Protein 5JXM (pdb70)

Solvent-accessible surface area: 14662 Å² total; per-residue (Å²): 146,53,59,0,0,83,50,0,21,20,1,0,63,113,0,0,134,11,13,56,24,84,163,77,17,16,68,43,2,23,32,9,0,62,100,3,0,40,117,4,13,45,67,48,29,85,91,88,36,18,5,179,7,76,9,12,55,11,59,0,0,0,17,1,6,0,13,4,18,69,88,125,39,2,62,5,27,1,10,0,6,9,0,0,57,36,14,77,69,46,22,79,7,0,128,17,0,11,150,24,0,52,79,11,0,115,121,44,51,38,56,21,125,47,1,74,119,0,66,93,19,3,39,34,110,98,27,90,30,74,4,6,0,9,0,0,2,42,8,115,95,61,10,75,0,3,2,27,0,6,0,2,0,16,2,28,3,80,136,106,10,43,94,1,0,115,68,0,1,46,66,13,34,6,141,106,2,37,112,20,22,10,228,38,86,21,38,23,23,0,0,0,9,4,9,92,93,154,24,13,87,2,46,0,13,0,63,12,114,26,5,11,10,50,59,0,5,52,25,15,90,9,29,91,88,16,52,109,130,58,0,32,66,3,0,70,42,0,5,85,40,105,120,173,117,24,112,2,84,47,78,11,0,12,0,3,0,7,2,43,42,55,95,71,11,99,0,2,0,2,11,0,10,0,0,0,25,42,24,0,95,44,0,17,35,0,63,84,23,0,39,45,3,0,201,92,20,114,10,100,28,44,6,0,54,126,0,6,69,6,6,16,139,36,81,38,57,83,0,11,13,0,0,6,32,0,0,0,33,12,55,70,76,169,68,37,79,0,10,0,25,0,12,2,27,15,42,96,70,114,97,64,113,164,95,74

Foldseek 3Di:
DDALLRLVLLLLLLLCVLQVADPVLSVLVSVLSCQLQPPSRRHDLVDQFLACAPCANRNSQKWKKWWFDAPHGTWIKMKGQSLSNVYDQQLSSLVRNVVSVVVLCVVQVFDCVLVVLLCCLQRPPRFDDDHRKMWMWGSDHPNNTWIKIKTALCRVHQVCSLVSVQVSCVSLVQNLQSVLFDDADGWGIKIWTRHPAPRTKIKTKGWHAWDALQVQQVRASAPPRDDSVLSSVLVCLLQVCPDDDDTDHDRTKMKMFICRDRVVSTGQKIKIKAQSLVRAQWQVSNLVSVCVNCVVNNTDCVSVVSSLVSQDVDDGQQATRQFGIWMWMGGHPDDIIIMTMGGNCSRHGHGGHPHD

Sequence (356 aa):
EEALLGDLATGQLTRLCEVAGLTEEADTAAYTGVLIIESSLGTSSAGRPLSLPPPSRTFLSDDHTPVEFSLLAFLPGRAPHLRVLVVEPGCSSSGDDDLAENGRAGLRAVHTMMADRWGFSTEQQLDRLEDLFFPSSPEGPLALWCCALEELRSGGVPGVKVVYLNPAANGADRAAETVREALARLGHLQAFDALPRADGFPFLALDLGDWDAPRVKIYLKHLGMMSAADAGSSLPRMSSPAPSREQLEEEFFRRTAGDLPADDTGRLAGRPALTCCCHSFTETATGRPSGYTLHVPVVRDDYVRRHDGEARDRAVAVVLREHDMDSAALDRRALAAVVSPRPLSDGVGLIAYLALVHQRGRPTRVTVYVSSEAYEVRPPRRETV

Structure (mmCIF, N/CA/C/O backbone):
data_5JXM
#
_entry.id   5JXM
#
_cell.length_a   103.526
_cell.length_b   83.723
_cell.length_c   41.527
_cell.angle_alpha   90.000
_cell.angle_beta   106.270
_cell.angle_gamma   90.000
#
_symmetry.space_group_name_H-M   'C 1 2 1'
#
loop_
_entity.id
_entity.type
_entity.pdbx_description
1 polymer PriB
2 non-polymer 2-AMINO-2-HYDROXYMETHYL-PROPANE-1,3-DIOL
3 non-polymer 'MAGNESIUM ION'
4 water water
#
loop_
_atom_site.group_PDB
_atom_site.id
_atom_site.type_symbol
_atom_site.label_atom_id
_atom_site.label_alt_id
_atom_site.label_comp_id
_atom_site.label_asym_id
_atom_site.label_entity_id
_atom_site.label_seq_id
_atom_site.pdbx_PDB_ins_code
_atom_site.Cartn_x
_atom_site.Cartn_y
_atom_site.Cartn_z
_atom_site.occupancy
_atom_site.B_iso_or_equiv
_atom_site.auth_seq_id
_atom_site.auth_comp_id
_atom_site.auth_asym_id
_atom_site.auth_atom_id
_atom_site.pdbx_PDB_model_num
ATOM 1 N N A GLU A 1 32 ? 30.145 89.640 9.987 0.52 45.52 32 GLU A N 1
ATOM 2 N N B GLU A 1 32 ? 29.965 89.624 10.302 0.48 45.25 32 GLU A N 1
ATOM 3 C CA A GLU A 1 32 ? 30.283 88.360 10.682 0.52 44.44 32 GLU A CA 1
ATOM 4 C CA B GLU A 1 32 ? 30.207 88.287 10.841 0.48 43.94 32 GLU A CA 1
ATOM 5 C C A GLU A 1 32 ? 29.800 87.202 9.796 0.52 33.91 32 GLU A C 1
ATOM 6 C C B GLU A 1 32 ? 29.789 87.200 9.839 0.48 34.06 32 GLU A C 1
ATOM 7 O O A GLU A 1 32 ? 28.961 87.404 8.918 0.52 28.98 32 GLU A O 1
ATOM 8 O O B GLU A 1 32 ? 28.998 87.447 8.929 0.48 29.05 32 GLU A O 1
ATOM 29 N N . ALA A 1 33 ? 30.323 85.998 10.024 1.00 30.43 33 ALA A N 1
ATOM 30 C CA . ALA A 1 33 ? 30.168 84.949 9.024 1.00 20.16 33 ALA A CA 1
ATOM 31 C C . ALA A 1 33 ? 28.713 84.479 8.958 1.00 19.91 33 ALA A C 1
ATOM 32 O O . ALA A 1 33 ? 27.966 84.488 9.952 1.00 19.27 33 ALA A O 1
ATOM 39 N N . LEU A 1 34 ? 28.317 84.066 7.774 1.00 14.79 34 LEU A N 1
ATOM 40 C CA . LEU A 1 34 ? 27.024 83.494 7.511 1.00 13.51 34 LEU A CA 1
ATOM 41 C C . LEU A 1 34 ? 27.063 81.969 7.613 1.00 12.70 34 LEU A C 1
ATOM 42 O O . LEU A 1 34 ? 28.098 81.322 7.332 1.00 13.98 34 LEU A O 1
ATOM 58 N N . LEU A 1 35 ? 25.940 81.397 7.984 1.00 12.42 35 LEU A N 1
ATOM 59 C CA . LEU A 1 35 ? 25.861 79.954 8.155 1.00 11.61 35 LEU A CA 1
ATOM 60 C C . LEU A 1 35 ? 26.321 79.230 6.905 1.00 12.14 35 LEU A C 1
ATOM 61 O O . LEU A 1 35 ? 27.082 78.248 6.984 1.00 11.95 35 LEU A O 1
ATOM 77 N N . GLY A 1 36 ? 25.825 79.657 5.704 1.00 13.18 36 GLY A N 1
ATOM 78 C CA . GLY A 1 36 ? 26.199 78.982 4.459 1.00 14.28 36 GLY A CA 1
ATOM 79 C C . GLY A 1 36 ? 27.660 79.096 4.185 1.00 15.95 36 GLY A C 1
ATOM 80 O O . GLY A 1 36 ? 28.245 78.199 3.510 1.00 15.99 36 GLY A O 1
ATOM 84 N N . ASP A 1 37 ? 28.263 80.179 4.634 1.00 13.54 37 ASP A N 1
ATOM 85 C CA . ASP A 1 37 ? 29.674 80.407 4.393 1.00 14.38 37 ASP A CA 1
ATOM 86 C C . ASP A 1 37 ? 30.527 79.501 5.258 1.00 12.15 37 ASP A C 1
ATOM 87 O O . ASP A 1 37 ? 31.452 78.846 4.731 1.00 14.53 37 ASP A O 1
ATOM 96 N N . LEU A 1 38 ? 30.200 79.354 6.536 1.00 12.35 38 LEU A N 1
ATOM 97 C CA . LEU A 1 38 ? 30.940 78.400 7.340 1.00 12.39 38 LEU A CA 1
ATOM 98 C C . LEU A 1 38 ? 30.757 76.986 6.793 1.00 10.82 38 LEU A C 1
ATOM 99 O O . LEU A 1 38 ? 31.746 76.227 6.657 1.00 13.10 38 LEU A O 1
ATOM 115 N N . ALA A 1 39 ? 29.525 76.585 6.532 1.00 11.07 39 ALA A N 1
ATOM 116 C CA . ALA A 1 39 ? 29.273 75.226 6.121 1.00 12.49 39 ALA A CA 1
ATOM 117 C C . ALA A 1 39 ? 29.943 74.881 4.804 1.00 12.98 39 ALA A C 1
ATOM 118 O O . ALA A 1 39 ? 30.502 73.774 4.660 1.00 12.36 39 ALA A O 1
ATOM 125 N N . THR A 1 40 ? 29.964 75.811 3.857 1.00 12.38 40 THR A N 1
ATOM 126 C CA . THR A 1 40 ? 30.635 75.535 2.601 1.00 13.53 40 THR A CA 1
ATOM 127 C C . THR A 1 40 ? 32.135 75.641 2.708 1.00 12.07 40 THR A C 1
ATOM 128 O O . THR A 1 40 ? 32.842 74.966 1.947 1.00 12.53 40 THR A O 1
ATOM 139 N N . GLY A 1 41 ? 32.698 76.436 3.573 1.00 11.86 41 GLY A N 1
ATOM 140 C CA . GLY A 1 41 ? 34.091 76.390 3.802 1.00 10.98 41 GLY A CA 1
ATOM 141 C C . GLY A 1 41 ? 34.507 75.049 4.390 1.00 11.54 41 GLY A C 1
ATOM 142 O O . GLY A 1 41 ? 35.515 74.458 3.981 1.00 11.84 41 GLY A O 1
ATOM 146 N N . GLN A 1 42 ? 33.750 74.577 5.407 1.00 10.54 42 GLN A N 1
ATOM 147 C CA . GLN A 1 42 ? 34.007 73.250 5.927 1.00 10.78 42 GLN A CA 1
ATOM 148 C C . GLN A 1 42 ? 33.931 72.211 4.825 1.00 10.88 42 GLN A C 1
ATOM 149 O O . GLN A 1 42 ? 34.805 71.329 4.722 1.00 10.63 42 GLN A O 1
ATOM 163 N N . LEU A 1 43 ? 32.884 72.258 4.019 1.00 10.18 43 LEU A N 1
ATOM 164 C CA . LEU A 1 43 ? 32.718 71.282 2.960 1.00 10.99 43 LEU A CA 1
ATOM 165 C C . LEU A 1 43 ? 33.856 71.360 1.959 1.00 11.72 43 LEU A C 1
ATOM 166 O O . LEU A 1 43 ? 34.361 70.308 1.518 1.00 12.89 43 LEU A O 1
ATOM 182 N N . THR A 1 44 ? 34.310 72.579 1.622 1.00 11.65 44 THR A N 1
ATOM 183 C CA . THR A 1 44 ? 35.407 72.691 0.626 1.00 10.94 44 THR A CA 1
ATOM 184 C C . THR A 1 44 ? 36.650 72.006 1.167 1.00 13.47 44 THR A C 1
ATOM 185 O O . THR A 1 44 ? 37.297 71.237 0.461 1.00 12.91 44 THR A O 1
ATOM 196 N N . ARG A 1 45 ? 37.001 72.277 2.422 1.00 11.79 45 ARG A N 1
ATOM 197 C CA . ARG A 1 45 ? 38.182 71.672 3.013 1.00 14.10 45 ARG A CA 1
ATOM 198 C C . ARG A 1 45 ? 38.037 70.164 3.182 1.00 12.56 45 ARG A C 1
ATOM 199 O O . ARG A 1 45 ? 38.997 69.411 2.942 1.00 14.25 45 ARG A O 1
ATOM 220 N N . LEU A 1 46 ? 36.838 69.665 3.459 1.00 11.13 46 LEU A N 1
ATOM 221 C CA . LEU A 1 46 ? 36.613 68.226 3.527 1.00 11.92 46 LEU A CA 1
ATOM 222 C C . LEU A 1 46 ? 36.668 67.552 2.157 1.00 11.57 46 LEU A C 1
ATOM 223 O O . LEU A 1 46 ? 37.129 66.395 2.068 1.00 12.27 46 LEU A O 1
ATOM 239 N N . CYS A 1 47 ? 36.173 68.216 1.115 1.00 12.40 47 CYS A N 1
ATOM 240 C CA . CYS A 1 47 ? 36.269 67.647 -0.242 1.00 11.83 47 CYS A CA 1
ATOM 241 C C . CYS A 1 47 ? 37.722 67.462 -0.634 1.00 14.01 47 CYS A C 1
ATOM 242 O O . CYS A 1 47 ? 38.044 66.474 -1.330 1.00 13.45 47 CYS A O 1
ATOM 250 N N . GLU A 1 48 ? 38.617 68.307 -0.162 1.00 13.97 48 GLU A N 1
ATOM 251 C CA . GLU A 1 48 ? 40.036 68.078 -0.388 1.00 15.32 48 GLU A CA 1
ATOM 252 C C . GLU A 1 48 ? 40.532 66.799 0.301 1.00 15.22 48 GLU A C 1
ATOM 253 O O . GLU A 1 48 ? 41.291 66.004 -0.283 1.00 17.33 48 GLU A O 1
ATOM 265 N N . VAL A 1 49 ? 40.097 66.547 1.551 1.00 13.40 49 VAL A N 1
ATOM 266 C CA . VAL A 1 49 ? 40.444 65.324 2.249 1.00 14.49 49 VAL A CA 1
ATOM 267 C C . VAL A 1 49 ? 39.936 64.098 1.469 1.00 13.15 49 VAL A C 1
ATOM 268 O O . VAL A 1 49 ? 40.599 63.042 1.408 1.00 15.64 49 VAL A O 1
ATOM 281 N N . ALA A 1 50 ? 38.755 64.180 0.919 1.00 11.66 50 ALA A N 1
ATOM 282 C CA . ALA A 1 50 ? 38.173 63.102 0.129 1.00 12.87 50 ALA A CA 1
ATOM 283 C C . ALA A 1 50 ? 38.798 62.979 -1.262 1.00 14.05 50 ALA A C 1
ATOM 284 O O . ALA A 1 50 ? 38.519 62.005 -1.962 1.00 16.68 50 ALA A O 1
ATOM 291 N N . GLY A 1 51 ? 39.640 63.909 -1.663 1.00 12.83 51 GLY A N 1
ATOM 292 C CA . GLY A 1 51 ? 40.338 63.806 -2.942 1.00 15.86 51 GLY A CA 1
ATOM 293 C C . GLY A 1 51 ? 39.497 64.180 -4.102 1.00 17.87 51 GLY A C 1
ATOM 294 O O . GLY A 1 51 ? 39.849 63.827 -5.234 1.00 20.21 51 GLY A O 1
ATOM 298 N N . LEU A 1 52 ? 38.402 64.875 -3.915 1.00 14.15 52 LEU A N 1
ATOM 299 C CA . LEU A 1 52 ? 37.538 65.296 -4.994 1.00 13.62 52 LEU A CA 1
ATOM 300 C C . LEU A 1 52 ? 38.164 66.446 -5.764 1.00 13.90 52 LEU A C 1
ATOM 301 O O . LEU A 1 52 ? 38.945 67.243 -5.252 1.00 15.96 52 LEU A O 1
ATOM 317 N N . THR A 1 53 ? 37.848 66.486 -7.055 1.00 14.41 53 THR A N 1
ATOM 318 C CA . THR A 1 53 ? 38.365 67.565 -7.901 1.00 14.85 53 THR A CA 1
ATOM 319 C C . THR A 1 53 ? 37.746 68.912 -7.512 1.00 15.44 53 THR A C 1
ATOM 320 O O . THR A 1 53 ? 36.674 69.027 -6.867 1.00 15.14 53 THR A O 1
ATOM 331 N N A GLU A 1 54 ? 38.401 69.977 -7.984 0.48 14.59 54 GLU A N 1
ATOM 332 N N B GLU A 1 54 ? 38.415 69.973 -7.972 0.52 14.67 54 GLU A N 1
ATOM 333 C CA A GLU A 1 54 ? 37.825 71.302 -7.779 0.48 13.73 54 GLU A CA 1
ATOM 334 C CA B GLU A 1 54 ? 37.865 71.322 -7.864 0.52 14.06 54 GLU A CA 1
ATOM 335 C C A GLU A 1 54 ? 36.453 71.425 -8.456 0.48 13.89 54 GLU A C 1
ATOM 336 C C B GLU A 1 54 ? 36.461 71.411 -8.457 0.52 13.80 54 GLU A C 1
ATOM 337 O O A GLU A 1 54 ? 35.533 72.030 -7.884 0.48 15.69 54 GLU A O 1
ATOM 338 O O B GLU A 1 54 ? 35.555 72.024 -7.868 0.52 16.34 54 GLU A O 1
ATOM 361 N N . ALA A 1 55 ? 36.251 70.790 -9.612 1.00 17.25 55 ALA A N 1
ATOM 362 C CA . ALA A 1 55 ? 34.941 70.819 -10.246 1.00 16.22 55 ALA A CA 1
ATOM 363 C C . ALA A 1 55 ? 33.883 70.164 -9.382 1.00 15.74 55 ALA A C 1
ATOM 364 O O . ALA A 1 55 ? 32.789 70.716 -9.221 1.00 18.44 55 ALA A O 1
ATOM 371 N N . ASP A 1 56 ? 34.165 68.984 -8.885 1.00 16.15 56 ASP A N 1
ATOM 372 C CA . ASP A 1 56 ? 33.154 68.298 -8.079 1.00 15.81 56 ASP A CA 1
ATOM 373 C C . ASP A 1 56 ? 32.903 69.088 -6.772 1.00 14.61 56 ASP A C 1
ATOM 374 O O . ASP A 1 56 ? 31.745 69.158 -6.290 1.00 15.14 56 ASP A O 1
ATOM 383 N N . THR A 1 57 ? 33.947 69.657 -6.184 1.00 12.92 57 THR A N 1
ATOM 384 C CA . THR A 1 57 ? 33.793 70.477 -4.968 1.00 14.44 57 THR A CA 1
ATOM 385 C C . THR A 1 57 ? 32.867 71.656 -5.212 1.00 16.06 57 THR A C 1
ATOM 386 O O . THR A 1 57 ? 31.975 71.976 -4.389 1.00 15.61 57 THR A O 1
ATOM 397 N N . ALA A 1 58 ? 33.033 72.292 -6.368 1.00 17.77 58 ALA A N 1
ATOM 398 C CA . ALA A 1 58 ? 32.113 73.359 -6.753 1.00 18.40 58 ALA A CA 1
ATOM 399 C C . ALA A 1 58 ? 30.685 72.865 -6.931 1.00 15.40 58 ALA A C 1
ATOM 400 O O . ALA A 1 58 ? 29.737 73.511 -6.454 1.00 19.86 58 ALA A O 1
ATOM 407 N N . ALA A 1 59 ? 30.475 71.737 -7.553 1.00 16.98 59 ALA A N 1
ATOM 408 C CA . ALA A 1 59 ? 29.128 71.221 -7.658 1.00 16.30 59 ALA A CA 1
ATOM 409 C C . ALA A 1 59 ? 28.520 71.012 -6.257 1.00 17.77 59 ALA A C 1
ATOM 410 O O . ALA A 1 59 ? 27.345 71.319 -6.024 1.00 20.34 59 ALA A O 1
ATOM 417 N N . TYR A 1 60 ? 29.275 70.415 -5.349 1.00 14.57 60 TYR A N 1
ATOM 418 C CA . TYR A 1 60 ? 28.674 70.034 -4.086 1.00 14.06 60 TYR A CA 1
ATOM 419 C C . TYR A 1 60 ? 28.535 71.209 -3.144 1.00 14.65 60 TYR A C 1
ATOM 420 O O . TYR A 1 60 ? 27.569 71.205 -2.329 1.00 14.49 60 TYR A O 1
ATOM 438 N N . THR A 1 61 ? 29.419 72.186 -3.163 1.00 15.69 61 THR A N 1
ATOM 439 C CA . THR A 1 61 ? 29.176 73.380 -2.380 1.00 13.68 61 THR A CA 1
ATOM 440 C C . THR A 1 61 ? 27.906 74.105 -2.821 1.00 15.65 61 THR A C 1
ATOM 441 O O . THR A 1 61 ? 27.135 74.587 -1.992 1.00 15.06 61 THR A O 1
ATOM 452 N N . GLY A 1 62 ? 27.631 74.096 -4.127 1.00 15.24 62 GLY A N 1
ATOM 453 C CA . GLY A 1 62 ? 26.396 74.708 -4.603 1.00 15.90 62 GLY A CA 1
ATOM 454 C C . GLY A 1 62 ? 25.169 73.975 -4.081 1.00 14.51 62 GLY A C 1
ATOM 455 O O . GLY A 1 62 ? 24.173 74.599 -3.712 1.00 15.28 62 GLY A O 1
ATOM 459 N N . VAL A 1 63 ? 25.199 72.651 -4.164 1.00 13.86 63 VAL A N 1
ATOM 460 C CA . VAL A 1 63 ? 24.110 71.819 -3.654 1.00 15.34 63 VAL A CA 1
ATOM 461 C C . VAL A 1 63 ? 23.874 72.078 -2.157 1.00 13.42 63 VAL A C 1
ATOM 462 O O . VAL A 1 63 ? 22.717 72.209 -1.725 1.00 14.90 63 VAL A O 1
ATOM 475 N N . LEU A 1 64 ? 24.964 72.197 -1.366 1.00 13.19 64 LEU A N 1
ATOM 476 C CA . LEU A 1 64 ? 24.764 72.442 0.069 1.00 13.15 64 LEU A CA 1
ATOM 477 C C . LEU A 1 64 ? 24.117 73.800 0.317 1.00 12.87 64 LEU A C 1
ATOM 478 O O . LEU A 1 64 ? 23.212 73.909 1.125 1.00 14.15 64 LEU A O 1
ATOM 494 N N A ILE A 1 65 ? 24.549 74.852 -0.381 0.46 12.48 65 ILE A N 1
ATOM 495 N N B ILE A 1 65 ? 24.558 74.842 -0.390 0.54 12.46 65 ILE A N 1
ATOM 496 C CA A ILE A 1 65 ? 23.905 76.166 -0.226 0.46 13.55 65 ILE A CA 1
ATOM 497 C CA B ILE A 1 65 ? 23.952 76.170 -0.231 0.54 14.46 65 ILE A CA 1
ATOM 498 C C A ILE A 1 65 ? 22.447 76.078 -0.586 0.46 14.73 65 ILE A C 1
ATOM 499 C C B ILE A 1 65 ? 22.488 76.115 -0.595 0.54 14.43 65 ILE A C 1
ATOM 500 O O A ILE A 1 65 ? 21.581 76.597 0.113 0.46 15.78 65 ILE A O 1
ATOM 501 O O B ILE A 1 65 ? 21.650 76.654 0.112 0.54 14.55 65 ILE A O 1
ATOM 532 N N . GLU A 1 66 ? 22.160 75.506 -1.746 1.00 13.59 66 GLU A N 1
ATOM 533 C CA . GLU A 1 66 ? 20.780 75.398 -2.163 1.00 15.14 66 GLU A CA 1
ATOM 534 C C . GLU A 1 66 ? 19.936 74.683 -1.134 1.00 16.23 66 GLU A C 1
ATOM 535 O O . GLU A 1 66 ? 18.807 75.084 -0.873 1.00 17.22 66 GLU A O 1
ATOM 547 N N A SER A 1 67 ? 20.467 73.629 -0.532 0.64 14.60 67 SER A N 1
ATOM 548 N N B SER A 1 67 ? 20.475 73.601 -0.560 0.36 14.82 67 SER A N 1
ATOM 549 C CA A SER A 1 67 ? 19.689 72.831 0.394 0.64 17.58 67 SER A CA 1
ATOM 550 C CA B SER A 1 67 ? 19.761 72.807 0.430 0.36 17.77 67 SER A CA 1
ATOM 551 C C A SER A 1 67 ? 19.409 73.583 1.689 0.64 17.65 67 SER A C 1
ATOM 552 C C B SER A 1 67 ? 19.356 73.660 1.619 0.36 16.98 67 SER A C 1
ATOM 553 O O A SER A 1 67 ? 18.429 73.256 2.375 0.64 18.34 67 SER A O 1
ATOM 554 O O B SER A 1 67 ? 18.240 73.509 2.145 0.36 16.50 67 SER A O 1
ATOM 569 N N . LEU A 1 68 ? 20.255 74.545 2.073 1.00 14.59 68 LEU A N 1
ATOM 570 C CA . LEU A 1 68 ? 19.948 75.349 3.249 1.00 14.08 68 LEU A CA 1
ATOM 571 C C . LEU A 1 68 ? 18.917 76.419 2.973 1.00 16.83 68 LEU A C 1
ATOM 572 O O . LEU A 1 68 ? 18.446 77.038 3.938 1.00 17.33 68 LEU A O 1
ATOM 588 N N . GLY A 1 69 ? 18.604 76.713 1.718 1.00 17.03 69 GLY A N 1
ATOM 589 C CA . GLY A 1 69 ? 17.594 77.750 1.402 1.00 17.12 69 GLY A CA 1
ATOM 590 C C . GLY A 1 69 ? 18.005 79.113 1.962 1.00 15.34 69 GLY A C 1
ATOM 591 O O . GLY A 1 69 ? 19.168 79.482 1.958 1.00 15.23 69 GLY A O 1
ATOM 595 N N . THR A 1 70 ? 17.032 79.868 2.514 1.00 16.99 70 THR A N 1
ATOM 596 C CA . THR A 1 70 ? 17.346 81.212 2.991 1.00 20.77 70 THR A CA 1
ATOM 597 C C . THR A 1 70 ? 18.283 81.164 4.183 1.00 16.50 70 THR A C 1
ATOM 598 O O . THR A 1 70 ? 19.017 82.136 4.437 1.00 18.92 70 THR A O 1
ATOM 609 N N A SER A 1 71 ? 18.348 80.005 4.863 0.75 15.08 71 SER A N 1
ATOM 610 N N B SER A 1 71 ? 18.359 80.038 4.893 0.25 16.24 71 SER A N 1
ATOM 611 C CA A SER A 1 71 ? 19.260 79.921 6.008 0.75 15.05 71 SER A CA 1
ATOM 612 C CA B SER A 1 71 ? 19.278 80.028 6.030 0.25 14.11 71 SER A CA 1
ATOM 613 C C A SER A 1 71 ? 20.737 80.023 5.613 0.75 15.82 71 SER A C 1
ATOM 614 C C B SER A 1 71 ? 20.749 80.057 5.612 0.25 15.53 71 SER A C 1
ATOM 615 O O A SER A 1 71 ? 21.577 80.384 6.454 0.75 15.08 71 SER A O 1
ATOM 616 O O B SER A 1 71 ? 21.610 80.339 6.454 0.25 15.59 71 SER A O 1
ATOM 631 N N . ALA A 1 72 ? 21.074 79.815 4.340 1.00 14.48 72 ALA A N 1
ATOM 632 C CA . ALA A 1 72 ? 22.447 79.981 3.937 1.00 13.82 72 ALA A CA 1
ATOM 633 C C . ALA A 1 72 ? 22.944 81.392 4.228 1.00 13.44 72 ALA A C 1
ATOM 634 O O . ALA A 1 72 ? 24.127 81.625 4.451 1.00 15.41 72 ALA A O 1
ATOM 641 N N . GLY A 1 73 ? 22.056 82.412 4.113 1.00 13.96 73 GLY A N 1
ATOM 642 C CA . GLY A 1 73 ? 22.433 83.804 4.300 1.00 16.87 73 GLY A CA 1
ATOM 643 C C . GLY A 1 73 ? 22.327 84.308 5.692 1.00 16.31 73 GLY A C 1
ATOM 644 O O . GLY A 1 73 ? 22.481 85.511 5.931 1.00 18.69 73 GLY A O 1
ATOM 648 N N . ARG A 1 74 ? 22.045 83.437 6.637 1.00 15.47 74 ARG A N 1
ATOM 649 C CA . ARG A 1 74 ? 21.741 83.818 8.007 1.00 16.23 74 ARG A CA 1
ATOM 650 C C . ARG A 1 74 ? 23.037 84.084 8.786 1.00 14.05 74 ARG A C 1
ATOM 651 O O . ARG A 1 74 ? 23.938 83.236 8.777 1.00 14.63 74 ARG A O 1
ATOM 672 N N . PRO A 1 75 ? 23.195 85.227 9.455 1.00 15.76 75 PRO A N 1
ATOM 673 C CA . PRO A 1 75 ? 24.355 85.441 10.323 1.00 15.05 75 PRO A CA 1
ATOM 674 C C . PRO A 1 75 ? 24.449 84.382 11.410 1.00 12.48 75 PRO A C 1
ATOM 675 O O . PRO A 1 75 ? 23.455 84.048 12.044 1.00 13.58 75 PRO A O 1
ATOM 686 N N . LEU A 1 76 ? 25.686 83.995 11.707 1.00 12.63 76 LEU A N 1
ATOM 687 C CA . LEU A 1 76 ? 25.913 83.068 12.811 1.00 13.89 76 LEU A CA 1
ATOM 688 C C . LEU A 1 76 ? 25.758 83.710 14.175 1.00 12.84 76 LEU A C 1
ATOM 689 O O . LEU A 1 76 ? 25.678 82.993 15.165 1.00 13.97 76 LEU A O 1
ATOM 705 N N . SER A 1 77 ? 25.610 85.041 14.211 1.00 12.87 77 SER A N 1
ATOM 706 C CA . SER A 1 77 ? 25.322 85.708 15.468 1.00 13.38 77 SER A CA 1
ATOM 707 C C . SER A 1 77 ? 23.870 85.620 15.845 1.00 11.66 77 SER A C 1
ATOM 708 O O . SER A 1 77 ? 23.568 85.996 16.992 1.00 14.70 77 SER A O 1
ATOM 716 N N . LEU A 1 78 ? 23.000 85.152 15.012 1.00 13.02 78 LEU A N 1
ATOM 717 C CA . LEU A 1 78 ? 21.625 84.891 15.380 1.00 14.15 78 LEU A CA 1
ATOM 718 C C . LEU A 1 78 ? 21.438 83.425 15.790 1.00 12.65 78 LEU A C 1
ATOM 719 O O . LEU A 1 78 ? 22.262 82.539 15.428 1.00 11.81 78 LEU A O 1
ATOM 735 N N . PRO A 1 79 ? 20.368 83.114 16.507 1.00 12.15 79 PRO A N 1
ATOM 736 C CA . PRO A 1 79 ? 20.097 81.718 16.878 1.00 12.53 79 PRO A CA 1
ATOM 737 C C . PRO A 1 79 ? 20.023 80.801 15.658 1.00 12.19 79 PRO A C 1
ATOM 738 O O . PRO A 1 79 ? 19.835 81.232 14.520 1.00 12.89 79 PRO A O 1
ATOM 749 N N . PRO A 1 80 ? 20.166 79.498 15.873 1.00 12.52 80 PRO A N 1
ATOM 750 C CA . PRO A 1 80 ? 19.940 78.549 14.783 1.00 12.41 80 PRO A CA 1
ATOM 751 C C . PRO A 1 80 ? 18.564 78.726 14.179 1.00 11.82 80 PRO A C 1
ATOM 752 O O . PRO A 1 80 ? 17.598 79.085 14.876 1.00 13.33 80 PRO A O 1
ATOM 763 N N . PRO A 1 81 ? 18.404 78.404 12.896 1.00 12.67 81 PRO A N 1
ATOM 764 C CA . PRO A 1 81 ? 17.079 78.586 12.271 1.00 13.96 81 PRO A CA 1
ATOM 765 C C . PRO A 1 81 ? 16.045 77.627 12.794 1.00 14.78 81 PRO A C 1
ATOM 766 O O . PRO A 1 81 ? 14.839 77.921 12.748 1.00 15.13 81 PRO A O 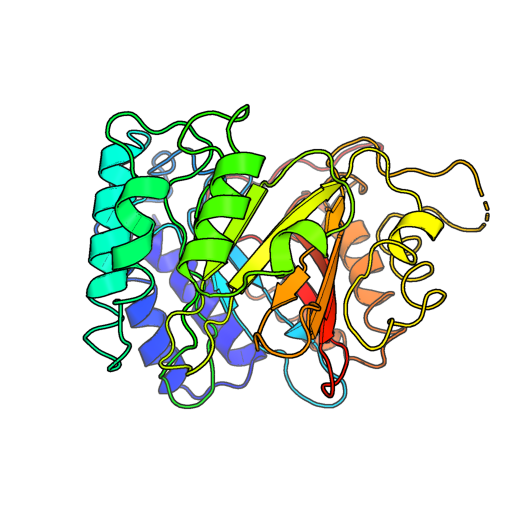1
ATOM 777 N N . SER A 1 82 ? 16.467 76.435 13.218 1.00 13.37 82 SER A N 1
ATOM 778 C CA . SER A 1 82 ? 15.576 75.476 13.854 1.00 13.51 82 SER A CA 1
ATOM 779 C C . SER A 1 82 ? 16.295 74.806 14.998 1.00 14.12 82 SER A C 1
ATOM 780 O O . SER A 1 82 ? 17.534 74.718 14.950 1.00 13.87 82 SER A O 1
ATOM 788 N N . ARG A 1 83 ? 15.537 74.306 15.976 1.00 12.96 83 ARG A N 1
ATOM 789 C CA . ARG A 1 83 ? 16.148 73.541 17.034 1.00 14.88 83 ARG A CA 1
ATOM 790 C C . ARG A 1 83 ? 16.286 72.069 16.648 1.00 14.20 83 ARG A C 1
ATOM 791 O O . ARG A 1 83 ? 15.844 71.152 17.336 1.00 15.66 83 ARG A O 1
ATOM 812 N N . THR A 1 84 ? 16.938 71.852 15.517 1.00 13.39 84 THR A N 1
ATOM 813 C CA . THR A 1 84 ? 16.965 70.550 14.871 1.00 13.76 84 THR A CA 1
ATOM 814 C C . THR A 1 84 ? 17.680 69.530 15.725 1.00 11.77 84 THR A C 1
ATOM 815 O O . THR A 1 84 ? 18.669 69.823 16.394 1.00 11.98 84 THR A O 1
ATOM 826 N N . PHE A 1 85 ? 17.211 68.292 15.631 1.00 12.60 85 PHE A N 1
ATOM 827 C CA . PHE A 1 85 ? 17.846 67.162 16.252 1.00 13.74 85 PHE A CA 1
ATOM 828 C C . PHE A 1 85 ? 19.026 66.668 15.401 1.00 11.98 85 PHE A C 1
ATOM 829 O O . PHE A 1 85 ? 19.734 65.758 15.842 1.00 13.92 85 PHE A O 1
ATOM 846 N N . LEU A 1 86 ? 19.298 67.263 14.248 1.00 11.11 86 LEU A N 1
ATOM 847 C CA . LEU A 1 86 ? 20.386 66.796 13.387 1.00 11.55 86 LEU A CA 1
ATOM 848 C C . LEU A 1 86 ? 21.733 66.881 14.095 1.00 11.15 86 LEU A C 1
ATOM 849 O O . LEU A 1 86 ? 22.608 66.028 13.894 1.00 11.80 86 LEU A O 1
ATOM 865 N N . SER A 1 87 ? 21.904 67.869 14.984 1.00 10.76 87 SER A N 1
ATOM 866 C CA . SER A 1 87 ? 23.134 68.000 15.735 1.00 10.40 87 SER A CA 1
ATOM 867 C C . SER A 1 87 ? 22.831 68.579 17.103 1.00 11.55 87 SER A C 1
ATOM 868 O O . SER A 1 87 ? 21.795 69.235 17.284 1.00 11.89 87 SER A O 1
ATOM 876 N N . ASP A 1 88 ? 23.750 68.436 18.048 1.00 10.05 88 ASP A N 1
ATOM 877 C CA . ASP A 1 88 ? 23.486 68.878 19.415 1.00 11.96 88 ASP A CA 1
ATOM 878 C C . ASP A 1 88 ? 23.366 70.384 19.532 1.00 10.84 88 ASP A C 1
ATOM 879 O O . ASP A 1 88 ? 22.650 70.852 20.428 1.00 13.94 88 ASP A O 1
ATOM 888 N N . ASP A 1 89 ? 24.056 71.174 18.725 1.00 9.96 89 ASP A N 1
ATOM 889 C CA . ASP A 1 89 ? 23.969 72.611 18.774 1.00 10.21 89 ASP A CA 1
ATOM 890 C C . ASP A 1 89 ? 22.981 73.176 17.744 1.00 10.54 89 ASP A C 1
ATOM 891 O O . ASP A 1 89 ? 22.892 74.393 17.538 1.00 10.68 89 ASP A O 1
ATOM 900 N N . HIS A 1 90 ? 22.251 72.306 17.070 1.00 10.07 90 HIS A N 1
ATOM 901 C CA . HIS A 1 90 ? 21.210 72.691 16.115 1.00 10.97 90 HIS A CA 1
ATOM 902 C C . HIS A 1 90 ? 21.761 73.236 14.840 1.00 11.10 90 HIS A C 1
ATOM 903 O O . HIS A 1 90 ? 21.040 73.869 14.070 1.00 11.01 90 HIS A O 1
ATOM 917 N N . THR A 1 91 ? 23.048 73.005 14.534 1.00 9.60 91 THR A N 1
ATOM 918 C CA . THR A 1 91 ? 23.479 73.277 13.198 1.00 9.16 91 THR A CA 1
ATOM 919 C C . THR A 1 91 ? 22.761 72.323 12.255 1.00 9.31 91 THR A C 1
ATOM 920 O O . THR A 1 91 ? 22.818 71.102 12.476 1.00 9.96 91 THR A O 1
ATOM 931 N N . PRO A 1 92 ? 22.177 72.781 11.168 1.00 9.13 92 PRO A N 1
ATOM 932 C CA . PRO A 1 92 ? 21.440 71.859 10.288 1.00 10.53 92 PRO A CA 1
ATOM 933 C C . PRO A 1 92 ? 22.336 71.175 9.242 1.00 10.67 92 PRO A C 1
ATOM 934 O O . PRO A 1 92 ? 21.860 70.860 8.131 1.00 11.01 92 PRO A O 1
ATOM 945 N N . VAL A 1 93 ? 23.591 70.909 9.612 1.00 10.39 93 VAL A N 1
ATOM 946 C CA . VAL A 1 93 ? 24.592 70.239 8.769 1.00 9.80 93 VAL A CA 1
ATOM 947 C C . VAL A 1 93 ? 25.401 69.345 9.685 1.00 9.57 93 VAL A C 1
ATOM 948 O O . VAL A 1 93 ? 25.734 69.735 10.805 1.00 10.21 93 VAL A O 1
ATOM 961 N N . GLU A 1 94 ? 25.790 68.160 9.197 1.00 10.45 94 GLU A N 1
ATOM 962 C CA . GLU A 1 94 ? 26.746 67.266 9.852 1.00 9.99 94 GLU A CA 1
ATOM 963 C C . GLU A 1 94 ? 27.530 66.547 8.742 1.00 9.02 94 GLU A C 1
ATOM 964 O O . GLU A 1 94 ? 26.978 66.318 7.674 1.00 12.20 94 GLU A O 1
ATOM 976 N N . PHE A 1 95 ? 28.779 66.213 8.965 1.00 9.10 95 PHE A N 1
ATOM 977 C CA . PHE A 1 95 ? 29.579 65.489 7.991 1.00 9.33 95 PHE A CA 1
ATOM 978 C C . PHE A 1 95 ? 29.876 64.100 8.483 1.00 9.75 95 PHE A C 1
ATOM 979 O O . PHE A 1 95 ? 29.869 63.829 9.695 1.00 10.62 95 PHE A O 1
ATOM 996 N N . SER A 1 96 ? 30.194 63.199 7.555 1.00 9.80 96 SER A N 1
ATOM 997 C CA . SER A 1 96 ? 30.743 61.910 7.935 1.00 10.58 96 SER A CA 1
ATOM 998 C C . SER A 1 96 ? 31.782 61.501 6.929 1.00 10.71 96 SER A C 1
ATOM 999 O O . SER A 1 96 ? 31.716 61.838 5.720 1.00 10.55 96 SER A O 1
ATOM 1007 N N A LEU A 1 97 ? 32.762 60.760 7.434 0.56 9.45 97 LEU A N 1
ATOM 1008 N N B LEU A 1 97 ? 32.780 60.790 7.443 0.44 9.15 97 LEU A N 1
ATOM 1009 C CA A LEU A 1 97 ? 33.866 60.245 6.616 0.56 10.80 97 LEU A CA 1
ATOM 1010 C CA B LEU A 1 97 ? 33.870 60.232 6.643 0.44 10.77 97 LEU A CA 1
ATOM 1011 C C A LEU A 1 97 ? 34.047 58.763 6.866 0.56 10.80 97 LEU A C 1
ATOM 1012 C C B LEU A 1 97 ? 33.904 58.723 6.843 0.44 11.12 97 LEU A C 1
ATOM 1013 O O A LEU A 1 97 ? 34.314 58.350 8.019 0.56 10.29 97 LEU A O 1
ATOM 1014 O O B LEU A 1 97 ? 33.920 58.243 7.965 0.44 9.88 97 LEU A O 1
ATOM 1045 N N . ALA A 1 98 ? 33.865 57.976 5.781 1.00 11.57 98 ALA A N 1
ATOM 1046 C CA . ALA A 1 98 ? 33.922 56.526 5.804 1.00 12.15 98 ALA A CA 1
ATOM 1047 C C . ALA A 1 98 ? 35.279 56.083 5.287 1.00 12.32 98 ALA A C 1
ATOM 1048 O O . ALA A 1 98 ? 35.619 56.286 4.103 1.00 13.31 98 ALA A O 1
ATOM 1055 N N . PHE A 1 99 ? 36.069 55.539 6.163 1.00 12.31 99 PHE A N 1
ATOM 1056 C CA . PHE A 1 99 ? 37.473 55.193 5.929 1.00 13.19 99 PHE A CA 1
ATOM 1057 C C . PHE A 1 99 ? 37.611 53.754 5.462 1.00 14.80 99 PHE A C 1
ATOM 1058 O O . PHE A 1 99 ? 36.844 52.854 5.865 1.00 17.73 99 PHE A O 1
ATOM 1075 N N . LEU A 1 100 ? 38.521 53.570 4.492 1.00 15.16 100 LEU A N 1
ATOM 1076 C CA . LEU A 1 100 ? 38.884 52.265 3.913 1.00 16.75 100 LEU A CA 1
ATOM 1077 C C . LEU A 1 100 ? 40.390 52.227 3.775 1.00 14.45 100 LEU A C 1
ATOM 1078 O O . LEU A 1 100 ? 41.017 53.224 3.440 1.00 15.85 100 LEU A O 1
ATOM 1094 N N . PRO A 1 101 ? 40.994 51.044 3.909 1.00 17.48 101 PRO A N 1
ATOM 1095 C CA . PRO A 1 101 ? 42.442 50.941 3.679 1.00 16.88 101 PRO A CA 1
ATOM 1096 C C . PRO A 1 101 ? 42.844 51.329 2.256 1.00 15.99 101 PRO A C 1
ATOM 1097 O O . PRO A 1 101 ? 42.174 50.972 1.286 1.00 20.25 101 PRO A O 1
ATOM 1108 N N . GLY A 1 102 ? 43.868 52.141 2.196 1.00 19.54 102 GLY A N 1
ATOM 1109 C CA . GLY A 1 102 ? 44.553 52.396 0.937 1.00 22.89 102 GLY A CA 1
ATOM 1110 C C . GLY A 1 102 ? 43.880 53.381 0.022 1.00 30.12 102 GLY A C 1
ATOM 1111 O O . GLY A 1 102 ? 44.166 53.406 -1.179 1.00 28.82 102 GLY A O 1
ATOM 1115 N N . ARG A 1 103 ? 42.984 54.201 0.536 1.00 19.55 103 ARG A N 1
ATOM 1116 C CA . ARG A 1 103 ? 42.367 55.204 -0.304 1.00 21.63 103 ARG A CA 1
ATOM 1117 C C . ARG A 1 103 ? 41.801 56.298 0.581 1.00 23.76 103 ARG A C 1
ATOM 1118 O O . ARG A 1 103 ? 41.749 56.177 1.815 1.00 20.04 103 ARG A O 1
ATOM 1139 N N . ALA A 1 104 ? 41.439 57.397 -0.066 1.00 17.64 104 ALA A N 1
ATOM 1140 C CA . ALA A 1 104 ? 40.867 58.509 0.676 1.00 17.40 104 ALA A CA 1
ATOM 1141 C C . ALA A 1 104 ? 39.458 58.161 1.167 1.00 14.19 104 ALA A C 1
ATOM 1142 O O . ALA A 1 104 ? 38.749 57.378 0.571 1.00 15.53 104 ALA A O 1
ATOM 1149 N N . PRO A 1 105 ? 39.032 58.786 2.269 1.00 13.86 105 PRO A N 1
ATOM 1150 C CA . PRO A 1 105 ? 37.714 58.460 2.824 1.00 13.49 105 PRO A CA 1
ATOM 1151 C C . PRO A 1 105 ? 36.584 58.970 1.962 1.00 13.52 105 PRO A C 1
ATOM 1152 O O . PRO A 1 105 ? 36.770 59.964 1.236 1.00 14.67 105 PRO A O 1
ATOM 1163 N N . HIS A 1 106 ? 35.466 58.317 2.056 1.00 11.89 106 HIS A N 1
ATOM 1164 C CA . HIS A 1 106 ? 34.245 58.725 1.393 1.00 13.29 106 HIS A CA 1
ATOM 1165 C C . HIS A 1 106 ? 33.504 59.779 2.247 1.00 12.81 106 HIS A C 1
ATOM 1166 O O . HIS A 1 106 ? 33.250 59.547 3.458 1.00 13.83 106 HIS A O 1
ATOM 1180 N N . LEU A 1 107 ? 33.125 60.890 1.661 1.00 12.20 107 LEU A N 1
ATOM 1181 C CA . LEU A 1 107 ? 32.523 62.014 2.364 1.00 11.23 107 LEU A CA 1
ATOM 1182 C C . LEU A 1 107 ? 31.033 62.062 2.101 1.00 11.25 107 LEU A C 1
ATOM 1183 O O . LEU A 1 107 ? 30.573 61.991 0.942 1.00 12.66 107 LEU A O 1
ATOM 1199 N N . ARG A 1 108 ? 30.270 62.308 3.169 1.00 11.33 108 ARG A N 1
ATOM 1200 C CA . ARG A 1 108 ? 28.849 62.506 3.126 1.00 11.84 108 ARG A CA 1
ATOM 1201 C C . ARG A 1 108 ? 28.508 63.766 3.903 1.00 10.85 108 ARG A C 1
ATOM 1202 O O . ARG A 1 108 ? 29.145 64.096 4.921 1.00 11.91 108 ARG A O 1
ATOM 1223 N N . VAL A 1 109 ? 27.475 64.470 3.464 1.00 11.19 109 VAL A N 1
ATOM 1224 C CA . VAL A 1 109 ? 26.977 65.619 4.235 1.00 10.61 109 VAL A CA 1
ATOM 1225 C C . VAL A 1 109 ? 25.494 65.394 4.482 1.00 10.51 109 VAL A C 1
ATOM 1226 O O . VAL A 1 109 ? 24.758 64.967 3.572 1.00 12.08 109 VAL A O 1
ATOM 1239 N N . LEU A 1 110 ? 25.055 65.599 5.700 1.00 10.32 110 LEU A N 1
ATOM 1240 C CA . LEU A 1 110 ? 23.666 65.481 6.128 1.00 10.48 110 LEU A CA 1
ATOM 1241 C C . LEU A 1 110 ? 23.142 66.868 6.412 1.00 10.50 110 LEU A C 1
ATOM 1242 O O . LEU A 1 110 ? 23.769 67.623 7.144 1.00 11.95 110 LEU A O 1
ATOM 1258 N N A VAL A 1 111 ? 21.983 67.177 5.888 0.75 11.02 111 VAL A N 1
ATOM 1259 N N B VAL A 1 111 ? 21.971 67.172 5.873 0.25 10.99 111 VAL A N 1
ATOM 1260 C CA A VAL A 1 111 ? 21.404 68.525 5.970 0.75 11.68 111 VAL A CA 1
ATOM 1261 C CA B VAL A 1 111 ? 21.374 68.498 5.987 0.25 11.06 111 VAL A CA 1
ATOM 1262 C C A VAL A 1 111 ? 19.927 68.409 6.279 0.75 10.34 111 VAL A C 1
ATOM 1263 C C B VAL A 1 111 ? 19.915 68.360 6.394 0.25 9.32 111 VAL A C 1
ATOM 1264 O O A VAL A 1 111 ? 19.235 67.506 5.799 0.75 11.73 111 VAL A O 1
ATOM 1265 O O B VAL A 1 111 ? 19.271 67.319 6.234 0.25 10.39 111 VAL A O 1
ATOM 1290 N N . GLU A 1 112 ? 19.392 69.443 6.945 1.00 11.24 112 GLU A N 1
ATOM 1291 C CA . GLU A 1 112 ? 17.955 69.597 7.159 1.00 12.16 112 GLU A CA 1
ATOM 1292 C C . GLU A 1 112 ? 17.470 70.667 6.169 1.00 12.75 112 GLU A C 1
ATOM 1293 O O . GLU A 1 112 ? 17.557 71.880 6.460 1.00 12.78 112 GLU A O 1
ATOM 1305 N N . PRO A 1 113 ? 16.937 70.286 5.017 1.00 11.69 113 PRO A N 1
ATOM 1306 C CA . PRO A 1 113 ? 16.725 71.303 3.985 1.00 13.72 113 PRO A CA 1
ATOM 1307 C C . PRO A 1 113 ? 15.555 72.205 4.305 1.00 15.53 113 PRO A C 1
ATOM 1308 O O . PRO A 1 113 ? 15.462 73.294 3.683 1.00 17.19 113 PRO A O 1
ATOM 1319 N N . GLY A 1 114 ? 14.656 71.811 5.193 1.00 13.77 114 GLY A N 1
ATOM 1320 C CA . GLY A 1 114 ? 13.557 72.675 5.635 1.00 14.81 114 GLY A CA 1
ATOM 1321 C C . GLY A 1 114 ? 13.849 73.529 6.842 1.00 13.66 114 GLY A C 1
ATOM 1322 O O . GLY A 1 114 ? 12.923 74.081 7.473 1.00 14.62 114 GLY A O 1
ATOM 1326 N N . CYS A 1 115 ? 15.131 73.630 7.205 1.00 12.80 115 CYS A N 1
ATOM 1327 C CA . CYS A 1 115 ? 15.489 74.318 8.440 1.00 13.47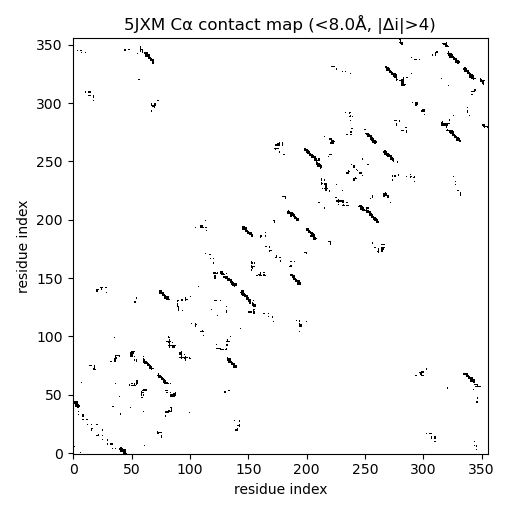 115 CYS A CA 1
ATOM 1328 C C . CYS A 1 115 ? 15.022 75.776 8.491 1.00 14.68 115 CYS A C 1
ATOM 1329 O O . CYS A 1 115 ? 14.769 76.262 9.584 1.00 14.59 115 CYS A O 1
ATOM 1337 N N A SER A 1 116 ? 14.920 76.483 7.363 0.48 14.00 116 SER A N 1
ATOM 1338 N N B SER A 1 116 ? 14.935 76.444 7.326 0.52 13.57 116 SER A N 1
ATOM 1339 C CA A SER A 1 116 ? 14.443 77.878 7.435 0.48 15.86 116 SER A CA 1
ATOM 1340 C CA B SER A 1 116 ? 14.493 77.840 7.270 0.52 15.66 116 SER A CA 1
ATOM 1341 C C A SER A 1 116 ? 13.005 77.977 7.938 0.48 19.85 116 SER A C 1
ATOM 1342 C C B SER A 1 116 ? 13.041 78.021 7.695 0.52 19.62 116 SER A C 1
ATOM 1343 O O A SER A 1 116 ? 12.591 78.997 8.541 0.48 15.88 116 SER A O 1
ATOM 1344 O O B SER A 1 116 ? 12.644 79.173 7.943 0.52 16.41 116 SER A O 1
ATOM 1359 N N . SER A 1 117 ? 12.244 76.937 7.747 1.00 17.40 117 SER A N 1
ATOM 1360 C CA . SER A 1 117 ? 10.893 76.927 8.278 1.00 17.20 117 SER A CA 1
ATOM 1361 C C . SER A 1 117 ? 10.820 76.779 9.776 1.00 16.40 117 SER A C 1
ATOM 1362 O O . SER A 1 117 ? 9.720 76.809 10.335 1.00 21.47 117 SER A O 1
ATOM 1370 N N . GLY A 1 118 ? 11.940 76.584 10.471 1.00 17.22 118 GLY A N 1
ATOM 1371 C CA . GLY A 1 118 ? 11.899 76.556 11.888 1.00 16.24 118 GLY A CA 1
ATOM 1372 C C . GLY A 1 118 ? 11.328 75.281 12.489 1.00 17.34 118 GLY A C 1
ATOM 1373 O O . GLY A 1 118 ? 11.414 74.164 11.913 1.00 17.14 118 GLY A O 1
ATOM 1377 N N . ASP A 1 119 ? 10.751 75.445 13.660 1.00 16.89 119 ASP A N 1
ATOM 1378 C CA . ASP A 1 119 ? 10.338 74.329 14.494 1.00 17.18 119 ASP A CA 1
ATOM 1379 C C . ASP A 1 119 ? 8.933 73.828 14.217 1.00 19.00 119 ASP A C 1
ATOM 1380 O O . ASP A 1 119 ? 8.530 72.820 14.821 1.00 25.04 119 ASP A O 1
ATOM 1389 N N A ASP A 1 120 ? 8.198 74.458 13.301 0.37 18.07 120 ASP A N 1
ATOM 1390 N N B ASP A 1 120 ? 8.184 74.475 13.345 0.63 17.32 120 ASP A N 1
ATOM 1391 C CA A ASP A 1 120 ? 6.940 73.918 12.792 0.37 21.41 120 ASP A CA 1
ATOM 1392 C CA B ASP A 1 120 ? 6.955 73.860 12.906 0.63 21.01 120 ASP A CA 1
ATOM 1393 C C A ASP A 1 120 ? 7.243 72.709 11.909 0.37 14.60 120 ASP A C 1
ATOM 1394 C C B ASP A 1 120 ? 7.253 72.707 11.949 0.63 15.22 120 ASP A C 1
ATOM 1395 O O A ASP A 1 120 ? 7.680 72.866 10.772 0.37 16.69 120 ASP A O 1
ATOM 1396 O O B ASP A 1 120 ? 7.660 72.923 10.811 0.63 15.68 120 ASP A O 1
ATOM 1413 N N . LEU A 1 121 ? 6.984 71.507 12.434 1.00 17.47 121 LEU A N 1
ATOM 1414 C CA . LEU A 1 121 ? 7.420 70.295 11.735 1.00 15.99 121 LEU A CA 1
ATOM 1415 C C . LEU A 1 121 ? 6.677 70.083 10.429 1.00 17.74 121 LEU A C 1
ATOM 1416 O O . LEU A 1 121 ? 7.243 69.578 9.484 1.00 16.91 121 LEU A O 1
ATOM 1433 N N . ALA A 1 122 ? 5.394 70.464 10.338 1.00 19.53 122 ALA A N 1
ATOM 1434 C CA . ALA A 1 122 ? 4.716 70.305 9.058 1.00 17.70 122 ALA A CA 1
ATOM 1435 C C . ALA A 1 122 ? 5.329 71.178 7.988 1.00 16.72 122 ALA A C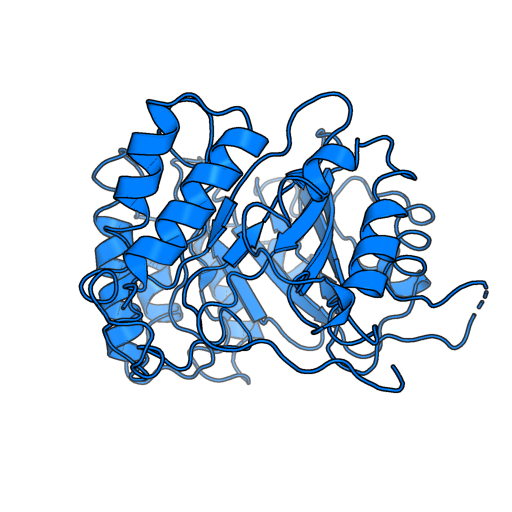 1
ATOM 1436 O O . ALA A 1 122 ? 5.565 70.728 6.884 1.00 17.99 122 ALA A O 1
ATOM 1443 N N . GLU A 1 123 ? 5.647 72.442 8.318 1.00 18.33 123 GLU A N 1
ATOM 1444 C CA . GLU A 1 123 ? 6.245 73.326 7.321 1.00 17.02 123 GLU A CA 1
ATOM 1445 C C . GLU A 1 123 ? 7.696 72.943 7.033 1.00 15.40 123 GLU A C 1
ATOM 1446 O O . GLU A 1 123 ? 8.127 72.993 5.903 1.00 18.01 123 GLU A O 1
ATOM 1458 N N . ASN A 1 124 ? 8.427 72.491 8.057 1.00 15.34 124 ASN A N 1
ATOM 1459 C CA . ASN A 1 124 ? 9.823 72.046 7.883 1.00 15.92 124 ASN A CA 1
ATOM 1460 C C . ASN A 1 124 ? 9.849 70.831 6.968 1.00 13.72 124 ASN A C 1
ATOM 1461 O O . ASN A 1 124 ? 10.587 70.784 6.010 1.00 15.46 124 ASN A O 1
ATOM 1472 N N . GLY A 1 125 ? 8.927 69.893 7.217 1.00 15.04 125 GLY A N 1
ATOM 1473 C CA . GLY A 1 125 ? 8.827 68.731 6.347 1.00 16.41 125 GLY A CA 1
ATOM 1474 C C . GLY A 1 125 ? 8.441 69.063 4.924 1.00 17.28 125 GLY A C 1
ATOM 1475 O O . GLY A 1 125 ? 8.989 68.521 3.961 1.00 15.91 125 GLY A O 1
ATOM 1479 N N . ARG A 1 126 ? 7.476 69.962 4.775 1.00 18.37 126 ARG A N 1
ATOM 1480 C CA . ARG A 1 126 ? 7.053 70.325 3.426 1.00 19.53 126 ARG A CA 1
ATOM 1481 C C . ARG A 1 126 ? 8.149 71.020 2.659 1.00 17.58 126 ARG A C 1
ATOM 1482 O O . ARG A 1 126 ? 8.385 70.708 1.498 1.00 17.64 126 ARG A O 1
ATOM 1503 N N . ALA A 1 127 ? 8.889 71.928 3.317 1.00 16.82 127 ALA A N 1
ATOM 1504 C CA . ALA A 1 127 ? 10.024 72.552 2.673 1.00 17.64 127 ALA A CA 1
ATOM 1505 C C . ALA A 1 127 ? 11.145 71.570 2.346 1.00 17.42 127 ALA A C 1
ATOM 1506 O O . ALA A 1 127 ? 11.807 71.686 1.313 1.00 20.06 127 ALA A O 1
ATOM 1513 N N . GLY A 1 128 ? 11.416 70.613 3.255 1.00 17.71 128 GLY A N 1
ATOM 1514 C CA . GLY A 1 128 ? 12.426 69.600 2.980 1.00 20.83 128 GLY A CA 1
ATOM 1515 C C . GLY A 1 128 ? 12.076 68.755 1.782 1.00 16.92 128 GLY A C 1
ATOM 1516 O O . GLY A 1 128 ? 12.928 68.468 0.934 1.00 18.45 128 GLY A O 1
ATOM 1520 N N . LEU A 1 129 ? 10.805 68.345 1.703 1.00 18.54 129 LEU A N 1
ATOM 1521 C CA . LEU A 1 129 ? 10.340 67.595 0.546 1.00 18.50 129 LEU A CA 1
ATOM 1522 C C . LEU A 1 129 ? 10.535 68.368 -0.764 1.00 17.00 129 LEU A C 1
ATOM 1523 O O . LEU A 1 129 ? 11.008 67.807 -1.753 1.00 17.98 129 LEU A O 1
ATOM 1539 N N . ARG A 1 130 ? 10.205 69.663 -0.763 1.00 17.30 130 ARG A N 1
ATOM 1540 C CA . ARG A 1 130 ? 10.399 70.444 -1.989 1.00 21.99 130 ARG A CA 1
ATOM 1541 C C . ARG A 1 130 ? 11.860 70.444 -2.425 1.00 18.79 130 ARG A C 1
ATOM 1542 O O . ARG A 1 130 ? 12.190 70.281 -3.614 1.00 21.21 130 ARG A O 1
ATOM 1563 N N . ALA A 1 131 ? 12.792 70.650 -1.480 1.00 17.19 131 ALA A N 1
ATOM 1564 C CA . ALA A 1 131 ? 14.183 70.642 -1.836 1.00 21.62 131 ALA A CA 1
ATOM 1565 C C . ALA A 1 131 ? 14.631 69.305 -2.388 1.00 19.63 131 ALA A C 1
ATOM 1566 O O . ALA A 1 131 ? 15.436 69.229 -3.323 1.00 19.85 131 ALA A O 1
ATOM 1573 N N . VAL A 1 132 ? 14.167 68.205 -1.798 1.00 18.39 132 VAL A N 1
ATOM 1574 C CA . VAL A 1 132 ? 14.529 66.890 -2.292 1.00 17.72 132 VAL A CA 1
ATOM 1575 C C . VAL A 1 132 ? 13.957 66.636 -3.695 1.00 20.59 132 VAL A C 1
ATOM 1576 O O . VAL A 1 132 ? 14.625 66.060 -4.561 1.00 21.02 132 VAL A O 1
ATOM 1589 N N . HIS A 1 133 ? 12.734 67.047 -3.933 1.00 18.18 133 HIS A N 1
ATOM 1590 C CA . HIS A 1 133 ? 12.187 66.857 -5.285 1.00 22.19 133 HIS A CA 1
ATOM 1591 C C . HIS A 1 133 ? 12.957 67.657 -6.334 1.00 27.34 133 HIS A C 1
ATOM 1592 O O . HIS A 1 133 ? 13.143 67.199 -7.466 1.00 26.13 133 HIS A O 1
ATOM 1606 N N . THR A 1 134 ? 13.414 68.853 -5.979 1.00 19.86 134 THR A N 1
ATOM 1607 C CA . THR A 1 134 ? 14.262 69.627 -6.891 1.00 23.25 134 THR A CA 1
ATOM 1608 C C . THR A 1 134 ? 15.548 68.879 -7.225 1.00 29.11 134 THR A C 1
ATOM 1609 O O . THR A 1 134 ? 15.969 68.804 -8.394 1.00 23.14 134 THR A O 1
ATOM 1620 N N A MET A 1 135 ? 16.210 68.327 -6.210 0.64 19.50 135 MET A N 1
ATOM 1621 N N B MET A 1 135 ? 16.180 68.276 -6.216 0.36 20.65 135 MET A N 1
ATOM 1622 C CA A MET A 1 135 ? 17.384 67.497 -6.453 0.64 22.99 135 MET A CA 1
ATOM 1623 C CA B MET A 1 135 ? 17.406 67.517 -6.445 0.36 23.87 135 MET A CA 1
ATOM 1624 C C A MET A 1 135 ? 17.059 66.344 -7.377 0.64 26.83 135 MET A C 1
ATOM 1625 C C B MET A 1 135 ? 17.154 66.242 -7.252 0.36 25.36 135 MET A C 1
ATOM 1626 O O A MET A 1 135 ? 17.791 66.076 -8.333 0.64 23.10 135 MET A O 1
ATOM 1627 O O B MET A 1 135 ? 17.998 65.845 -8.068 0.36 25.34 135 MET A O 1
ATOM 1653 N N . ALA A 1 136 ? 16.006 65.596 -7.063 1.00 24.00 136 ALA A N 1
ATOM 1654 C CA . ALA A 1 136 ? 15.712 64.395 -7.837 1.00 32.98 136 ALA A CA 1
ATOM 1655 C C . ALA A 1 136 ? 15.490 64.737 -9.300 1.00 27.36 136 ALA A C 1
ATOM 1656 O O . ALA A 1 136 ? 15.990 64.036 -10.188 1.00 35.75 136 ALA A O 1
ATOM 1664 N N . ASP A 1 137 ? 14.736 65.799 -9.566 1.00 23.93 137 ASP A N 1
ATOM 1665 C CA . ASP A 1 137 ? 14.473 66.230 -10.932 1.00 33.84 137 ASP A CA 1
ATOM 1666 C C . ASP A 1 137 ? 15.765 66.573 -11.649 1.00 39.86 137 ASP A C 1
ATOM 1667 O O . ASP A 1 137 ? 15.932 66.271 -12.836 1.00 38.48 137 ASP A O 1
ATOM 1676 N N . ARG A 1 138 ? 16.693 67.208 -10.949 1.00 27.21 138 ARG A N 1
ATOM 1677 C CA . ARG A 1 138 ? 17.947 67.605 -11.561 1.00 25.41 138 ARG A CA 1
ATOM 1678 C C . ARG A 1 138 ? 18.803 66.415 -11.937 1.00 25.31 138 ARG A C 1
ATOM 1679 O O . ARG A 1 138 ? 19.505 66.456 -12.951 1.00 26.95 138 ARG A O 1
ATOM 1700 N N . TRP A 1 139 ? 18.797 65.354 -11.142 1.00 22.05 139 TRP A N 1
ATOM 1701 C CA . TRP A 1 139 ? 19.672 64.234 -11.383 1.00 22.94 139 TRP A CA 1
ATOM 1702 C C . TRP A 1 139 ? 18.962 63.058 -12.012 1.00 18.98 139 TRP A C 1
ATOM 1703 O O . TRP A 1 139 ? 19.595 62.036 -12.242 1.00 26.13 139 TRP A O 1
ATOM 1724 N N . GLY A 1 140 ? 17.661 63.167 -12.246 1.00 28.19 140 GLY A N 1
ATOM 1725 C CA . GLY A 1 140 ? 16.956 62.080 -12.890 1.00 28.77 140 GLY A CA 1
ATOM 1726 C C . GLY A 1 140 ? 16.590 60.955 -11.963 1.00 29.78 140 GLY A C 1
ATOM 1727 O O . GLY A 1 140 ? 16.490 59.808 -12.407 1.00 41.29 140 GLY A O 1
ATOM 1731 N N . PHE A 1 141 ? 16.414 61.245 -10.677 1.00 26.69 141 PHE A N 1
ATOM 1732 C CA . PHE A 1 141 ? 16.021 60.241 -9.709 1.00 31.16 141 PHE A CA 1
ATOM 1733 C C . PHE A 1 141 ? 14.498 60.202 -9.628 1.00 35.86 141 PHE A C 1
ATOM 1734 O O . PHE A 1 141 ? 13.821 61.234 -9.743 1.00 34.34 141 PHE A O 1
ATOM 1751 N N . SER A 1 142 ? 13.958 58.996 -9.490 1.00 39.47 142 SER A N 1
ATOM 1752 C CA . SER A 1 142 ? 12.522 58.819 -9.325 1.00 32.55 142 SER A CA 1
ATOM 1753 C C . SER A 1 142 ? 12.155 59.032 -7.871 1.00 24.12 142 SER A C 1
ATOM 1754 O O . SER A 1 142 ? 12.855 58.558 -6.982 1.00 31.54 142 SER A O 1
ATOM 1762 N N . THR A 1 143 ? 11.071 59.766 -7.632 1.00 29.62 143 THR A N 1
ATOM 1763 C CA . THR A 1 143 ? 10.536 59.982 -6.296 1.00 23.17 143 THR A CA 1
ATOM 1764 C C . THR A 1 143 ? 9.286 59.144 -6.030 1.00 20.91 143 THR A C 1
ATOM 1765 O O . THR A 1 143 ? 8.589 59.399 -5.058 1.00 23.43 143 THR A O 1
ATOM 1776 N N . GLU A 1 144 ? 9.032 58.134 -6.862 1.00 24.69 144 GLU A N 1
ATOM 1777 C CA . GLU A 1 144 ? 7.798 57.351 -6.776 1.00 34.33 144 GLU A CA 1
ATOM 1778 C C . GLU A 1 144 ? 7.711 56.637 -5.428 1.00 21.10 144 GLU A C 1
ATOM 1779 O O . GLU A 1 144 ? 6.664 56.625 -4.777 1.00 21.83 144 GLU A O 1
ATOM 1791 N N A GLN A 1 145 ? 8.825 56.053 -4.988 0.50 22.15 145 GLN A N 1
ATOM 1792 N N B GLN A 1 145 ? 8.819 56.047 -4.983 0.50 22.17 145 GLN A N 1
ATOM 1793 C CA A GLN A 1 145 ? 8.850 55.386 -3.688 0.50 20.95 145 GLN A CA 1
ATOM 1794 C CA B GLN A 1 145 ? 8.806 55.389 -3.677 0.50 20.95 145 GLN A CA 1
ATOM 1795 C C A GLN A 1 145 ? 8.640 56.372 -2.542 0.50 19.11 145 GLN A C 1
ATOM 1796 C C B GLN A 1 145 ? 8.613 56.388 -2.541 0.50 19.10 145 GLN A C 1
ATOM 1797 O O A GLN A 1 145 ? 7.912 56.073 -1.599 0.50 20.34 145 GLN A O 1
ATOM 1798 O O B GLN A 1 145 ? 7.868 56.113 -1.602 0.50 20.57 145 GLN A O 1
ATOM 1825 N N . LEU A 1 146 ? 9.284 57.542 -2.589 1.00 19.67 146 LEU A N 1
ATOM 1826 C CA . LEU A 1 146 ? 9.041 58.560 -1.574 1.00 18.95 146 LEU A CA 1
ATOM 1827 C C . LEU A 1 146 ? 7.602 59.069 -1.590 1.00 19.91 146 LEU A C 1
ATOM 1828 O O . LEU A 1 146 ? 6.968 59.234 -0.551 1.00 18.57 146 LEU A O 1
ATOM 1844 N N . ASP A 1 147 ? 7.037 59.287 -2.784 1.00 20.26 147 ASP A N 1
ATOM 1845 C CA . ASP A 1 147 ? 5.664 59.776 -2.830 1.00 19.75 147 ASP A CA 1
ATOM 1846 C C . ASP A 1 147 ? 4.710 58.794 -2.161 1.00 17.64 147 ASP A C 1
ATOM 1847 O O . ASP A 1 147 ? 3.744 59.210 -1.535 1.00 22.37 147 ASP A O 1
ATOM 1856 N N . ARG A 1 148 ? 4.960 57.507 -2.345 1.00 18.95 148 ARG A N 1
ATOM 1857 C CA . ARG A 1 148 ? 4.135 56.444 -1.792 1.00 23.54 148 ARG A CA 1
ATOM 1858 C C . ARG A 1 148 ? 4.196 56.414 -0.281 1.00 19.33 148 ARG A C 1
ATOM 1859 O O . ARG A 1 148 ? 3.262 55.943 0.346 1.00 20.56 148 ARG A O 1
ATOM 1880 N N . LEU A 1 149 ? 5.299 56.895 0.323 1.00 19.03 149 LEU A N 1
ATOM 1881 C CA . LEU A 1 149 ? 5.462 56.911 1.780 1.00 20.32 149 LEU A CA 1
ATOM 1882 C C . LEU A 1 149 ? 5.047 58.220 2.434 1.00 18.82 149 LEU A C 1
ATOM 1883 O O . LEU A 1 149 ? 4.961 58.283 3.668 1.00 18.95 149 LEU A O 1
ATOM 1899 N N . GLU A 1 150 ? 4.696 59.241 1.654 1.00 19.00 150 GLU A N 1
ATOM 1900 C CA . GLU A 1 150 ? 4.469 60.585 2.180 1.00 18.89 150 GLU A CA 1
ATOM 1901 C C . GLU A 1 150 ? 3.352 60.643 3.212 1.00 27.14 150 GLU A C 1
ATOM 1902 O O . GLU A 1 150 ? 3.488 61.298 4.257 1.00 23.03 150 GLU A O 1
ATOM 1914 N N . ASP A 1 151 ? 2.196 59.995 2.958 1.00 22.92 151 ASP A N 1
ATOM 1915 C CA . ASP A 1 151 ? 1.132 60.095 3.920 1.00 22.48 151 ASP A CA 1
ATOM 1916 C C . ASP A 1 151 ? 1.513 59.464 5.260 1.00 19.66 151 ASP A C 1
ATOM 1917 O O . ASP A 1 151 ? 0.969 59.849 6.297 1.00 22.77 151 ASP A O 1
ATOM 1926 N N . LEU A 1 152 ? 2.446 58.506 5.253 1.00 18.76 152 LEU A N 1
ATOM 1927 C CA . LEU A 1 152 ? 2.845 57.819 6.462 1.00 20.15 152 LEU A CA 1
ATOM 1928 C C . LEU A 1 152 ? 3.823 58.657 7.299 1.00 18.64 152 LEU A C 1
ATOM 1929 O O . LEU A 1 152 ? 3.710 58.708 8.530 1.00 17.72 152 LEU A O 1
ATOM 1945 N N . PHE A 1 153 ? 4.722 59.408 6.640 1.00 17.49 153 PHE A N 1
ATOM 1946 C CA . PHE A 1 153 ? 5.774 60.178 7.312 1.00 15.41 153 PHE A CA 1
ATOM 1947 C C . PHE A 1 153 ? 5.527 61.664 7.440 1.00 16.67 153 PHE A C 1
ATOM 1948 O O . PHE A 1 153 ? 6.281 62.350 8.160 1.00 16.95 153 PHE A O 1
ATOM 1965 N N . PHE A 1 154 ? 4.476 62.176 6.788 1.00 16.75 154 PHE A N 1
ATOM 1966 C CA . PHE A 1 154 ? 4.152 63.600 6.784 1.00 16.66 154 PHE A CA 1
ATOM 1967 C C . PHE A 1 154 ? 2.652 63.760 7.034 1.00 16.96 154 PHE A C 1
ATOM 1968 O O . PHE A 1 154 ? 1.909 64.297 6.172 1.00 20.22 154 PHE A O 1
ATOM 1985 N N . PRO A 1 155 ? 2.172 63.310 8.198 1.00 18.02 155 PRO A N 1
ATOM 1986 C CA . PRO A 1 155 ? 0.766 63.554 8.572 1.00 20.30 155 PRO A CA 1
ATOM 1987 C C . PRO A 1 155 ? 0.545 65.024 8.885 1.00 22.21 155 PRO A C 1
ATOM 1988 O O . PRO A 1 155 ? 1.470 65.814 9.012 1.00 22.21 155 PRO A O 1
ATOM 1999 N N . SER A 1 156 ? -0.732 65.380 9.060 1.00 21.29 156 SER A N 1
ATOM 2000 C CA . SER A 1 156 ? -1.100 66.792 9.160 1.00 27.55 156 SER A CA 1
ATOM 2001 C C . SER A 1 156 ? -0.519 67.468 10.400 1.00 30.45 156 SER A C 1
ATOM 2002 O O . SER A 1 156 ? -0.126 68.643 10.338 1.00 43.11 156 SER A O 1
ATOM 2010 N N . SER A 1 157 ? -0.451 66.765 11.528 1.00 28.29 157 SER A N 1
ATOM 2011 C CA . SER A 1 157 ? 0.070 67.286 12.788 1.00 26.46 157 SER A CA 1
ATOM 2012 C C . SER A 1 157 ? 1.212 66.378 13.268 1.00 25.82 157 SER A C 1
ATOM 2013 O O . SER A 1 157 ? 1.068 65.632 14.222 1.00 24.39 157 SER A O 1
ATOM 2021 N N . PRO A 1 158 ? 2.344 66.430 12.610 1.00 21.38 158 PRO A N 1
ATOM 2022 C CA . PRO A 1 158 ? 3.437 65.477 12.895 1.00 19.93 158 PRO A CA 1
ATOM 2023 C C . PRO A 1 158 ? 4.069 65.687 14.255 1.00 19.66 158 PRO A C 1
ATOM 2024 O O . PRO A 1 158 ? 4.090 66.798 14.788 1.00 23.06 158 PRO A O 1
ATOM 2035 N N . GLU A 1 159 ? 4.585 64.593 14.832 1.00 17.60 159 GLU A N 1
ATOM 2036 C CA . GLU A 1 159 ? 5.381 64.642 16.046 1.00 17.83 159 GLU A CA 1
ATOM 2037 C C . GLU A 1 159 ? 6.860 64.630 15.697 1.00 16.15 159 GLU A C 1
ATOM 2038 O O . GLU A 1 159 ? 7.265 64.223 14.599 1.00 17.98 159 GLU A O 1
ATOM 2050 N N . GLY A 1 160 ? 7.647 65.100 16.645 1.00 17.62 160 GLY A N 1
ATOM 2051 C CA . GLY A 1 160 ? 9.100 65.167 16.490 1.00 18.56 160 GLY A CA 1
ATOM 2052 C C . GLY A 1 160 ? 9.737 63.806 16.584 1.00 15.39 160 GLY A C 1
ATOM 2053 O O . GLY A 1 160 ? 9.063 62.778 16.763 1.00 16.18 160 GLY A O 1
ATOM 2057 N N . PRO A 1 161 ? 11.080 63.775 16.540 1.00 13.45 161 PRO A N 1
ATOM 2058 C CA . PRO A 1 161 ? 11.989 64.929 16.664 1.00 14.04 161 PRO A CA 1
ATOM 2059 C C . PRO A 1 161 ? 12.489 65.459 15.354 1.00 15.38 161 PRO A C 1
ATOM 2060 O O . PRO A 1 161 ? 13.288 66.414 15.440 1.00 15.50 161 PRO A O 1
ATOM 2071 N N . LEU A 1 162 ? 12.072 64.929 14.196 1.00 12.32 162 LEU A N 1
ATOM 2072 C CA . LEU A 1 162 ? 12.492 65.433 12.914 1.00 13.62 162 LEU A CA 1
ATOM 2073 C C . LEU A 1 162 ? 11.345 65.231 11.956 1.00 14.03 162 LEU A C 1
ATOM 2074 O O . LEU A 1 162 ? 10.461 64.424 12.212 1.00 13.45 162 LEU A O 1
ATOM 2090 N N . ALA A 1 163 ? 11.420 65.934 10.826 1.00 13.61 163 ALA A N 1
ATOM 2091 C CA . ALA A 1 163 ? 10.528 65.722 9.690 1.00 13.32 163 ALA A CA 1
ATOM 2092 C C . ALA A 1 163 ? 11.271 65.136 8.499 1.00 13.59 163 ALA A C 1
ATOM 2093 O O . ALA A 1 163 ? 10.888 64.137 7.922 1.00 13.85 163 ALA A O 1
ATOM 2100 N N . LEU A 1 164 ? 12.374 65.763 8.063 1.00 13.00 164 LEU A N 1
ATOM 2101 C CA . LEU A 1 164 ? 13.132 65.243 6.947 1.00 12.03 164 LEU A CA 1
ATOM 2102 C C . LEU A 1 164 ? 14.545 65.776 6.959 1.00 12.68 164 LEU A C 1
ATOM 2103 O O . LEU A 1 164 ? 14.783 66.999 7.081 1.00 12.53 164 LEU A O 1
ATOM 2119 N N . TRP A 1 165 ? 15.505 64.875 6.842 1.00 11.58 165 TRP A N 1
ATOM 2120 C CA . TRP A 1 165 ? 16.879 65.245 6.558 1.00 12.32 165 TRP A CA 1
ATOM 2121 C C . TRP A 1 165 ? 17.286 64.598 5.250 1.00 11.60 165 TRP A C 1
ATOM 2122 O O . TRP A 1 165 ? 16.694 63.597 4.825 1.00 12.59 165 TRP A O 1
ATOM 2143 N N A CYS A 1 166 ? 18.316 65.154 4.588 0.82 11.22 166 CYS A N 1
ATOM 2144 N N B CYS A 1 166 ? 18.289 65.153 4.573 0.18 11.27 166 CYS A N 1
ATOM 2145 C CA A CYS A 1 166 ? 18.843 64.604 3.358 0.82 11.40 166 CYS A CA 1
ATOM 2146 C CA B CYS A 1 166 ? 18.772 64.551 3.337 0.18 11.84 166 CYS A CA 1
ATOM 2147 C C A CYS A 1 166 ? 20.301 64.319 3.539 0.82 11.58 166 CYS A C 1
ATOM 2148 C C B CYS A 1 166 ? 20.270 64.354 3.444 0.18 11.82 166 CYS A C 1
ATOM 2149 O O A CYS A 1 166 ? 21.052 65.187 3.945 0.82 11.90 166 CYS A O 1
ATOM 2150 O O B CYS A 1 166 ? 20.996 65.308 3.738 0.18 12.67 166 CYS A O 1
ATOM 2165 N N . ALA A 1 167 ? 20.718 63.115 3.210 1.00 11.55 167 ALA A N 1
ATOM 2166 C CA . ALA A 1 167 ? 22.104 62.726 3.241 1.00 11.16 167 ALA A CA 1
ATOM 2167 C C . ALA A 1 167 ? 22.627 62.636 1.810 1.00 11.61 167 ALA A C 1
ATOM 2168 O O . ALA A 1 167 ? 22.028 61.924 0.966 1.00 13.69 167 ALA A O 1
ATOM 2176 N N . LEU A 1 168 ? 23.742 63.314 1.542 1.00 12.49 168 LEU A N 1
ATOM 2177 C CA . LEU A 1 168 ? 24.336 63.395 0.209 1.00 11.76 168 LEU A CA 1
ATOM 2178 C C . LEU A 1 168 ? 25.708 62.734 0.267 1.00 13.04 168 LEU A C 1
ATOM 2179 O O . LEU A 1 168 ? 26.607 63.201 0.967 1.00 13.09 168 LEU A O 1
ATOM 2195 N N A GLU A 1 169 ? 25.847 61.674 -0.517 0.52 14.34 169 GLU A N 1
ATOM 2196 N N B GLU A 1 169 ? 25.886 61.662 -0.510 0.48 13.81 169 GLU A N 1
ATOM 2197 C CA A GLU A 1 169 ? 27.094 60.955 -0.688 0.52 13.08 169 GLU A CA 1
ATOM 2198 C CA B GLU A 1 169 ? 27.156 60.938 -0.591 0.48 13.35 169 GLU A CA 1
ATOM 2199 C C A GLU A 1 169 ? 27.854 61.680 -1.780 0.52 15.53 169 GLU A C 1
ATOM 2200 C C B GLU A 1 169 ? 27.946 61.511 -1.751 0.48 11.37 169 GLU A C 1
ATOM 2201 O O A GLU A 1 169 ? 27.360 61.775 -2.933 0.52 14.46 169 GLU A O 1
ATOM 2202 O O B GLU A 1 16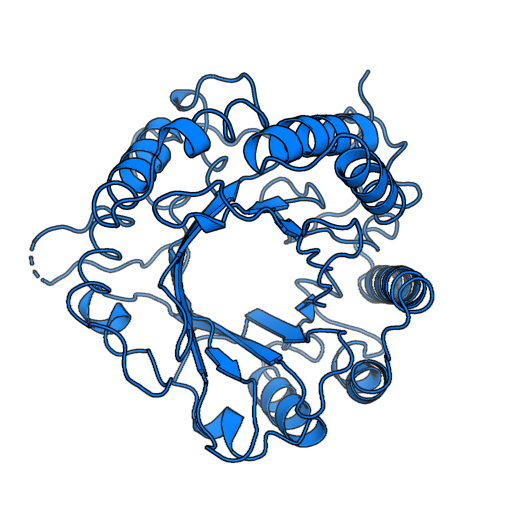9 ? 27.579 61.308 -2.919 0.48 15.24 169 GLU A O 1
ATOM 2225 N N . LEU A 1 170 ? 29.002 62.234 -1.422 1.00 14.26 170 LEU A N 1
ATOM 2226 C CA . LEU A 1 170 ? 29.696 63.150 -2.341 1.00 14.42 170 LEU A CA 1
ATOM 2227 C C . LEU A 1 170 ? 30.739 62.406 -3.158 1.00 14.31 170 LEU A C 1
ATOM 2228 O O . LEU A 1 170 ? 31.937 62.468 -2.927 1.00 17.59 170 LEU A O 1
ATOM 2244 N N . ARG A 1 171 ? 30.225 61.771 -4.208 1.00 18.02 171 ARG A N 1
ATOM 2245 C CA . ARG A 1 171 ? 30.982 60.856 -5.056 1.00 19.52 171 ARG A CA 1
ATOM 2246 C C . ARG A 1 171 ? 31.697 61.619 -6.162 1.00 18.33 171 ARG A C 1
ATOM 2247 O O . ARG A 1 171 ? 31.240 62.651 -6.651 1.00 18.89 171 ARG A O 1
ATOM 2268 N N . SER A 1 172 ? 32.797 61.037 -6.631 1.00 23.41 172 SER A N 1
ATOM 2269 C CA . SER A 1 172 ? 33.431 61.599 -7.814 1.00 24.75 172 SER A CA 1
ATOM 2270 C C . SER A 1 172 ? 32.426 61.648 -8.962 1.00 19.88 172 SER A C 1
ATOM 2271 O O . SER A 1 172 ? 31.547 60.782 -9.109 1.00 20.98 172 SER A O 1
ATOM 2279 N N . GLY A 1 173 ? 32.485 62.725 -9.717 1.00 20.35 173 GLY A N 1
ATOM 2280 C CA . GLY A 1 173 ? 31.591 62.915 -10.818 1.00 19.28 173 GLY A CA 1
ATOM 2281 C C . GLY A 1 173 ? 30.578 64.019 -10.623 1.00 23.17 173 GLY A C 1
ATOM 2282 O O . GLY A 1 173 ? 30.001 64.517 -11.586 1.00 26.29 173 GLY A O 1
ATOM 2286 N N . GLY A 1 174 ? 30.301 64.413 -9.379 1.00 18.94 174 GLY A N 1
ATOM 2287 C CA . GLY A 1 174 ? 29.421 65.539 -9.168 1.00 19.04 174 GLY A CA 1
ATOM 2288 C C . GLY A 1 174 ? 27.963 65.202 -9.080 1.00 17.09 174 GLY A C 1
ATOM 2289 O O . GLY A 1 174 ? 27.173 66.077 -8.725 1.00 21.08 174 GLY A O 1
ATOM 2293 N N . VAL A 1 175 ? 27.609 63.940 -9.243 1.00 18.89 175 VAL A N 1
ATOM 2294 C CA . VAL A 1 175 ? 26.252 63.471 -9.005 1.00 19.19 175 VAL A CA 1
ATOM 2295 C C . VAL A 1 175 ? 26.292 62.664 -7.705 1.00 17.34 175 VAL A C 1
ATOM 2296 O O . VAL A 1 175 ? 26.870 61.579 -7.684 1.00 19.48 175 VAL A O 1
ATOM 2309 N N . PRO A 1 176 ? 25.664 63.135 -6.642 1.00 21.74 176 PRO A N 1
ATOM 2310 C CA . PRO A 1 176 ? 25.762 62.473 -5.337 1.00 18.34 176 PRO A CA 1
ATOM 2311 C C . PRO A 1 176 ? 24.764 61.338 -5.212 1.00 17.83 176 PRO A C 1
ATOM 2312 O O . PRO A 1 176 ? 23.756 61.287 -5.916 1.00 21.79 176 PRO A O 1
ATOM 2323 N N . GLY A 1 177 ? 25.064 60.410 -4.307 1.00 17.11 177 GLY A N 1
ATOM 2324 C CA . GLY A 1 177 ? 23.993 59.563 -3.774 1.00 19.18 177 GLY A CA 1
ATOM 2325 C C . GLY A 1 177 ? 23.080 60.388 -2.865 1.00 20.91 177 GLY A C 1
ATOM 2326 O O . GLY A 1 177 ? 23.531 61.328 -2.206 1.00 18.35 177 GLY A O 1
ATOM 2330 N N . VAL A 1 178 ? 21.773 60.136 -2.917 1.00 19.88 178 VAL A N 1
ATOM 2331 C CA . VAL A 1 178 ? 20.779 60.891 -2.140 1.00 19.24 178 VAL A CA 1
ATOM 2332 C C . VAL A 1 178 ? 19.968 59.908 -1.293 1.00 17.03 178 VAL A C 1
ATOM 2333 O O . VAL A 1 178 ? 19.381 58.965 -1.833 1.00 19.41 178 VAL A O 1
ATOM 2346 N N . LYS A 1 179 ? 19.945 60.114 0.046 1.00 15.54 179 LYS A N 1
ATOM 2347 C CA . LYS A 1 179 ? 19.093 59.368 0.939 1.00 14.95 179 LYS A CA 1
ATOM 2348 C C . LYS A 1 179 ? 18.248 60.347 1.709 1.00 14.40 179 LYS A C 1
ATOM 2349 O O . LYS A 1 179 ? 18.727 61.447 2.098 1.00 17.31 179 LYS A O 1
ATOM 2368 N N A VAL A 1 180 ? 17.034 59.924 2.008 0.61 13.14 180 VAL A N 1
ATOM 2369 N N B VAL A 1 180 ? 16.967 60.085 1.848 0.39 11.45 180 VAL A N 1
ATOM 2370 C CA A VAL A 1 180 ? 16.093 60.739 2.767 0.61 12.40 180 VAL A CA 1
ATOM 2371 C CA B VAL A 1 180 ? 16.153 60.854 2.781 0.39 13.17 180 VAL A CA 1
ATOM 2372 C C A VAL A 1 180 ? 15.843 60.102 4.125 0.61 13.15 180 VAL A C 1
ATOM 2373 C C B VAL A 1 180 ? 16.050 60.095 4.097 0.39 11.49 180 VAL A C 1
ATOM 2374 O O A VAL A 1 180 ? 15.312 58.992 4.197 0.61 12.98 180 VAL A O 1
ATOM 2375 O O B VAL A 1 180 ? 15.861 58.881 4.110 0.39 9.96 180 VAL A O 1
ATOM 2399 N N . TYR A 1 181 ? 16.146 60.821 5.183 1.00 12.27 181 TYR A N 1
ATOM 2400 C CA . TYR A 1 181 ? 15.914 60.361 6.543 1.00 10.74 181 TYR A CA 1
ATOM 2401 C C . TYR A 1 181 ? 14.578 60.832 7.015 1.00 10.74 181 TYR A C 1
ATOM 2402 O O . TYR A 1 181 ? 14.313 62.059 7.016 1.00 12.79 181 TYR A O 1
ATOM 2421 N N . LEU A 1 182 ? 13.733 59.895 7.384 1.00 10.99 182 LEU A N 1
ATOM 2422 C CA . LEU A 1 182 ? 12.343 60.113 7.795 1.00 11.72 182 LEU A CA 1
ATOM 2423 C C . LEU A 1 182 ? 12.137 59.671 9.237 1.00 12.17 182 LEU A C 1
ATOM 2424 O O . LEU A 1 182 ? 12.940 58.917 9.789 1.00 11.90 182 LEU A O 1
ATOM 2440 N N . ASN A 1 183 ? 11.051 60.101 9.848 1.00 11.49 183 ASN A N 1
ATOM 2441 C CA . ASN A 1 183 ? 10.761 59.900 11.253 1.00 11.61 183 ASN A CA 1
ATOM 2442 C C . ASN A 1 183 ? 9.720 58.823 11.517 1.00 11.64 183 ASN A C 1
ATOM 2443 O O . ASN A 1 183 ? 8.523 59.120 11.355 1.00 12.44 183 ASN A O 1
ATOM 2454 N N . PRO A 1 184 ? 10.100 57.626 11.933 1.00 11.32 184 PRO A N 1
ATOM 2455 C CA . PRO A 1 184 ? 9.067 56.603 12.275 1.00 14.11 184 PRO A CA 1
ATOM 2456 C C . PRO A 1 184 ? 8.096 57.038 13.330 1.00 12.18 184 PRO A C 1
ATOM 2457 O O . PRO A 1 184 ? 6.965 56.501 13.359 1.00 14.16 184 PRO A O 1
ATOM 2468 N N . ALA A 1 185 ? 8.448 57.997 14.201 1.00 13.15 185 ALA A N 1
ATOM 2469 C CA . ALA A 1 185 ? 7.573 58.500 15.254 1.00 14.05 185 ALA A CA 1
ATOM 2470 C C . ALA A 1 185 ? 6.662 59.653 14.802 1.00 14.59 185 ALA A C 1
ATOM 2471 O O . ALA A 1 185 ? 6.047 60.334 15.657 1.00 15.72 185 ALA A O 1
ATOM 2478 N N . ALA A 1 186 ? 6.582 59.905 13.508 1.00 14.27 186 ALA A N 1
ATOM 2479 C CA . ALA A 1 186 ? 5.789 61.039 13.033 1.00 16.67 186 ALA A CA 1
ATOM 2480 C C . ALA A 1 186 ? 4.331 60.980 13.482 1.00 15.22 186 ALA A C 1
ATOM 2481 O O . ALA A 1 186 ? 3.700 62.046 13.640 1.00 18.83 186 ALA A O 1
ATOM 2488 N N . ASN A 1 187 ? 3.786 59.779 13.610 1.00 17.08 187 ASN A N 1
ATOM 2489 C CA . ASN A 1 187 ? 2.400 59.529 14.015 1.00 18.19 187 ASN A CA 1
ATOM 2490 C C . ASN A 1 187 ? 2.286 59.295 15.510 1.00 18.59 187 ASN A C 1
ATOM 2491 O O . ASN A 1 187 ? 1.231 58.806 15.982 1.00 21.62 187 ASN A O 1
ATOM 2502 N N . GLY A 1 188 ? 3.347 59.544 16.258 1.00 18.01 188 GLY A N 1
ATOM 2503 C CA . GLY A 1 188 ? 3.485 59.274 17.698 1.00 21.69 188 GLY A CA 1
ATOM 2504 C C . GLY A 1 188 ? 4.516 58.193 17.925 1.00 20.63 188 GLY A C 1
ATOM 2505 O O . GLY A 1 188 ? 4.625 57.238 17.159 1.00 17.85 188 GLY A O 1
ATOM 2509 N N . ALA A 1 189 ? 5.269 58.292 19.018 1.00 23.08 189 ALA A N 1
ATOM 2510 C CA . ALA A 1 189 ? 6.228 57.242 19.327 1.00 21.65 189 ALA A CA 1
ATOM 2511 C C . ALA A 1 189 ? 5.592 55.863 19.495 1.00 18.20 189 ALA A C 1
ATOM 2512 O O . ALA A 1 189 ? 6.208 54.825 19.143 1.00 22.09 189 ALA A O 1
ATOM 2519 N N . ASP A 1 190 ? 4.355 55.818 20.001 1.00 21.18 190 ASP A N 1
ATOM 2520 C CA . ASP A 1 190 ? 3.719 54.543 20.190 1.00 25.62 190 ASP A CA 1
ATOM 2521 C C . ASP A 1 190 ? 3.346 53.882 18.885 1.00 22.89 190 ASP A C 1
ATOM 2522 O O . ASP A 1 190 ? 3.010 52.702 18.887 1.00 26.30 190 ASP A O 1
ATOM 2531 N N . ARG A 1 191 ? 3.369 54.621 17.762 1.00 18.37 191 ARG A N 1
ATOM 2532 C CA . ARG A 1 191 ? 3.071 54.076 16.438 1.00 19.84 191 ARG A CA 1
ATOM 2533 C C . ARG A 1 191 ? 4.335 53.912 15.574 1.00 15.70 191 ARG A C 1
ATOM 2534 O O . ARG A 1 191 ? 4.225 53.629 14.372 1.00 16.89 191 ARG A O 1
ATOM 2555 N N . ALA A 1 192 ? 5.524 54.024 16.172 1.00 16.37 192 ALA A N 1
ATOM 2556 C CA . ALA A 1 192 ? 6.755 53.905 15.391 1.00 17.49 192 ALA A CA 1
ATOM 2557 C C . ALA A 1 192 ? 6.907 52.515 14.760 1.00 15.93 192 ALA A C 1
ATOM 2558 O O . ALA A 1 192 ? 7.237 52.403 13.587 1.00 15.17 192 ALA A O 1
ATOM 2565 N N . ALA A 1 193 ? 6.755 51.418 15.540 1.00 18.13 193 ALA A N 1
ATOM 2566 C CA . ALA A 1 193 ? 6.926 50.091 14.955 1.00 16.23 193 ALA A CA 1
ATOM 2567 C C . ALA A 1 193 ? 5.923 49.864 13.837 1.00 16.66 193 ALA A C 1
ATOM 2568 O O . ALA A 1 193 ? 6.271 49.322 12.796 1.00 18.13 193 ALA A O 1
ATOM 2575 N N . GLU A 1 194 ? 4.680 50.251 14.054 1.00 17.77 194 GLU A N 1
ATOM 2576 C CA . GLU A 1 194 ? 3.630 50.097 13.046 1.00 17.96 194 GLU A CA 1
ATOM 2577 C C . GLU A 1 194 ? 3.958 50.882 11.787 1.00 17.19 194 GLU A C 1
ATOM 2578 O O . GLU A 1 194 ? 3.756 50.396 10.687 1.00 17.91 194 GLU A O 1
ATOM 2590 N N . THR A 1 195 ? 4.536 52.093 11.965 1.00 15.54 195 THR A N 1
ATOM 2591 C CA . THR A 1 195 ? 4.900 52.942 10.826 1.00 15.27 195 THR A CA 1
ATOM 2592 C C . THR A 1 195 ? 6.032 52.306 10.022 1.00 13.69 195 THR A C 1
ATOM 2593 O O . THR A 1 195 ? 5.999 52.243 8.788 1.00 15.74 195 THR A O 1
ATOM 2604 N N . VAL A 1 196 ? 7.041 51.762 10.701 1.00 13.19 196 VAL A N 1
ATOM 2605 C CA . VAL A 1 196 ? 8.128 51.083 10.021 1.00 15.08 196 VAL A CA 1
ATOM 2606 C C . VAL A 1 196 ? 7.641 49.824 9.300 1.00 13.90 196 VAL A C 1
ATOM 2607 O O . VAL A 1 196 ? 8.034 49.564 8.152 1.00 14.16 196 VAL A O 1
ATOM 2620 N N . ARG A 1 197 ? 6.806 49.005 9.972 1.00 15.71 197 ARG A N 1
ATOM 2621 C CA . ARG A 1 197 ? 6.259 47.814 9.317 1.00 16.55 197 ARG A CA 1
ATOM 2622 C C . ARG A 1 197 ? 5.524 48.169 8.039 1.00 14.98 197 ARG A C 1
ATOM 2623 O O . ARG A 1 197 ? 5.747 47.540 7.001 1.00 15.61 197 ARG A O 1
ATOM 2644 N N . GLU A 1 198 ? 4.700 49.203 8.111 1.00 16.41 198 GLU A N 1
ATOM 2645 C CA . GLU A 1 198 ? 3.923 49.606 6.929 1.00 17.24 198 GLU A CA 1
ATOM 2646 C C . GLU A 1 198 ? 4.826 50.164 5.825 1.00 20.71 198 GLU A C 1
ATOM 2647 O O . GLU A 1 198 ? 4.640 49.876 4.628 1.00 17.94 198 GLU A O 1
ATOM 2659 N N . ALA A 1 199 ? 5.847 50.957 6.185 1.00 15.02 199 ALA A N 1
ATOM 2660 C CA . ALA A 1 199 ? 6.750 51.450 5.162 1.00 16.41 199 ALA A CA 1
ATOM 2661 C C . ALA A 1 199 ? 7.400 50.304 4.442 1.00 15.83 199 ALA A C 1
ATOM 2662 O O . ALA A 1 199 ? 7.495 50.318 3.225 1.00 15.85 199 ALA A O 1
ATOM 2669 N N . LEU A 1 200 ? 7.942 49.318 5.170 1.00 15.05 200 LEU A N 1
ATOM 2670 C CA . LEU A 1 200 ? 8.626 48.215 4.557 1.00 14.83 200 LEU A CA 1
ATOM 2671 C C . LEU A 1 200 ? 7.657 47.430 3.647 1.00 15.77 200 LEU A C 1
ATOM 2672 O O . LEU A 1 200 ? 8.052 47.009 2.561 1.00 17.19 200 LEU A O 1
ATOM 2688 N N . ALA A 1 201 ? 6.407 47.287 4.056 1.00 16.88 201 ALA A N 1
ATOM 2689 C CA . ALA A 1 201 ? 5.434 46.566 3.234 1.00 17.92 201 ALA A CA 1
ATOM 2690 C C . ALA A 1 201 ? 5.211 47.328 1.930 1.00 19.82 201 ALA A C 1
ATOM 2691 O O . ALA A 1 201 ? 5.198 46.744 0.838 1.00 19.57 201 ALA A O 1
ATOM 2698 N N . ARG A 1 202 ? 5.053 48.639 2.033 1.00 17.22 202 ARG A N 1
ATOM 2699 C CA . ARG A 1 202 ? 4.813 49.446 0.819 1.00 18.42 202 ARG A CA 1
ATOM 2700 C C . ARG A 1 202 ? 5.981 49.406 -0.140 1.00 19.73 202 ARG A C 1
ATOM 2701 O O . ARG A 1 202 ? 5.788 49.508 -1.357 1.00 21.64 202 ARG A O 1
ATOM 2722 N N . LEU A 1 203 ? 7.191 49.269 0.347 1.00 17.25 203 LEU A N 1
ATOM 2723 C CA . LEU A 1 203 ? 8.379 49.171 -0.455 1.00 17.80 203 LEU A CA 1
ATOM 2724 C C . LEU A 1 203 ? 8.591 47.766 -0.992 1.00 17.72 203 LEU A C 1
ATOM 2725 O O . LEU A 1 203 ? 9.562 47.546 -1.716 1.00 21.47 203 LEU A O 1
ATOM 2741 N N . GLY A 1 204 ? 7.757 46.794 -0.623 1.00 18.03 204 GLY A N 1
ATOM 2742 C CA . GLY A 1 204 ? 7.929 45.454 -1.147 1.00 19.20 204 GLY A CA 1
ATOM 2743 C C . GLY A 1 204 ? 8.891 44.608 -0.360 1.00 19.70 204 GLY A C 1
ATOM 2744 O O . GLY A 1 204 ? 9.222 43.485 -0.749 1.00 21.01 204 GLY A O 1
ATOM 2748 N N . HIS A 1 205 ? 9.354 45.108 0.794 1.00 17.10 205 HIS A N 1
ATOM 2749 C CA . HIS A 1 205 ? 10.243 44.330 1.646 1.00 16.97 205 HIS A CA 1
ATOM 2750 C C . HIS A 1 205 ? 9.396 43.651 2.716 1.00 20.34 205 HIS A C 1
ATOM 2751 O O . HIS A 1 205 ? 9.369 43.998 3.904 1.00 18.46 205 HIS A O 1
ATOM 2765 N N . LEU A 1 206 ? 8.704 42.621 2.255 1.00 21.23 206 LEU A N 1
ATOM 2766 C CA . LEU A 1 206 ? 7.629 42.051 3.029 1.00 18.71 206 LEU A CA 1
ATOM 2767 C C . LEU A 1 206 ? 8.093 41.151 4.166 1.00 19.87 206 LEU A C 1
ATOM 2768 O O . LEU A 1 206 ? 7.289 40.905 5.044 1.00 18.86 206 LEU A O 1
ATOM 2784 N N . GLN A 1 207 ? 9.350 40.747 4.212 1.00 19.92 207 GLN A N 1
ATOM 2785 C CA . GLN A 1 207 ? 9.882 39.984 5.333 1.00 18.22 207 GLN A CA 1
ATOM 2786 C C . GLN A 1 207 ? 10.865 40.784 6.197 1.00 18.61 207 GLN A C 1
ATOM 2787 O O . GLN A 1 207 ? 11.322 40.256 7.214 1.00 18.10 207 GLN A O 1
ATOM 2801 N N . ALA A 1 208 ? 11.143 42.016 5.823 1.00 17.73 208 ALA A N 1
ATOM 2802 C CA . ALA A 1 208 ? 12.230 42.782 6.463 1.00 14.89 208 ALA A CA 1
ATOM 2803 C C . ALA A 1 208 ? 11.932 43.139 7.909 1.00 16.19 208 ALA A C 1
ATOM 2804 O O . ALA A 1 208 ? 12.831 43.045 8.752 1.00 15.78 208 ALA A O 1
ATOM 2811 N N . PHE A 1 209 ? 10.700 43.528 8.218 1.00 14.56 209 PHE A N 1
ATOM 2812 C CA . PHE A 1 209 ? 10.408 43.976 9.578 1.00 15.34 209 PHE A CA 1
ATOM 2813 C C . PHE A 1 209 ? 10.654 42.871 10.564 1.00 15.35 209 PHE A C 1
ATOM 2814 O O . PHE A 1 209 ? 11.252 43.072 11.607 1.00 17.24 209 PHE A O 1
ATOM 2831 N N . ASP A 1 210 ? 10.139 41.677 10.291 1.00 15.43 210 ASP A N 1
ATOM 2832 C CA . ASP A 1 210 ? 10.317 40.556 11.194 1.00 16.13 210 ASP A CA 1
ATOM 2833 C C . ASP A 1 210 ? 11.744 40.072 11.225 1.00 15.42 210 ASP A C 1
ATOM 2834 O O . ASP A 1 210 ? 12.115 39.383 12.169 1.00 20.12 210 ASP A O 1
ATOM 2843 N N . ALA A 1 211 ? 12.566 40.463 10.269 1.00 15.89 211 ALA A N 1
ATOM 2844 C CA . ALA A 1 211 ? 13.978 40.113 10.267 1.00 16.12 211 ALA A CA 1
ATOM 2845 C C . ALA A 1 211 ? 14.818 40.942 11.263 1.00 18.77 211 ALA A C 1
ATOM 2846 O O . ALA A 1 211 ? 15.932 40.542 11.612 1.00 21.52 211 ALA A O 1
ATOM 2853 N N . LEU A 1 212 ? 14.301 42.091 11.715 1.00 14.42 212 LEU A N 1
ATOM 2854 C CA . LEU A 1 212 ? 15.060 42.997 12.588 1.00 14.25 212 LEU A CA 1
ATOM 2855 C C . LEU A 1 212 ? 15.210 42.407 13.988 1.00 15.56 212 LEU A C 1
ATOM 2856 O O . LEU A 1 212 ? 14.317 41.685 14.452 1.00 15.98 212 LEU A O 1
ATOM 2872 N N . PRO A 1 213 ? 16.278 42.705 14.688 1.00 13.44 213 PRO A N 1
ATOM 2873 C CA . PRO A 1 213 ? 16.351 42.369 16.119 1.00 13.26 213 PRO A CA 1
ATOM 2874 C C . PRO A 1 213 ? 15.419 43.275 16.916 1.00 12.22 213 PRO A C 1
ATOM 2875 O O . PRO A 1 213 ? 14.977 44.324 16.449 1.00 12.82 213 PRO A O 1
ATOM 2886 N N . ARG A 1 214 ? 15.127 42.888 18.151 1.00 13.08 214 ARG A N 1
ATOM 2887 C CA . ARG A 1 214 ? 14.395 43.715 19.086 1.00 12.42 214 ARG A CA 1
ATOM 2888 C C . ARG A 1 214 ? 15.161 45.021 19.340 1.00 12.18 214 ARG A C 1
ATOM 2889 O O . ARG A 1 214 ? 16.398 45.066 19.284 1.00 14.65 214 ARG A O 1
ATOM 2910 N N . ALA A 1 215 ? 14.434 46.049 19.760 1.00 14.04 215 ALA A N 1
ATOM 2911 C CA . ALA A 1 215 ? 15.045 47.334 20.015 1.00 14.27 215 ALA A CA 1
ATOM 2912 C C . ALA A 1 215 ? 14.192 48.105 20.979 1.00 15.94 215 ALA A C 1
ATOM 2913 O O . ALA A 1 215 ? 13.035 47.744 21.243 1.00 18.87 215 ALA A O 1
ATOM 2920 N N . ASP A 1 216 ? 14.750 49.219 21.428 1.00 12.46 216 ASP A N 1
ATOM 2921 C CA . ASP A 1 216 ? 14.074 50.161 22.291 1.00 12.89 216 ASP A CA 1
ATOM 2922 C C . ASP A 1 216 ? 13.505 51.367 21.572 1.00 15.26 216 ASP A C 1
ATOM 2923 O O . ASP A 1 216 ? 12.908 52.247 22.226 1.00 21.15 216 ASP A O 1
ATOM 2932 N N . GLY A 1 217 ? 13.647 51.427 20.273 1.00 12.08 217 GLY A N 1
ATOM 2933 C CA . GLY A 1 217 ? 13.089 52.509 19.468 1.00 12.32 217 GLY A CA 1
ATOM 2934 C C . GLY A 1 217 ? 13.557 52.393 18.036 1.00 11.33 217 GLY A C 1
ATOM 2935 O O . GLY A 1 217 ? 14.508 51.682 17.750 1.00 10.77 217 GLY A O 1
ATOM 2939 N N . PHE A 1 218 ? 12.895 53.136 17.190 1.00 12.21 218 PHE A N 1
ATOM 2940 C CA . PHE A 1 218 ? 13.134 53.206 15.783 1.00 11.96 218 PHE A CA 1
ATOM 2941 C C . PHE A 1 218 ? 13.406 54.665 15.390 1.00 12.20 218 PHE A C 1
ATOM 2942 O O . PHE A 1 218 ? 12.498 55.387 14.899 1.00 14.40 218 PHE A O 1
ATOM 2959 N N . PRO A 1 219 ? 14.614 55.154 15.598 1.00 10.76 219 PRO A N 1
ATOM 2960 C CA . PRO A 1 219 ? 14.828 56.613 15.424 1.00 11.78 219 PRO A CA 1
ATOM 2961 C C . PRO A 1 219 ? 14.702 57.109 14.007 1.00 10.71 219 PRO A C 1
ATOM 2962 O O . PRO A 1 219 ? 14.252 58.257 13.818 1.00 11.97 219 PRO A O 1
ATOM 2973 N N . PHE A 1 220 ? 15.148 56.343 13.008 1.00 10.81 220 PHE A N 1
ATOM 2974 C CA . PHE A 1 220 ? 15.163 56.819 11.603 1.00 11.79 220 PHE A CA 1
ATOM 2975 C C . PHE A 1 220 ? 14.828 55.676 10.665 1.00 12.91 220 PHE A C 1
ATOM 2976 O O . PHE A 1 220 ? 15.186 54.511 10.907 1.00 11.69 220 PHE A O 1
ATOM 2993 N N . LEU A 1 221 ? 14.183 56.045 9.548 1.00 11.55 221 LEU A N 1
ATOM 2994 C CA . LEU A 1 221 ? 14.139 55.223 8.344 1.00 11.00 221 LEU A CA 1
ATOM 2995 C C . LEU A 1 221 ? 14.775 56.034 7.242 1.00 11.69 221 LEU A C 1
ATOM 2996 O O . LEU A 1 221 ? 14.407 57.222 7.073 1.00 12.88 221 LEU A O 1
ATOM 3012 N N . ALA A 1 222 ? 15.720 55.474 6.502 1.00 11.24 222 ALA A N 1
ATOM 3013 C CA . ALA A 1 222 ? 16.395 56.176 5.444 1.00 11.81 222 ALA A CA 1
ATOM 3014 C C . ALA A 1 222 ? 16.117 55.453 4.142 1.00 12.80 222 ALA A C 1
ATOM 3015 O O . ALA A 1 222 ? 16.343 54.248 4.024 1.00 14.82 222 ALA A O 1
ATOM 3022 N N . LEU A 1 223 ? 15.679 56.185 3.155 1.00 12.47 223 LEU A N 1
ATOM 3023 C CA . LEU A 1 223 ? 15.327 55.654 1.836 1.00 13.57 223 LEU A CA 1
ATOM 3024 C C . LEU A 1 223 ? 16.302 56.233 0.813 1.00 14.62 223 LEU A C 1
ATOM 3025 O O . LEU A 1 223 ? 16.385 57.453 0.680 1.00 14.01 223 LEU A O 1
ATOM 3041 N N . ASP A 1 224 ? 16.986 55.381 0.029 1.00 14.34 224 ASP A N 1
ATOM 3042 C CA . ASP A 1 224 ? 17.805 55.867 -1.080 1.00 15.24 224 ASP A CA 1
ATOM 3043 C C . ASP A 1 224 ? 16.922 56.300 -2.241 1.00 16.30 224 ASP A C 1
ATOM 3044 O O . ASP A 1 224 ? 15.980 55.597 -2.604 1.00 18.93 224 ASP A O 1
ATOM 3053 N N . LEU A 1 225 ? 17.207 57.463 -2.823 1.00 17.89 225 LEU A N 1
ATOM 3054 C CA . LEU A 1 225 ? 16.359 57.966 -3.909 1.00 18.65 225 LEU A CA 1
ATOM 3055 C C . LEU A 1 225 ? 16.850 57.608 -5.273 1.00 29.87 225 LEU A C 1
ATOM 3056 O O . LEU A 1 225 ? 16.214 58.001 -6.258 1.00 59.20 225 LEU A O 1
ATOM 3072 N N . GLY A 1 226 ? 17.909 56.865 -5.370 1.00 27.36 226 GLY A N 1
ATOM 3073 C CA . GLY A 1 226 ? 18.287 56.321 -6.672 1.00 48.16 226 GLY A CA 1
ATOM 3074 C C . GLY A 1 226 ? 17.194 55.521 -7.382 1.00 61.49 226 GLY A C 1
ATOM 3075 O O . GLY A 1 226 ? 16.100 55.313 -6.832 1.00 43.21 226 GLY A O 1
ATOM 3079 N N . ASP A 1 227 ? 17.489 55.049 -8.596 1.00 62.27 227 ASP A N 1
ATOM 3080 C CA . ASP A 1 227 ? 16.515 54.388 -9.479 1.00 67.95 227 ASP A CA 1
ATOM 3081 C C . ASP A 1 227 ? 16.591 52.870 -9.381 1.00 59.79 227 ASP A C 1
ATOM 3082 O O . ASP A 1 227 ? 16.573 52.182 -10.397 1.00 64.52 227 ASP A O 1
ATOM 3091 N N . TRP A 1 228 ? 16.647 52.329 -8.168 1.00 67.78 228 TRP A N 1
ATOM 3092 C CA . TRP A 1 228 ? 16.956 50.918 -7.958 1.00 69.98 228 TRP A CA 1
ATOM 3093 C C . TRP A 1 228 ? 15.708 50.041 -8.069 1.00 59.75 228 TRP A C 1
ATOM 3094 O O . TRP A 1 228 ? 14.616 50.414 -7.622 1.00 58.34 228 TRP A O 1
ATOM 3115 N N . ASP A 1 229 ? 15.891 48.850 -8.641 1.00 46.06 229 ASP A N 1
ATOM 3116 C CA . ASP A 1 229 ? 14.760 47.946 -8.862 1.00 66.41 229 ASP A CA 1
ATOM 3117 C C . ASP A 1 229 ? 14.131 47.510 -7.540 1.00 58.90 229 ASP A C 1
ATOM 3118 O O . ASP A 1 229 ? 12.912 47.607 -7.355 1.00 56.35 229 ASP A O 1
ATOM 3127 N N . ALA A 1 230 ? 14.945 47.002 -6.618 1.00 43.56 230 ALA A N 1
ATOM 3128 C CA . ALA A 1 230 ? 14.484 46.806 -5.250 1.00 47.63 230 ALA A CA 1
ATOM 3129 C C . ALA A 1 230 ? 14.869 48.034 -4.445 1.00 37.35 230 ALA A C 1
ATOM 3130 O O . ALA A 1 230 ? 16.055 48.412 -4.458 1.00 23.50 230 ALA A O 1
ATOM 3137 N N . PRO A 1 231 ? 13.914 48.663 -3.755 1.00 23.71 231 PRO A N 1
ATOM 3138 C CA . PRO A 1 231 ? 14.227 49.882 -2.990 1.00 23.09 231 PRO A CA 1
ATOM 3139 C C . PRO A 1 231 ? 15.293 49.593 -1.973 1.00 19.61 231 PRO A C 1
ATOM 3140 O O . PRO A 1 231 ? 15.339 48.523 -1.358 1.00 21.03 231 PRO A O 1
ATOM 3151 N N . ARG A 1 232 ? 16.127 50.587 -1.756 1.00 17.60 232 ARG A N 1
ATOM 3152 C CA . ARG A 1 232 ? 17.236 50.479 -0.834 1.00 16.18 232 ARG A CA 1
ATOM 3153 C C . ARG A 1 232 ? 16.887 51.280 0.415 1.00 15.84 232 ARG A C 1
ATOM 3154 O O . ARG A 1 232 ? 16.702 52.494 0.368 1.00 16.23 232 ARG A O 1
ATOM 3175 N N . VAL A 1 233 ? 16.670 50.573 1.516 1.00 13.63 233 VAL A N 1
ATOM 3176 C CA . VAL A 1 233 ? 16.085 51.179 2.733 1.00 13.05 233 VAL A CA 1
ATOM 3177 C C . VAL A 1 233 ? 16.909 50.717 3.947 1.00 15.29 233 VAL A C 1
ATOM 3178 O O . VAL A 1 233 ? 17.343 49.561 4.028 1.00 15.61 233 VAL A O 1
ATOM 3191 N N . LYS A 1 234 ? 17.127 51.646 4.886 1.00 13.38 234 LYS A N 1
ATOM 3192 C CA . LYS A 1 234 ? 17.907 51.410 6.107 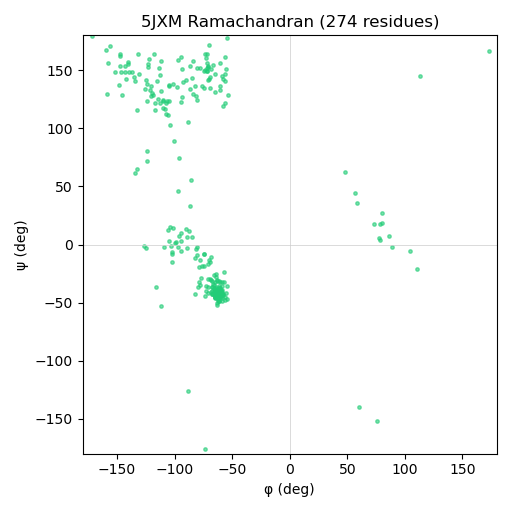1.00 13.38 234 LYS A CA 1
ATOM 3193 C C . LYS A 1 234 ? 17.003 51.695 7.293 1.00 11.62 234 LYS A C 1
ATOM 3194 O O . LYS A 1 234 ? 16.341 52.750 7.348 1.00 11.80 234 LYS A O 1
ATOM 3213 N N . ILE A 1 235 ? 16.989 50.792 8.263 1.00 11.11 235 ILE A N 1
ATOM 3214 C CA . ILE A 1 235 ? 16.262 50.943 9.489 1.00 11.32 235 ILE A CA 1
ATOM 3215 C C . ILE A 1 235 ? 17.260 51.136 10.607 1.00 10.43 235 ILE A C 1
ATOM 3216 O O . ILE A 1 235 ? 18.054 50.244 10.880 1.00 11.40 235 ILE A O 1
ATOM 3232 N N . TYR A 1 236 ? 17.126 52.258 11.346 1.00 10.18 236 TYR A N 1
ATOM 3233 C CA . TYR A 1 236 ? 17.915 52.510 12.534 1.00 9.96 236 TYR A CA 1
ATOM 3234 C C . TYR A 1 236 ? 17.128 52.148 13.781 1.00 10.00 236 TYR A C 1
ATOM 3235 O O . TYR A 1 236 ? 15.913 52.403 13.873 1.00 11.28 236 TYR A O 1
ATOM 3253 N N . LEU A 1 237 ? 17.823 51.461 14.708 1.00 10.51 237 LEU A N 1
ATOM 3254 C CA . LEU A 1 237 ? 17.270 50.971 15.945 1.00 10.13 237 LEU A CA 1
ATOM 3255 C C . LEU A 1 237 ? 18.097 51.495 17.103 1.00 9.51 237 LEU A C 1
ATOM 3256 O O . LEU A 1 237 ? 19.307 51.579 17.021 1.00 10.95 237 LEU A O 1
ATOM 3272 N N . LYS A 1 238 ? 17.404 51.835 18.193 1.00 11.31 238 LYS A N 1
ATOM 3273 C CA . LYS A 1 238 ? 18.037 52.326 19.419 1.00 11.26 238 LYS A CA 1
ATOM 3274 C C . LYS A 1 238 ? 18.100 51.202 20.439 1.00 10.64 238 LYS A C 1
ATOM 3275 O O . LYS A 1 238 ? 17.101 50.484 20.611 1.00 12.52 238 LYS A O 1
ATOM 3294 N N . HIS A 1 239 ? 19.217 51.067 21.151 1.00 10.70 239 HIS A N 1
ATOM 3295 C CA . HIS A 1 239 ? 19.403 49.998 22.110 1.00 11.77 239 HIS A CA 1
ATOM 3296 C C . HIS A 1 239 ? 19.942 50.615 23.382 1.00 13.42 239 HIS A C 1
ATOM 3297 O O . HIS A 1 239 ? 21.050 51.190 23.409 1.00 15.23 239 HIS A O 1
ATOM 3311 N N . LEU A 1 240 ? 19.154 50.512 24.430 1.00 13.49 240 LEU A N 1
ATOM 3312 C CA . LEU A 1 240 ? 19.539 51.049 25.737 1.00 14.18 240 LEU A CA 1
ATOM 3313 C C . LEU A 1 240 ? 20.361 50.013 26.483 1.00 15.93 240 LEU A C 1
ATOM 3314 O O . LEU A 1 240 ? 19.993 48.840 26.549 1.00 15.90 240 LEU A O 1
ATOM 3330 N N . GLY A 1 241 ? 21.455 50.436 27.056 1.00 16.76 241 GLY A N 1
ATOM 3331 C CA . GLY A 1 241 ? 22.238 49.558 27.881 1.00 19.02 241 GLY A CA 1
ATOM 3332 C C . GLY A 1 241 ? 22.958 48.414 27.218 1.00 16.25 241 GLY A C 1
ATOM 3333 O O . GLY A 1 241 ? 23.146 47.376 27.811 1.00 18.37 241 GLY A O 1
ATOM 3337 N N A MET A 1 242 ? 23.409 48.623 25.968 0.72 17.76 242 MET A N 1
ATOM 3338 N N B MET A 1 242 ? 23.382 48.568 25.968 0.28 17.65 242 MET A N 1
ATOM 3339 C CA A MET A 1 242 ? 24.077 47.603 25.1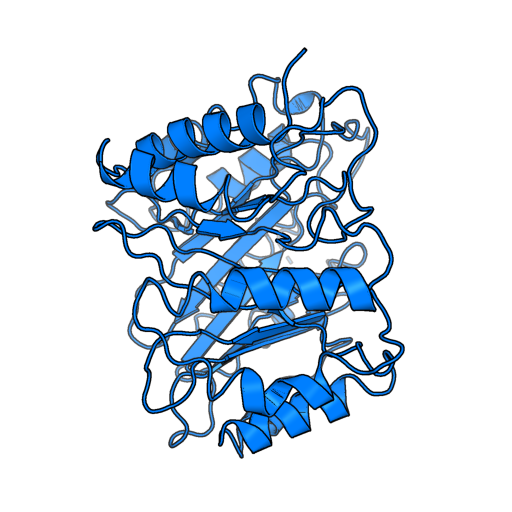51 0.72 16.67 242 MET A CA 1
ATOM 3340 C CA B MET A 1 242 ? 24.007 47.394 25.402 0.28 16.06 242 MET A CA 1
ATOM 3341 C C A MET A 1 242 ? 25.450 47.252 25.763 0.72 16.52 242 MET A C 1
ATOM 3342 C C B MET A 1 242 ? 25.389 47.154 25.988 0.28 16.50 242 MET A C 1
ATOM 3343 O O A MET A 1 242 ? 26.182 48.163 26.203 0.72 15.49 242 MET A O 1
ATOM 3344 O O B MET A 1 242 ? 26.066 48.022 26.563 0.28 22.76 242 MET A O 1
ATOM 3371 N N . SER A 1 243 ? 25.821 45.956 25.747 1.00 15.96 243 SER A N 1
ATOM 3372 C CA . SER A 1 243 ? 27.134 45.476 26.078 1.00 15.60 243 SER A CA 1
ATOM 3373 C C . SER A 1 243 ? 27.936 45.119 24.825 1.00 15.03 243 SER A C 1
ATOM 3374 O O . SER A 1 243 ? 27.423 45.086 23.722 1.00 15.06 243 SER A O 1
ATOM 3382 N N . ALA A 1 244 ? 29.223 44.869 25.009 1.00 14.31 244 ALA A N 1
ATOM 3383 C CA . ALA A 1 244 ? 30.058 44.499 23.875 1.00 15.83 244 ALA A CA 1
ATOM 3384 C C . ALA A 1 244 ? 29.573 43.215 23.203 1.00 14.88 244 ALA A C 1
ATOM 3385 O O . ALA A 1 244 ? 29.509 43.115 21.979 1.00 14.86 244 ALA A O 1
ATOM 3392 N N . ALA A 1 245 ? 29.219 42.195 24.005 1.00 15.45 245 ALA A N 1
ATOM 3393 C CA . ALA A 1 245 ? 28.656 40.986 23.434 1.00 15.12 245 ALA A CA 1
ATOM 3394 C C . ALA A 1 245 ? 27.383 41.255 22.640 1.00 14.20 245 ALA A C 1
ATOM 3395 O O . ALA A 1 245 ? 27.194 40.694 21.553 1.00 15.53 245 ALA A O 1
ATOM 3402 N N . ASP A 1 246 ? 26.528 42.113 23.128 1.00 13.29 246 ASP A N 1
ATOM 3403 C CA . ASP A 1 246 ? 25.322 42.473 22.405 1.00 14.02 246 ASP A CA 1
ATOM 3404 C C . ASP A 1 246 ? 25.633 43.064 21.051 1.00 13.54 246 ASP A C 1
ATOM 3405 O O . ASP A 1 246 ? 24.928 42.804 20.062 1.00 13.78 246 ASP A O 1
ATOM 3414 N N . ALA A 1 247 ? 26.678 43.886 20.976 1.00 14.37 247 ALA A N 1
ATOM 3415 C CA . ALA A 1 247 ? 27.049 44.512 19.715 1.00 13.48 247 ALA A CA 1
ATOM 3416 C C . ALA A 1 247 ? 27.359 43.492 18.644 1.00 14.07 247 ALA A C 1
ATOM 3417 O O . ALA A 1 247 ? 27.113 43.681 17.452 1.00 13.56 247 ALA A O 1
ATOM 3424 N N . GLY A 1 248 ? 27.954 42.373 19.032 1.00 14.14 248 GLY A N 1
ATOM 3425 C CA . GLY A 1 248 ? 28.233 41.277 18.125 1.00 13.93 248 GLY A CA 1
ATOM 3426 C C . GLY A 1 248 ? 27.063 40.370 17.799 1.00 14.59 248 GLY A C 1
ATOM 3427 O O . GLY A 1 248 ? 27.139 39.606 16.835 1.00 13.73 248 GLY A O 1
ATOM 3431 N N A SER A 1 249 ? 25.992 40.429 18.580 0.51 14.10 249 SER A N 1
ATOM 3432 N N B SER A 1 249 ? 26.008 40.416 18.619 0.49 14.47 249 SER A N 1
ATOM 3433 C CA A SER A 1 249 ? 24.830 39.565 18.374 0.51 14.75 249 SER A CA 1
ATOM 3434 C CA B SER A 1 249 ? 24.803 39.585 18.491 0.49 13.45 249 SER A CA 1
ATOM 3435 C C A SER A 1 249 ? 23.626 40.243 17.721 0.51 14.96 249 SER A C 1
ATOM 3436 C C B SER A 1 249 ? 23.697 40.235 17.643 0.49 15.13 249 SER A C 1
ATOM 3437 O O A SER A 1 249 ? 22.698 39.551 17.263 0.51 18.20 249 SER A O 1
ATOM 3438 O O B SER A 1 249 ? 22.919 39.539 16.963 0.49 14.68 249 SER A O 1
ATOM 3453 N N . LEU A 1 250 ? 23.608 41.566 17.626 1.00 13.48 250 LEU A N 1
ATOM 3454 C CA . LEU A 1 250 ? 22.531 42.294 16.954 1.00 12.81 250 LEU A CA 1
ATOM 3455 C C . LEU A 1 250 ? 22.533 42.251 15.426 1.00 15.32 250 LEU A C 1
ATOM 3456 O O . LEU A 1 250 ? 21.471 42.542 14.842 1.00 14.46 250 LEU A O 1
ATOM 3473 N N . PRO A 1 251 ? 23.615 41.927 14.722 1.00 14.11 251 PRO A N 1
ATOM 3474 C CA . PRO A 1 251 ? 23.471 41.811 13.267 1.00 14.17 251 PRO A CA 1
ATOM 3475 C C . PRO A 1 251 ? 22.397 40.806 12.868 1.00 16.30 251 PRO A C 1
ATOM 3476 O O . PRO A 1 251 ? 22.272 39.749 13.512 1.00 14.81 251 PRO A O 1
ATOM 3487 N N . ARG A 1 252 ? 21.729 41.110 11.757 1.00 15.26 252 ARG A N 1
ATOM 3488 C CA . ARG A 1 252 ? 20.803 40.137 11.166 1.00 15.20 252 ARG A CA 1
ATOM 3489 C C . ARG A 1 252 ? 21.129 39.914 9.728 1.00 17.58 252 ARG A C 1
ATOM 3490 O O . ARG A 1 252 ? 20.494 39.063 9.081 1.00 16.30 252 ARG A O 1
ATOM 3511 N N . MET A 1 253 ? 22.138 40.607 9.212 1.00 17.29 253 MET A N 1
ATOM 3512 C CA . MET A 1 253 ? 22.470 40.538 7.806 1.00 17.40 253 MET A CA 1
ATOM 3513 C C . MET A 1 253 ? 23.041 39.182 7.509 1.00 19.38 253 MET A C 1
ATOM 3514 O O . MET A 1 253 ? 23.574 38.472 8.365 1.00 18.02 253 MET A O 1
ATOM 3528 N N A SER A 1 254 ? 22.883 38.790 6.257 0.48 21.64 254 SER A N 1
ATOM 3529 N N B SER A 1 254 ? 22.875 38.785 6.260 0.52 21.64 254 SER A N 1
ATOM 3530 C CA A SER A 1 254 ? 23.598 37.621 5.810 0.48 22.53 254 SER A CA 1
ATOM 3531 C CA B SER A 1 254 ? 23.602 37.624 5.818 0.52 22.52 254 SER A CA 1
ATOM 3532 C C A SER A 1 254 ? 24.754 38.123 4.960 0.48 17.81 254 SER A C 1
ATOM 3533 C C B SER A 1 254 ? 24.754 38.125 4.965 0.52 17.81 254 SER A C 1
ATOM 3534 O O A SER A 1 254 ? 24.567 38.975 4.100 0.48 18.51 254 SER A O 1
ATOM 3535 O O B SER A 1 254 ? 24.564 38.974 4.105 0.52 18.54 254 SER A O 1
ATOM 3550 N N . PRO A 1 255 ? 25.965 37.619 5.213 1.00 18.24 255 PRO A N 1
ATOM 3551 C CA . PRO A 1 255 ? 26.402 36.638 6.194 1.00 20.67 255 PRO A CA 1
ATOM 3552 C C . PRO A 1 255 ? 26.744 37.371 7.536 1.00 20.74 255 PRO A C 1
ATOM 3553 O O . PRO A 1 255 ? 26.920 38.587 7.521 1.00 17.44 255 PRO A O 1
ATOM 3564 N N . ALA A 1 256 ? 26.804 36.682 8.660 1.00 17.91 256 ALA A N 1
ATOM 3565 C CA . ALA A 1 256 ? 26.973 37.376 9.939 1.00 16.37 256 ALA A CA 1
ATOM 3566 C C . ALA A 1 256 ? 28.368 37.980 10.036 1.00 18.53 256 ALA A C 1
ATOM 3567 O O . ALA A 1 256 ? 29.362 37.307 9.722 1.00 19.87 256 ALA A O 1
ATOM 3574 N N . PRO A 1 257 ? 28.512 39.222 10.468 1.00 16.88 257 PRO A N 1
ATOM 3575 C CA . PRO A 1 257 ? 29.845 39.803 10.616 1.00 15.98 257 PRO A CA 1
ATOM 3576 C C . PRO A 1 257 ? 30.596 39.245 11.833 1.00 15.06 257 PRO A C 1
ATOM 3577 O O . PRO A 1 257 ? 29.994 38.727 12.759 1.00 17.95 257 PRO A O 1
ATOM 3588 N N . SER A 1 258 ? 31.913 39.453 11.861 1.00 16.09 258 SER A N 1
ATOM 3589 C CA . SER A 1 258 ? 32.772 38.946 12.940 1.00 17.17 258 SER A CA 1
ATOM 3590 C C . SER A 1 258 ? 32.324 39.463 14.293 1.00 16.81 258 SER A C 1
ATOM 3591 O O . SER A 1 258 ? 32.338 40.671 14.523 1.00 16.39 258 SER A O 1
ATOM 3599 N N . ARG A 1 259 ? 31.966 38.553 15.179 1.00 16.48 259 ARG A N 1
ATOM 3600 C CA . ARG A 1 259 ? 31.579 38.930 16.527 1.00 17.46 259 ARG A CA 1
ATOM 3601 C C . ARG A 1 259 ? 32.737 39.564 17.248 1.00 16.56 259 ARG A C 1
ATOM 3602 O O . ARG A 1 259 ? 32.565 40.555 17.962 1.00 16.48 259 ARG A O 1
ATOM 3623 N N . GLU A 1 260 ? 33.907 38.983 17.133 1.00 19.47 260 GLU A N 1
ATOM 3624 C CA . GLU A 1 260 ? 35.066 39.467 17.861 1.00 19.04 260 GLU A CA 1
ATOM 3625 C C . GLU A 1 260 ? 35.425 40.884 17.443 1.00 18.53 260 GLU A C 1
ATOM 3626 O O . GLU A 1 260 ? 35.747 41.726 18.301 1.00 17.36 260 GLU A O 1
ATOM 3638 N N . GLN A 1 261 ? 35.388 41.147 16.160 1.00 17.03 261 GLN A N 1
ATOM 3639 C CA . GLN A 1 261 ? 35.729 42.465 15.673 1.00 15.89 261 GLN A CA 1
ATOM 3640 C C . GLN A 1 261 ? 34.691 43.492 16.173 1.00 15.28 261 GLN A C 1
ATOM 3641 O O . GLN A 1 261 ? 35.065 44.606 16.562 1.00 14.03 261 GLN A O 1
ATOM 3655 N N . LEU A 1 262 ? 33.401 43.112 16.218 1.00 13.70 262 LEU A N 1
ATOM 3656 C CA . LEU A 1 262 ? 32.387 44.012 16.769 1.00 13.24 262 LEU A CA 1
ATOM 3657 C C . LEU A 1 262 ? 32.564 44.287 18.246 1.00 13.43 262 LEU A C 1
ATOM 3658 O O . LEU A 1 262 ? 32.442 45.435 18.695 1.00 12.70 262 LEU A O 1
ATOM 3674 N N . GLU A 1 263 ? 32.829 43.235 19.022 1.00 13.45 263 GLU A N 1
ATOM 3675 C CA . GLU A 1 263 ? 33.059 43.399 20.443 1.00 14.06 263 GLU A CA 1
ATOM 3676 C C . GLU A 1 263 ? 34.270 44.293 20.692 1.00 13.25 263 GLU A C 1
ATOM 3677 O O . GLU A 1 263 ? 34.217 45.192 21.546 1.00 13.88 263 GLU A O 1
ATOM 3689 N N A GLU A 1 264 ? 35.350 44.089 19.940 0.55 14.64 264 GLU A N 1
ATOM 3690 N N B GLU A 1 264 ? 35.352 44.088 19.943 0.45 14.10 264 GLU A N 1
ATOM 3691 C CA A GLU A 1 264 ? 36.532 44.913 20.147 0.55 14.27 264 GLU A CA 1
ATOM 3692 C CA B GLU A 1 264 ? 36.533 44.914 20.149 0.45 13.90 264 GLU A CA 1
ATOM 3693 C C A GLU A 1 264 ? 36.244 46.368 19.807 0.55 14.27 264 GLU A C 1
ATOM 3694 C C B GLU A 1 264 ? 36.247 46.370 19.806 0.45 14.05 264 GLU A C 1
ATOM 3695 O O A GLU A 1 264 ? 36.691 47.277 20.519 0.55 14.35 264 GLU A O 1
ATOM 3696 O O B GLU A 1 264 ? 36.696 47.279 20.515 0.45 14.20 264 GLU A O 1
ATOM 3719 N N . PHE A 1 265 ? 35.528 46.621 18.708 1.00 12.89 265 PHE A N 1
ATOM 3720 C CA . PHE A 1 265 ? 35.185 47.979 18.339 1.00 12.73 265 PHE A CA 1
ATOM 3721 C C . PHE A 1 265 ? 34.362 48.646 19.417 1.00 11.51 265 PHE A C 1
ATOM 3722 O O . PHE A 1 265 ? 34.613 49.795 19.812 1.00 12.15 265 PHE A O 1
ATOM 3739 N N . PHE A 1 266 ? 33.343 47.955 19.938 1.00 12.11 266 PHE A N 1
ATOM 3740 C CA . PHE A 1 266 ? 32.527 48.508 21.000 1.00 12.26 266 PHE A CA 1
ATOM 3741 C C . PHE A 1 266 ? 33.354 48.867 22.227 1.00 12.55 266 PHE A C 1
ATOM 3742 O O . PHE A 1 266 ? 33.172 49.941 22.809 1.00 12.81 266 PHE A O 1
ATOM 3759 N N A ARG A 1 267 ? 34.234 47.976 22.662 0.52 12.74 267 ARG A N 1
ATOM 3760 N N B ARG A 1 267 ? 34.227 47.963 22.660 0.48 12.76 267 ARG A N 1
ATOM 3761 C CA A ARG A 1 267 ? 35.030 48.257 23.843 0.52 15.44 267 ARG A CA 1
ATOM 3762 C CA B ARG A 1 267 ? 35.053 48.219 23.828 0.48 15.45 267 ARG A CA 1
ATOM 3763 C C A ARG A 1 267 ? 35.975 49.422 23.606 0.52 14.08 267 ARG A C 1
ATOM 3764 C C B ARG A 1 267 ? 35.958 49.418 23.598 0.48 13.87 267 ARG A C 1
ATOM 3765 O O A ARG A 1 267 ? 36.202 50.227 24.522 0.52 14.43 267 ARG A O 1
ATOM 3766 O O B ARG A 1 267 ? 36.126 50.253 24.503 0.48 14.29 267 ARG A O 1
ATOM 3807 N N . THR A 1 268 ? 36.576 49.499 22.415 1.00 13.25 268 THR A N 1
ATOM 3808 C CA . THR A 1 268 ? 37.472 50.632 22.128 1.00 13.68 268 THR A CA 1
ATOM 3809 C C . THR A 1 268 ? 36.693 51.926 22.062 1.00 15.02 268 THR A C 1
ATOM 3810 O O . THR A 1 268 ? 37.052 52.925 22.697 1.00 15.58 268 THR A O 1
ATOM 3821 N N . ALA A 1 269 ? 35.597 51.951 21.355 1.00 13.17 269 ALA A N 1
ATOM 3822 C CA . ALA A 1 269 ? 34.871 53.198 21.221 1.00 13.97 269 ALA A CA 1
ATOM 3823 C C . ALA A 1 269 ? 34.251 53.636 22.516 1.00 14.91 269 ALA A C 1
ATOM 3824 O O . ALA A 1 269 ? 34.129 54.833 22.817 1.00 15.34 269 ALA A O 1
ATOM 3831 N N . GLY A 1 270 ? 33.876 52.722 23.372 1.00 16.29 270 GLY A N 1
ATOM 3832 C CA . GLY A 1 270 ? 33.253 53.088 24.633 1.00 23.25 270 GLY A CA 1
ATOM 3833 C C . GLY A 1 270 ? 34.183 53.137 25.796 1.00 21.49 270 GLY A C 1
ATOM 3834 O O . GLY A 1 270 ? 33.758 53.482 26.921 1.00 23.28 270 GLY A O 1
ATOM 3838 N N . ASP A 1 271 ? 35.443 52.824 25.615 1.00 19.43 271 ASP A N 1
ATOM 3839 C CA . ASP A 1 271 ? 36.371 52.652 26.723 1.00 22.86 271 ASP A CA 1
ATOM 3840 C C . ASP A 1 271 ? 35.747 51.757 27.795 1.00 32.95 271 ASP A C 1
ATOM 3841 O O . ASP A 1 271 ? 35.483 52.169 28.928 1.00 27.21 271 ASP A O 1
ATOM 3850 N N . LEU A 1 272 ? 35.477 50.520 27.395 1.00 29.53 272 LEU A N 1
ATOM 3851 C CA . LEU A 1 272 ? 34.854 49.503 28.247 1.00 35.18 272 LEU A CA 1
ATOM 3852 C C . LEU A 1 272 ? 35.690 48.254 28.075 1.00 36.08 272 LEU A C 1
ATOM 3853 O O . LEU A 1 272 ? 35.215 47.248 27.542 1.00 52.66 272 LEU A O 1
ATOM 3869 N N . PRO A 1 273 ? 36.941 48.282 28.498 1.00 38.20 273 PRO A N 1
ATOM 3870 C CA . PRO A 1 273 ? 37.837 47.155 28.227 1.00 55.85 273 PRO A CA 1
ATOM 3871 C C . PRO A 1 273 ? 37.524 45.918 29.062 1.00 42.57 273 PRO A C 1
ATOM 3872 O O . PRO A 1 273 ? 36.757 45.955 30.026 1.00 45.04 273 PRO A O 1
ATOM 3883 N N . ALA A 1 274 ? 38.040 44.801 28.551 1.00 36.75 274 ALA A N 1
ATOM 3884 C CA . ALA A 1 274 ? 38.457 43.584 29.266 1.00 59.45 274 ALA A CA 1
ATOM 3885 C C . ALA A 1 274 ? 38.235 42.362 28.360 1.00 46.30 274 ALA A C 1
ATOM 3886 O O . ALA A 1 274 ? 37.429 41.479 28.648 1.00 67.71 274 ALA A O 1
ATOM 3893 N N A ASP A 1 283 ? 32.203 42.490 30.720 0.51 52.16 283 ASP A N 1
ATOM 3894 N N B ASP A 1 283 ? 31.661 40.506 32.467 0.49 49.68 283 ASP A N 1
ATOM 3895 C CA A ASP A 1 283 ? 31.603 41.835 31.881 0.51 56.58 283 ASP A CA 1
ATOM 3896 C CA B ASP A 1 283 ? 31.708 41.880 31.980 0.49 56.48 283 ASP A CA 1
ATOM 3897 C C A ASP A 1 283 ? 30.387 42.625 32.387 0.51 55.98 283 ASP A C 1
ATOM 3898 C C B ASP A 1 283 ? 30.433 42.644 32.351 0.49 55.97 283 ASP A C 1
ATOM 3899 O O A ASP A 1 283 ? 29.248 42.235 32.123 0.51 57.38 283 ASP A O 1
ATOM 3900 O O B ASP A 1 283 ? 29.326 42.264 31.966 0.49 57.22 283 ASP A O 1
ATOM 3915 N N . THR A 1 284 ? 30.615 43.735 33.096 1.00 46.90 284 THR A N 1
ATOM 3916 C CA . THR A 1 284 ? 29.520 44.553 33.604 1.00 55.73 284 THR A CA 1
ATOM 3917 C C . THR A 1 284 ? 29.340 45.859 32.821 1.00 70.17 284 THR A C 1
ATOM 3918 O O . THR A 1 284 ? 28.383 46.601 33.079 1.00 46.91 284 THR A O 1
ATOM 3930 N N . GLY A 1 285 ? 30.207 46.144 31.847 1.00 62.33 285 GLY A N 1
ATOM 3931 C CA . GLY A 1 285 ? 30.163 47.435 31.162 1.00 51.26 285 GLY A CA 1
ATOM 3932 C C . GLY A 1 285 ? 29.024 47.524 30.150 1.00 46.76 285 GLY A C 1
ATOM 3933 O O . GLY A 1 285 ? 28.779 46.600 29.371 1.00 33.29 285 GLY A O 1
ATOM 3937 N N . ARG A 1 286 ? 28.333 48.670 30.167 1.00 32.17 286 ARG A N 1
ATOM 3938 C CA . ARG A 1 286 ? 27.177 48.940 29.316 1.00 38.71 286 ARG A CA 1
ATOM 3939 C C . ARG A 1 286 ? 27.204 50.400 28.877 1.00 51.01 286 ARG A C 1
ATOM 3940 O O . ARG A 1 286 ? 27.761 51.258 29.567 1.00 37.15 286 ARG A O 1
ATOM 3961 N N . LEU A 1 287 ? 26.595 50.696 27.725 1.00 25.73 287 LEU A N 1
ATOM 3962 C CA . LEU A 1 287 ? 26.472 52.101 27.317 1.00 32.00 287 LEU A CA 1
ATOM 3963 C C . LEU A 1 287 ? 25.051 52.515 27.668 1.00 38.76 287 LEU A C 1
ATOM 3964 O O . LEU A 1 287 ? 24.123 52.374 26.863 1.00 25.62 287 LEU A O 1
ATOM 3980 N N . ALA A 1 288 ? 24.895 52.998 28.909 1.00 29.88 288 ALA A N 1
ATOM 3981 C CA . ALA A 1 288 ? 23.608 53.299 29.527 1.00 32.12 288 ALA A CA 1
ATOM 3982 C C . ALA A 1 288 ? 23.307 54.797 29.591 1.00 39.61 288 ALA A C 1
ATOM 3983 O O . ALA A 1 288 ? 22.276 55.191 30.146 1.00 26.11 288 ALA A O 1
ATOM 3990 N N . GLY A 1 289 ? 24.176 55.643 29.052 1.00 36.26 289 GLY A N 1
ATOM 3991 C CA . GLY A 1 289 ? 23.790 57.017 28.786 1.00 28.72 289 GLY A CA 1
ATOM 3992 C C . GLY A 1 289 ? 23.162 57.141 27.408 1.00 39.82 289 GLY A C 1
ATOM 3993 O O . GLY A 1 289 ? 22.213 56.422 27.070 1.00 31.51 289 GLY A O 1
ATOM 3997 N N . ARG A 1 290 ? 23.683 58.025 26.588 1.00 27.08 290 ARG A N 1
ATOM 3998 C CA . ARG A 1 290 ? 23.220 58.066 25.196 1.00 32.35 290 ARG A CA 1
ATOM 3999 C C . ARG A 1 290 ? 23.338 56.677 24.560 1.00 30.98 290 ARG A C 1
ATOM 4000 O O . ARG A 1 290 ? 24.403 56.054 24.648 1.00 21.45 290 ARG A O 1
ATOM 4021 N N . PRO A 1 291 ? 22.286 56.148 23.936 1.00 30.39 291 PRO A N 1
ATOM 4022 C CA . PRO A 1 291 ? 22.339 54.746 23.485 1.00 29.34 291 PRO A CA 1
ATOM 4023 C C . PRO A 1 291 ? 23.081 54.496 22.173 1.00 37.08 291 PRO A C 1
ATOM 4024 O O . PRO A 1 291 ? 23.083 55.359 21.251 1.00 19.29 291 PRO A O 1
ATOM 4035 N N . ALA A 1 292 ? 23.636 53.244 22.081 1.00 15.99 292 ALA A N 1
ATOM 4036 C CA . ALA A 1 292 ? 24.174 52.815 20.808 1.00 10.51 292 ALA A CA 1
ATOM 4037 C C . ALA A 1 292 ? 22.996 52.564 19.897 1.00 11.26 292 ALA A C 1
ATOM 4038 O O . ALA A 1 292 ? 21.872 52.215 20.325 1.00 11.67 292 ALA A O 1
ATOM 4045 N N . LEU A 1 293 ? 23.262 52.789 18.620 1.00 10.70 293 LEU A N 1
ATOM 4046 C CA . LEU A 1 293 ? 22.287 52.466 17.575 1.00 12.04 293 LEU A CA 1
ATOM 4047 C C . LEU A 1 293 ? 22.803 51.344 16.689 1.00 11.26 293 LEU A C 1
ATOM 4048 O O . LEU A 1 293 ? 24.009 51.193 16.511 1.00 12.60 293 LEU A O 1
ATOM 4064 N N . THR A 1 294 ? 21.901 50.567 16.118 1.00 11.23 294 THR A N 1
ATOM 4065 C CA . THR A 1 294 ? 22.264 49.690 14.987 1.00 11.88 294 THR A CA 1
ATOM 4066 C C . THR A 1 294 ? 21.456 50.138 13.768 1.00 10.87 294 THR A C 1
ATOM 4067 O O . THR A 1 294 ? 20.356 50.679 13.875 1.00 13.34 294 THR A O 1
ATOM 4078 N N A CYS A 1 295 ? 22.015 49.919 12.592 0.51 10.56 295 CYS A N 1
ATOM 4079 N N B CYS A 1 295 ? 22.087 49.996 12.613 0.03 10.34 295 CYS A N 1
ATOM 4080 N N C CYS A 1 295 ? 22.016 49.949 12.568 0.46 10.42 295 CYS A N 1
ATOM 4081 C CA A CYS A 1 295 ? 21.325 50.185 11.346 0.51 11.55 295 CYS A CA 1
ATOM 4082 C CA B CYS A 1 295 ? 21.412 50.100 11.335 0.03 10.95 295 CYS A CA 1
ATOM 4083 C CA C CYS A 1 295 ? 21.235 50.163 11.354 0.46 11.13 295 CYS A CA 1
ATOM 4084 C C A CYS A 1 295 ? 21.326 48.869 10.583 0.51 10.16 295 CYS A C 1
ATOM 4085 C C B CYS A 1 295 ? 21.205 48.708 10.797 0.03 10.48 295 CYS A C 1
ATOM 4086 C C C CYS A 1 295 ? 21.366 48.957 10.436 0.46 11.42 295 CYS A C 1
ATOM 4087 O O A CYS A 1 295 ? 22.295 48.127 10.639 0.51 10.28 295 CYS A O 1
ATOM 4088 O O B CYS A 1 295 ? 21.911 47.763 11.153 0.03 10.63 295 CYS A O 1
ATOM 4089 O O C CYS A 1 295 ? 22.459 48.428 10.173 0.46 10.71 295 CYS A O 1
ATOM 4111 N N . HIS A 1 296 ? 20.220 48.597 9.923 1.00 11.49 296 HIS A N 1
ATOM 4112 C CA . HIS A 1 296 ? 19.991 47.353 9.192 1.00 11.36 296 HIS A CA 1
ATOM 4113 C C . HIS A 1 296 ? 19.547 47.768 7.803 1.00 10.68 296 HIS A C 1
ATOM 4114 O O . HIS A 1 296 ? 18.500 48.378 7.664 1.00 12.60 296 HIS A O 1
ATOM 4129 N N . SER A 1 297 ? 20.328 47.457 6.797 1.00 12.80 297 SER A N 1
ATOM 4130 C CA . SER A 1 297 ? 20.094 47.892 5.429 1.00 14.40 297 SER A CA 1
ATOM 4131 C C . SER A 1 297 ? 19.564 46.749 4.556 1.00 14.04 297 SER A C 1
ATOM 4132 O O . SER A 1 297 ? 20.041 45.628 4.680 1.00 14.86 297 SER A O 1
ATOM 4140 N N . PHE A 1 298 ? 18.586 47.076 3.745 1.00 13.36 298 PHE A N 1
ATOM 4141 C CA . PHE A 1 298 ? 17.956 46.127 2.834 1.00 14.38 298 PHE A CA 1
ATOM 4142 C C . PHE A 1 298 ? 18.137 46.643 1.427 1.00 16.13 298 PHE A C 1
ATOM 4143 O O . PHE A 1 298 ? 17.726 47.758 1.104 1.00 17.27 298 PHE A O 1
ATOM 4160 N N . THR A 1 299 ? 18.671 45.785 0.550 1.00 14.02 299 THR A N 1
ATOM 4161 C CA . THR A 1 299 ? 18.921 46.163 -0.842 1.00 15.98 299 THR A CA 1
ATOM 4162 C C . THR A 1 299 ? 18.272 45.226 -1.836 1.00 21.16 299 THR A C 1
ATOM 4163 O O . THR A 1 299 ? 18.444 45.451 -3.033 1.00 21.82 299 THR A O 1
ATOM 4174 N N . GLU A 1 300 ? 17.623 44.169 -1.398 1.00 18.64 300 GLU A N 1
ATOM 4175 C CA . GLU A 1 300 ? 16.949 43.242 -2.313 1.00 20.03 300 GLU A CA 1
ATOM 4176 C C . GLU A 1 300 ? 15.908 42.539 -1.466 1.00 19.07 300 GLU A C 1
ATOM 4177 O O . GLU A 1 300 ? 16.039 42.470 -0.231 1.00 17.95 300 GLU A O 1
ATOM 4189 N N . THR A 1 301 ? 14.851 42.033 -2.127 1.00 18.06 301 THR A N 1
ATOM 4190 C CA . THR A 1 301 ? 13.724 41.533 -1.387 1.00 16.25 301 THR A CA 1
ATOM 4191 C C . THR A 1 301 ? 13.670 40.021 -1.282 1.00 22.49 301 THR A C 1
ATOM 4192 O O . THR A 1 301 ? 12.994 39.511 -0.372 1.00 28.90 301 THR A O 1
ATOM 4203 N N . ALA A 1 302 ? 14.455 39.329 -2.115 1.00 22.40 302 ALA A N 1
ATOM 4204 C CA . ALA A 1 302 ? 14.316 37.880 -2.257 1.00 30.95 302 ALA A CA 1
ATOM 4205 C C . ALA A 1 302 ? 14.847 37.154 -1.036 1.00 34.16 302 ALA A C 1
ATOM 4206 O O . ALA A 1 302 ? 14.228 36.194 -0.554 1.00 31.22 302 ALA A O 1
ATOM 4213 N N . THR A 1 303 ? 15.986 37.614 -0.474 1.00 23.61 303 THR A N 1
ATOM 4214 C CA . THR A 1 303 ? 16.509 36.868 0.660 1.00 26.65 303 THR A CA 1
ATOM 4215 C C . THR A 1 303 ? 15.648 37.049 1.866 1.00 22.10 303 THR A C 1
ATOM 4216 O O . THR A 1 303 ? 15.611 36.216 2.745 1.00 24.04 303 THR A O 1
ATOM 4227 N N . GLY A 1 304 ? 14.980 38.197 1.994 1.00 22.34 304 GLY A N 1
ATOM 4228 C CA . GLY A 1 304 ? 14.286 38.444 3.213 1.00 24.41 304 GLY A CA 1
ATOM 4229 C C . GLY A 1 304 ? 15.130 38.880 4.379 1.00 20.61 304 GLY A C 1
ATOM 4230 O O . GLY A 1 304 ? 14.617 39.013 5.467 1.00 26.31 304 GLY A O 1
ATOM 4234 N N . ARG A 1 305 ? 16.436 39.117 4.176 1.00 19.32 305 ARG A N 1
ATOM 4235 C CA . ARG A 1 305 ? 17.384 39.443 5.203 1.00 17.94 305 ARG A CA 1
ATOM 4236 C C . ARG A 1 305 ? 18.056 40.772 4.880 1.00 17.41 305 ARG A C 1
ATOM 4237 O O . ARG A 1 305 ? 18.179 41.133 3.727 1.00 16.45 305 ARG A O 1
ATOM 4258 N N . PRO A 1 306 ? 18.581 41.509 5.878 1.00 15.50 306 PRO A N 1
ATOM 4259 C CA . PRO A 1 306 ? 19.372 42.703 5.572 1.00 13.11 306 PRO A CA 1
ATOM 4260 C C . PRO A 1 306 ? 20.651 42.291 4.886 1.00 14.60 306 PRO A C 1
ATOM 4261 O O . PRO A 1 306 ? 21.150 41.180 5.097 1.00 16.33 306 PRO A O 1
ATOM 4272 N N . SER A 1 307 ? 21.216 43.164 4.100 1.00 13.93 307 SER A N 1
ATOM 4273 C CA . SER A 1 307 ? 22.514 43.027 3.511 1.00 13.90 307 SER A CA 1
ATOM 4274 C C . SER A 1 307 ? 23.579 43.845 4.206 1.00 13.95 307 SER A C 1
ATOM 4275 O O . SER A 1 307 ? 24.732 43.747 3.891 1.00 15.97 307 SER A O 1
ATOM 4283 N N . GLY A 1 308 ? 23.198 44.691 5.190 1.00 13.86 308 GLY A N 1
ATOM 4284 C CA . GLY A 1 308 ? 24.160 45.497 5.934 1.00 14.43 308 GLY A CA 1
ATOM 4285 C C . GLY A 1 308 ? 23.792 45.573 7.402 1.00 12.81 308 GLY A C 1
ATOM 4286 O O . GLY A 1 308 ? 22.633 45.428 7.813 1.00 12.99 308 GLY A O 1
ATOM 4290 N N . TYR A 1 309 ? 24.835 45.857 8.158 1.00 11.88 309 TYR A N 1
ATOM 4291 C CA . TYR A 1 309 ? 24.702 46.122 9.593 1.00 11.62 309 TYR A CA 1
ATOM 4292 C C . TYR A 1 309 ? 25.753 47.156 9.918 1.00 12.44 309 TYR A C 1
ATOM 4293 O O . TYR A 1 309 ? 26.948 46.990 9.608 1.00 11.60 309 TYR A O 1
ATOM 4311 N N . THR A 1 310 ? 25.335 48.245 10.585 1.00 10.53 310 THR A N 1
ATOM 4312 C CA . THR A 1 310 ? 26.290 49.209 11.147 1.00 11.87 310 THR A CA 1
ATOM 4313 C C . THR A 1 310 ? 26.014 49.349 12.637 1.00 10.43 310 THR A C 1
ATOM 4314 O O . THR A 1 310 ? 24.856 49.482 13.037 1.00 11.11 310 THR A O 1
ATOM 4325 N N . LEU A 1 311 ? 27.077 49.398 13.425 1.00 10.06 311 LEU A N 1
ATOM 4326 C CA . LEU A 1 311 ? 26.982 49.692 14.846 1.00 9.74 311 LEU A CA 1
ATOM 4327 C C . LEU A 1 311 ? 27.454 51.117 15.046 1.00 9.73 311 LEU A C 1
ATOM 4328 O O . LEU A 1 311 ? 28.586 51.447 14.647 1.00 10.57 311 LEU A O 1
ATOM 4344 N N . HIS A 1 312 ? 26.617 51.934 15.630 1.00 9.76 312 HIS A N 1
ATOM 4345 C CA . HIS A 1 312 ? 26.891 53.368 15.868 1.00 10.33 312 HIS A CA 1
ATOM 4346 C C . HIS A 1 312 ? 27.087 53.628 17.350 1.00 11.62 312 HIS A C 1
ATOM 4347 O O . HIS A 1 312 ? 26.159 53.472 18.140 1.00 12.71 312 HIS A O 1
ATOM 4361 N N . VAL A 1 313 ? 28.255 54.075 17.761 1.00 11.83 313 VAL A N 1
ATOM 4362 C CA . VAL A 1 313 ? 28.526 54.357 19.173 1.00 11.20 313 VAL A CA 1
ATOM 4363 C C . VAL A 1 313 ? 28.592 55.869 19.383 1.00 12.96 313 VAL A C 1
ATOM 4364 O O . VAL A 1 313 ? 29.437 56.543 18.748 1.00 12.25 313 VAL A O 1
ATOM 4377 N N . PRO A 1 314 ? 27.762 56.451 20.256 1.00 11.95 314 PRO A N 1
ATOM 4378 C CA . PRO A 1 314 ? 27.746 57.932 20.476 1.00 11.50 314 PRO A CA 1
ATOM 4379 C C . PRO A 1 314 ? 28.886 58.309 21.409 1.00 11.29 314 PRO A C 1
ATOM 4380 O O . PRO A 1 314 ? 28.682 58.615 22.610 1.00 13.32 314 PRO A O 1
ATOM 4391 N N A VAL A 1 315 ? 30.086 58.356 20.834 0.77 11.92 315 VAL A N 1
ATOM 4392 N N B VAL A 1 315 ? 30.126 58.318 20.899 0.23 11.89 315 VAL A N 1
ATOM 4393 C CA A VAL A 1 315 ? 31.302 58.491 21.593 0.77 13.42 315 VAL A CA 1
ATOM 4394 C CA B VAL A 1 315 ? 31.295 58.525 21.753 0.23 13.00 315 VAL A CA 1
ATOM 4395 C C A VAL A 1 315 ? 31.304 59.794 22.381 0.77 12.49 315 VAL A C 1
ATOM 4396 C C B VAL A 1 315 ? 31.233 59.852 22.482 0.23 12.50 315 VAL A C 1
ATOM 4397 O O A VAL A 1 315 ? 31.925 59.829 23.468 0.77 12.58 315 VAL A O 1
ATOM 4398 O O B VAL A 1 315 ? 31.786 60.000 23.575 0.23 13.14 315 VAL A O 1
ATOM 4423 N N . ARG A 1 316 ? 30.591 60.835 21.903 1.00 11.94 316 ARG A N 1
ATOM 4424 C CA . ARG A 1 316 ? 30.511 62.128 22.580 1.00 13.11 316 ARG A CA 1
ATOM 4425 C C . ARG A 1 316 ? 29.943 62.081 23.961 1.00 15.51 316 ARG A C 1
ATOM 4426 O O . ARG A 1 316 ? 30.163 63.046 24.718 1.00 18.60 316 ARG A O 1
ATOM 4447 N N A ASP A 1 317 ? 29.222 61.047 24.322 0.59 14.15 317 ASP A N 1
ATOM 4448 N N B ASP A 1 317 ? 29.224 61.039 24.324 0.41 13.53 317 ASP A N 1
ATOM 4449 C CA A ASP A 1 317 ? 28.647 61.006 25.652 0.59 13.89 317 ASP A CA 1
ATOM 4450 C CA B ASP A 1 317 ? 28.675 60.988 25.667 0.41 13.77 317 ASP A CA 1
ATOM 4451 C C A ASP A 1 317 ? 29.502 60.175 26.610 0.59 17.49 317 ASP A C 1
ATOM 4452 C C B ASP A 1 317 ? 29.542 60.199 26.630 0.41 17.37 317 ASP A C 1
ATOM 4453 O O A ASP A 1 317 ? 29.132 60.051 27.794 0.59 18.03 317 ASP A O 1
ATOM 4454 O O B ASP A 1 317 ? 29.182 60.092 27.816 0.41 17.85 317 ASP A O 1
ATOM 4471 N N . TYR A 1 318 ? 30.624 59.608 26.170 1.00 15.93 318 TYR A N 1
ATOM 4472 C CA . TYR A 1 318 ? 31.470 58.682 26.927 1.00 17.27 318 TYR A CA 1
ATOM 4473 C C . TYR A 1 318 ? 32.934 59.083 26.943 1.00 16.11 318 TYR A C 1
ATOM 4474 O O . TYR A 1 318 ? 33.823 58.256 27.140 1.00 19.20 318 TYR A O 1
ATOM 4493 N N . VAL A 1 319 ? 33.166 60.377 26.722 1.00 14.51 319 VAL A N 1
ATOM 4494 C CA . VAL A 1 319 ? 34.506 60.950 26.818 1.00 14.00 319 VAL A CA 1
ATOM 4495 C C . VAL A 1 319 ? 34.452 62.268 27.596 1.00 12.88 319 VAL A C 1
ATOM 4496 O O . VAL A 1 319 ? 33.414 62.919 27.715 1.00 15.66 319 VAL A O 1
ATOM 4509 N N A ARG A 1 320 ? 35.615 62.720 28.043 0.56 12.83 320 ARG A N 1
ATOM 4510 N N B ARG A 1 320 ? 35.618 62.715 28.062 0.44 12.54 320 ARG A N 1
ATOM 4511 C CA A ARG A 1 320 ? 35.692 64.024 28.671 0.56 13.34 320 ARG A CA 1
ATOM 4512 C CA B ARG A 1 320 ? 35.720 64.034 28.671 0.44 13.01 320 ARG A CA 1
ATOM 4513 C C A ARG A 1 320 ? 35.811 65.178 27.674 0.56 13.24 320 ARG A C 1
ATOM 4514 C C B ARG A 1 320 ? 35.716 65.153 27.621 0.44 12.79 320 ARG A C 1
ATOM 4515 O O A ARG A 1 320 ? 35.500 66.333 28.010 0.56 12.98 320 ARG A O 1
ATOM 4516 O O B ARG A 1 320 ? 35.150 66.237 27.821 0.44 11.41 320 ARG A O 1
ATOM 4557 N N . HIS A 1 321 ? 36.353 64.897 26.483 1.00 12.03 321 HIS A N 1
ATOM 4558 C CA . HIS A 1 321 ? 36.603 65.920 25.472 1.00 11.02 321 HIS A CA 1
ATOM 4559 C C . HIS A 1 321 ? 36.998 65.227 24.179 1.00 11.19 321 HIS A C 1
ATOM 4560 O O . HIS A 1 321 ? 37.203 64.008 24.153 1.00 11.30 321 HIS A O 1
ATOM 4574 N N . ASP A 1 322 ? 37.105 66.027 23.115 1.00 11.13 322 ASP A N 1
ATOM 4575 C CA . ASP A 1 322 ? 37.375 65.493 21.806 1.00 11.52 322 ASP A CA 1
ATOM 4576 C C . ASP A 1 322 ? 38.801 64.963 21.644 1.00 11.93 322 ASP A C 1
ATOM 4577 O O . ASP A 1 322 ? 39.041 64.210 20.693 1.00 12.68 322 ASP A O 1
ATOM 4586 N N . GLY A 1 323 ? 39.743 65.318 22.510 1.00 11.56 323 GLY A N 1
ATOM 4587 C CA . GLY A 1 323 ? 41.033 64.639 22.486 1.00 12.26 323 GLY A CA 1
ATOM 4588 C C . GLY A 1 323 ? 40.874 63.151 22.740 1.00 13.71 323 GLY A C 1
ATOM 4589 O O . GLY A 1 323 ? 41.484 62.295 22.067 1.00 12.97 323 GLY A O 1
ATOM 4593 N N . GLU A 1 324 ? 39.999 62.803 23.712 1.00 12.08 324 GLU A N 1
ATOM 4594 C CA . GLU A 1 324 ? 39.740 61.409 23.999 1.00 12.98 324 GLU A CA 1
ATOM 4595 C C . GLU A 1 324 ? 38.942 60.740 22.888 1.00 12.71 324 GLU A C 1
ATOM 4596 O O . GLU A 1 324 ? 39.206 59.598 22.525 1.00 13.24 324 GLU A O 1
ATOM 4608 N N . ALA A 1 325 ? 37.927 61.429 22.346 1.00 11.54 325 ALA A N 1
ATOM 4609 C CA . ALA A 1 325 ? 37.175 60.836 21.259 1.00 11.01 325 ALA A CA 1
ATOM 4610 C C . ALA A 1 325 ? 38.069 60.570 20.069 1.00 11.48 325 ALA A C 1
ATOM 4611 O O . ALA A 1 325 ? 37.968 59.534 19.411 1.00 12.28 325 ALA A O 1
ATOM 4618 N N . ARG A 1 326 ? 39.006 61.492 19.798 1.00 11.31 326 ARG A N 1
ATOM 4619 C CA . ARG A 1 326 ? 39.968 61.271 18.706 1.00 11.87 326 ARG A CA 1
ATOM 4620 C C . ARG A 1 326 ? 40.861 60.067 19.007 1.00 12.82 326 ARG A C 1
ATOM 4621 O O . ARG A 1 326 ? 41.119 59.249 18.093 1.00 12.74 326 ARG A O 1
ATOM 4642 N N . ASP A 1 327 ? 41.327 59.954 20.228 1.00 11.97 327 ASP A N 1
ATOM 4643 C CA . ASP A 1 327 ? 42.155 58.800 20.571 1.00 12.65 327 ASP A CA 1
ATOM 4644 C C . ASP A 1 327 ? 41.446 57.493 20.267 1.00 12.17 327 ASP A C 1
ATOM 4645 O O . ASP A 1 327 ? 42.040 56.523 19.741 1.00 13.98 327 ASP A O 1
ATOM 4654 N N . ARG A 1 328 ? 40.158 57.440 20.587 1.00 11.79 328 ARG A N 1
ATOM 4655 C CA . ARG A 1 328 ? 39.387 56.214 20.295 1.00 11.65 328 ARG A CA 1
ATOM 4656 C C . ARG A 1 328 ? 39.226 55.988 18.804 1.00 11.61 328 ARG A C 1
ATOM 4657 O O . ARG A 1 328 ? 39.350 54.855 18.328 1.00 12.84 328 ARG A O 1
ATOM 4678 N N . ALA A 1 329 ? 38.937 57.041 18.067 1.00 11.68 329 ALA A N 1
ATOM 4679 C CA . ALA A 1 329 ? 38.881 56.951 16.602 1.00 12.77 329 ALA A CA 1
ATOM 4680 C C . ALA A 1 329 ? 40.196 56.497 15.985 1.00 11.65 329 ALA A C 1
ATOM 4681 O O . ALA A 1 329 ? 40.187 55.578 15.149 1.00 12.52 329 ALA A O 1
ATOM 4688 N N . VAL A 1 330 ? 41.295 57.017 16.475 1.00 13.05 330 VAL A N 1
ATOM 4689 C CA . VAL A 1 330 ? 42.623 56.623 15.970 1.00 13.93 330 VAL A CA 1
ATOM 4690 C C . VAL A 1 330 ? 42.893 55.157 16.249 1.00 13.49 330 VAL A C 1
ATOM 4691 O O . VAL A 1 330 ? 43.372 54.433 15.353 1.00 14.73 330 VAL A O 1
ATOM 4704 N N . ALA A 1 331 ? 42.515 54.697 17.440 1.00 12.75 331 ALA A N 1
ATOM 4705 C CA . ALA A 1 331 ? 42.676 53.295 17.792 1.00 13.38 331 ALA A CA 1
ATOM 4706 C C . ALA A 1 331 ? 41.847 52.374 16.883 1.00 12.70 331 ALA A C 1
ATOM 4707 O O . ALA A 1 331 ? 42.344 51.350 16.363 1.00 14.57 331 ALA A O 1
ATOM 4714 N N A VAL A 1 332 ? 40.561 52.698 16.682 0.67 13.38 332 VAL A N 1
ATOM 4715 N N B VAL A 1 332 ? 40.568 52.714 16.634 0.33 13.29 332 VAL A N 1
ATOM 4716 C CA A VAL A 1 332 ? 39.751 51.886 15.780 0.67 12.34 332 VAL A CA 1
ATOM 4717 C CA B VAL A 1 332 ? 39.749 51.838 15.778 0.33 12.79 332 VAL A CA 1
ATOM 4718 C C A VAL A 1 332 ? 40.363 51.860 14.383 0.67 15.39 332 VAL A C 1
ATOM 4719 C C B VAL A 1 332 ? 40.193 51.883 14.313 0.33 13.32 332 VAL A C 1
ATOM 4720 O O A VAL A 1 332 ? 40.558 50.792 13.773 0.67 13.67 332 VAL A O 1
ATOM 4721 O O B VAL A 1 332 ? 40.031 50.889 13.563 0.33 12.98 332 VAL A O 1
ATOM 4746 N N . LEU A 1 333 ? 40.710 53.033 13.864 1.00 12.38 333 LEU A N 1
ATOM 4747 C CA . LEU A 1 333 ? 41.290 53.096 12.517 1.00 12.94 333 LEU A CA 1
ATOM 4748 C C . LEU A 1 333 ? 42.551 52.253 12.416 1.00 16.12 333 LEU A C 1
ATOM 4749 O O . LEU A 1 333 ? 42.690 51.499 11.441 1.00 18.23 333 LEU A O 1
ATOM 4765 N N . ARG A 1 334 ? 43.413 52.330 13.394 1.00 15.68 334 ARG A N 1
ATOM 4766 C CA . ARG A 1 334 ? 44.634 51.510 13.383 1.00 17.36 334 ARG A CA 1
ATOM 4767 C C . ARG A 1 334 ? 44.299 50.014 13.333 1.00 21.34 334 ARG A C 1
ATOM 4768 O O . ARG A 1 334 ? 44.909 49.228 12.566 1.00 20.89 334 ARG A O 1
ATOM 4789 N N . GLU A 1 335 ? 43.313 49.600 14.116 1.00 17.39 335 GLU A N 1
ATOM 4790 C CA . GLU A 1 335 ? 42.937 48.195 14.158 1.00 17.29 335 GLU A CA 1
ATOM 4791 C C . GLU A 1 335 ? 42.398 47.735 12.816 1.00 21.92 335 GLU A C 1
ATOM 4792 O O . GLU A 1 335 ? 42.539 46.557 12.446 1.00 23.68 335 GLU A O 1
ATOM 4804 N N . HIS A 1 336 ? 41.823 48.633 12.045 1.00 18.20 336 HIS A N 1
ATOM 4805 C CA . HIS A 1 336 ? 41.242 48.320 10.754 1.00 18.75 336 HIS A CA 1
ATOM 4806 C C . HIS A 1 336 ? 42.146 48.723 9.575 1.00 15.78 336 HIS A C 1
ATOM 4807 O O . HIS A 1 336 ? 41.664 48.791 8.439 1.00 21.87 336 HIS A O 1
ATOM 4821 N N . ASP A 1 337 ? 43.395 49.009 9.836 1.00 20.35 337 ASP A N 1
ATOM 4822 C CA . ASP A 1 337 ? 44.342 49.249 8.723 1.00 26.28 337 ASP A CA 1
ATOM 4823 C C . ASP A 1 337 ? 43.882 50.402 7.827 1.00 38.95 337 ASP A C 1
ATOM 4824 O O . ASP A 1 337 ? 44.063 50.362 6.610 1.00 27.12 337 ASP A O 1
ATOM 4833 N N . MET A 1 338 ? 43.264 51.433 8.411 1.00 21.06 338 MET A N 1
ATOM 4834 C CA . MET A 1 338 ? 42.927 52.654 7.664 1.00 16.91 338 MET A CA 1
ATOM 4835 C C . MET A 1 338 ? 43.801 53.786 8.226 1.00 19.72 338 MET A C 1
ATOM 4836 O O . MET A 1 338 ? 44.152 53.802 9.391 1.00 22.88 338 MET A O 1
ATOM 4850 N N . ASP A 1 339 ? 44.214 54.733 7.358 1.00 30.32 339 ASP A N 1
ATOM 4851 C CA . ASP A 1 339 ? 45.173 55.777 7.757 1.00 30.15 339 ASP A CA 1
ATOM 4852 C C . ASP A 1 339 ? 44.475 56.914 8.512 1.00 47.17 339 ASP A C 1
ATOM 4853 O O . ASP A 1 339 ? 43.543 57.542 7.991 1.00 32.95 339 ASP A O 1
ATOM 4862 N N . SER A 1 340 ? 44.952 57.209 9.723 1.00 20.90 340 SER A N 1
ATOM 4863 C CA . SER A 1 340 ? 44.364 58.298 10.527 1.00 28.62 340 SER A CA 1
ATOM 4864 C C . SER A 1 340 ? 44.837 59.746 10.214 1.00 23.14 340 SER A C 1
ATOM 4865 O O . SER A 1 340 ? 44.200 60.707 10.708 1.00 20.48 340 SER A O 1
ATOM 4873 N N . ALA A 1 341 ? 45.918 59.970 9.412 1.00 18.04 341 ALA A N 1
ATOM 4874 C CA . ALA A 1 341 ? 46.259 61.312 9.008 1.00 17.42 341 ALA A CA 1
ATOM 4875 C C . ALA A 1 341 ? 45.094 62.007 8.339 1.00 16.23 341 ALA A C 1
ATOM 4876 O O . ALA A 1 341 ? 44.909 63.201 8.523 1.00 15.26 341 ALA A O 1
ATOM 4883 N N . ALA A 1 342 ? 44.294 61.261 7.586 1.00 15.08 342 ALA A N 1
ATOM 4884 C CA . ALA A 1 342 ? 43.119 61.862 6.955 1.00 16.18 342 ALA A CA 1
ATOM 4885 C C . ALA A 1 342 ? 42.077 62.313 7.980 1.00 13.67 342 ALA A C 1
ATOM 4886 O O . ALA A 1 342 ? 41.388 63.301 7.785 1.00 14.28 342 ALA A O 1
ATOM 4893 N N . LEU A 1 343 ? 41.947 61.560 9.074 1.00 14.48 343 LEU A N 1
ATOM 4894 C CA . LEU A 1 343 ? 41.053 61.985 10.149 1.00 12.58 343 LEU A CA 1
ATOM 4895 C C . LEU A 1 343 ? 41.523 63.315 10.726 1.00 12.90 343 LEU A C 1
ATOM 4896 O O . LEU A 1 343 ? 40.740 64.253 10.921 1.00 13.10 343 LEU A O 1
ATOM 4912 N N . ASP A 1 344 ? 42.814 63.437 10.983 1.00 13.42 344 ASP A N 1
ATOM 4913 C CA . ASP A 1 344 ? 43.311 64.699 11.505 1.00 14.46 344 ASP A CA 1
ATOM 4914 C C . ASP A 1 344 ? 43.078 65.854 10.551 1.00 14.81 344 ASP A C 1
ATOM 4915 O O . ASP A 1 344 ? 42.683 66.931 10.969 1.00 15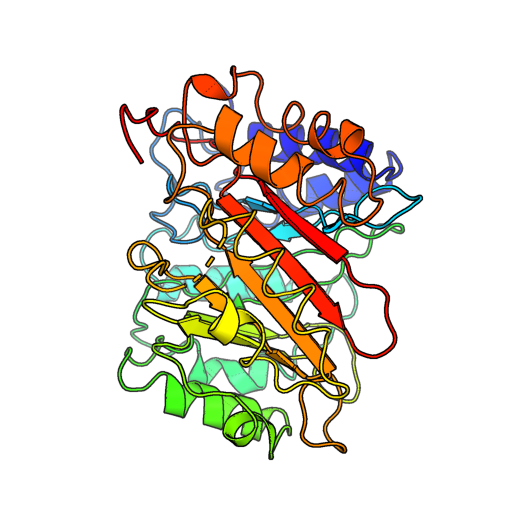.31 344 ASP A O 1
ATOM 4924 N N A ARG A 1 345 ? 43.265 65.620 9.244 0.47 13.99 345 ARG A N 1
ATOM 4925 N N B ARG A 1 345 ? 43.283 65.631 9.255 0.53 13.85 345 ARG A N 1
ATOM 4926 C CA A ARG A 1 345 ? 42.960 66.663 8.248 0.47 13.35 345 ARG A CA 1
ATOM 4927 C CA B ARG A 1 345 ? 42.962 66.690 8.290 0.53 13.51 345 ARG A CA 1
ATOM 4928 C C A ARG A 1 345 ? 41.465 66.985 8.218 0.47 14.59 345 ARG A C 1
ATOM 4929 C C B ARG A 1 345 ? 41.477 67.030 8.343 0.53 14.32 345 ARG A C 1
ATOM 4930 O O A ARG A 1 345 ? 41.061 68.122 7.977 0.47 15.65 345 ARG A O 1
ATOM 4931 O O B ARG A 1 345 ? 41.096 68.216 8.327 0.53 13.73 345 ARG A O 1
ATOM 4972 N N . ALA A 1 346 ? 40.624 66.006 8.455 1.00 14.81 346 ALA A N 1
ATOM 4973 C CA . ALA A 1 346 ? 39.171 66.243 8.466 1.00 14.34 346 ALA A CA 1
ATOM 4974 C C . ALA A 1 346 ? 38.757 67.057 9.689 1.00 14.66 346 ALA A C 1
ATOM 4975 O O . ALA A 1 346 ? 37.896 67.928 9.568 1.00 14.66 346 ALA A O 1
ATOM 4982 N N . LEU A 1 347 ? 39.340 66.804 10.865 1.00 13.83 347 LEU A N 1
ATOM 4983 C CA . LEU A 1 347 ? 38.977 67.559 12.041 1.00 14.33 347 LEU A CA 1
ATOM 4984 C C . LEU A 1 347 ? 39.416 69.002 11.891 1.00 14.07 347 LEU A C 1
ATOM 4985 O O . LEU A 1 347 ? 38.696 69.937 12.247 1.00 14.38 347 LEU A O 1
ATOM 5001 N N . ALA A 1 348 ? 40.636 69.212 11.379 1.00 14.14 348 ALA A N 1
ATOM 5002 C CA . ALA A 1 348 ? 41.107 70.576 11.151 1.00 15.68 348 ALA A CA 1
ATOM 5003 C C . ALA A 1 348 ? 40.274 71.274 10.084 1.00 14.11 348 ALA A C 1
ATOM 5004 O O . ALA A 1 348 ? 40.094 72.493 10.184 1.00 15.98 348 ALA A O 1
ATOM 5011 N N . ALA A 1 349 ? 39.778 70.536 9.105 1.00 15.94 349 ALA A N 1
ATOM 5012 C CA . ALA A 1 349 ? 38.878 71.127 8.103 1.00 15.92 349 ALA A CA 1
ATOM 5013 C C . ALA A 1 349 ? 37.613 71.707 8.707 1.00 15.83 349 ALA A C 1
ATOM 5014 O O . ALA A 1 349 ? 37.072 72.731 8.219 1.00 16.87 349 ALA A O 1
ATOM 5021 N N A VAL A 1 350 ? 37.053 71.081 9.754 0.53 14.38 350 VAL A N 1
ATOM 5022 N N B VAL A 1 350 ? 37.124 71.078 9.753 0.47 14.76 350 VAL A N 1
ATOM 5023 C CA A VAL A 1 350 ? 35.806 71.606 10.336 0.53 14.20 350 VAL A CA 1
ATOM 5024 C CA B VAL A 1 350 ? 35.876 71.495 10.311 0.47 14.80 350 VAL A CA 1
ATOM 5025 C C A VAL A 1 350 ? 36.038 72.636 11.438 0.53 14.80 350 VAL A C 1
ATOM 5026 C C B VAL A 1 350 ? 36.060 72.578 11.366 0.47 14.15 350 VAL A C 1
ATOM 5027 O O A VAL A 1 350 ? 35.151 73.449 11.745 0.53 14.95 350 VAL A O 1
ATOM 5028 O O B VAL A 1 350 ? 35.225 73.471 11.461 0.47 17.73 350 VAL A O 1
ATOM 5053 N N . SER A 1 351 ? 37.141 72.535 12.172 1.00 15.14 351 SER A N 1
ATOM 5054 C CA . SER A 1 351 ? 37.349 73.479 13.255 1.00 15.21 351 SER A CA 1
ATOM 5055 C C . SER A 1 351 ? 38.813 73.730 13.557 1.00 14.89 351 SER A C 1
ATOM 5056 O O . SER A 1 351 ? 39.570 72.770 13.583 1.00 15.69 351 SER A O 1
ATOM 5064 N N . PRO A 1 352 ? 39.185 74.955 13.910 1.00 17.42 352 PRO A N 1
ATOM 5065 C CA . PRO A 1 352 ? 40.574 75.198 14.313 1.00 15.70 352 PRO A CA 1
ATOM 5066 C C . PRO A 1 352 ? 40.776 75.001 15.798 1.00 16.33 352 PRO A C 1
ATOM 5067 O O . PRO A 1 352 ? 41.901 75.177 16.273 1.00 16.95 352 PRO A O 1
ATOM 5078 N N . ARG A 1 353 ? 39.751 74.715 16.585 1.00 14.46 353 ARG A N 1
ATOM 5079 C CA . ARG A 1 353 ? 39.975 74.712 18.000 1.00 14.79 353 ARG A CA 1
ATOM 5080 C C . ARG A 1 353 ? 40.808 73.516 18.460 1.00 13.19 353 ARG A C 1
ATOM 5081 O O . ARG A 1 353 ? 40.780 72.431 17.844 1.00 13.74 353 ARG A O 1
ATOM 5102 N N . PRO A 1 354 ? 41.460 73.672 19.594 1.00 13.25 354 PRO A N 1
ATOM 5103 C CA . PRO A 1 354 ? 42.048 72.499 20.235 1.00 13.61 354 PRO A CA 1
ATOM 5104 C C . PRO A 1 354 ? 40.967 71.475 20.597 1.00 13.16 354 PRO A C 1
ATOM 5105 O O . PRO A 1 354 ? 39.905 71.842 21.110 1.00 12.71 354 PRO A O 1
ATOM 5116 N N . LEU A 1 355 ? 41.237 70.201 20.325 1.00 13.23 355 LEU A N 1
ATOM 5117 C CA . LEU A 1 355 ? 40.220 69.179 20.573 1.00 12.28 355 LEU A CA 1
ATOM 5118 C C . LEU A 1 355 ? 39.853 69.119 22.034 1.00 14.09 355 LEU A C 1
ATOM 5119 O O . LEU A 1 355 ? 38.694 68.851 22.372 1.00 12.22 355 LEU A O 1
ATOM 5135 N N . SER A 1 356 ? 40.820 69.289 22.906 1.00 12.62 356 SER A N 1
ATOM 5136 C CA . SER A 1 356 ? 40.574 69.176 24.327 1.00 12.90 356 SER A CA 1
ATOM 5137 C C . SER A 1 356 ? 39.711 70.289 24.925 1.00 14.15 356 SER A C 1
ATOM 5138 O O . SER A 1 356 ? 39.252 70.163 26.065 1.00 15.65 356 SER A O 1
ATOM 5146 N N . ASP A 1 357 ? 39.448 71.359 24.180 1.00 14.09 357 ASP A N 1
ATOM 5147 C CA . ASP A 1 357 ? 38.707 72.516 24.682 1.00 14.41 357 ASP A CA 1
ATOM 5148 C C . ASP A 1 357 ? 37.192 72.314 24.563 1.00 15.40 357 ASP A C 1
ATOM 5149 O O . ASP A 1 357 ? 36.439 73.209 24.969 1.00 18.36 357 ASP A O 1
ATOM 5158 N N . GLY A 1 358 ? 36.698 71.153 24.173 1.00 12.82 358 GLY A N 1
ATOM 5159 C CA . GLY A 1 358 ? 35.260 70.904 24.034 1.00 13.36 358 GLY A CA 1
ATOM 5160 C C . GLY A 1 358 ? 34.991 69.438 23.774 1.00 11.08 358 GLY A C 1
ATOM 5161 O O . GLY A 1 358 ? 35.919 68.628 23.665 1.00 12.74 358 GLY A O 1
ATOM 5165 N N . VAL A 1 359 ? 33.721 69.104 23.646 1.00 10.75 359 VAL A N 1
ATOM 5166 C CA . VAL A 1 359 ? 33.282 67.747 23.406 1.00 10.77 359 VAL A CA 1
ATOM 5167 C C . VAL A 1 359 ? 32.149 67.796 22.409 1.00 11.79 359 VAL A C 1
ATOM 5168 O O . VAL A 1 359 ? 31.433 68.784 22.345 1.00 12.51 359 VAL A O 1
ATOM 5181 N N . GLY A 1 360 ? 32.043 66.763 21.603 1.00 11.32 360 GLY A N 1
ATOM 5182 C CA . GLY A 1 360 ? 30.986 66.667 20.605 1.00 11.29 360 GLY A CA 1
ATOM 5183 C C . GLY A 1 360 ? 31.380 66.916 19.167 1.00 9.95 360 GLY A C 1
ATOM 5184 O O . GLY A 1 360 ? 30.544 66.764 18.286 1.00 10.76 360 GLY A O 1
ATOM 5188 N N . LEU A 1 361 ? 32.632 67.308 18.912 1.00 10.30 361 LEU A N 1
ATOM 5189 C CA . LEU A 1 361 ? 33.066 67.440 17.536 1.00 10.87 361 LEU A CA 1
ATOM 5190 C C . LEU A 1 361 ? 32.974 66.099 16.835 1.00 10.40 361 LEU A C 1
ATOM 5191 O O . LEU A 1 361 ? 32.535 65.987 15.687 1.00 11.88 361 LEU A O 1
ATOM 5207 N N . ILE A 1 362 ? 33.508 65.058 17.454 1.00 10.67 362 ILE A N 1
ATOM 5208 C CA . ILE A 1 362 ? 33.322 63.679 16.972 1.00 10.94 362 ILE A CA 1
ATOM 5209 C C . ILE A 1 362 ? 32.040 63.186 17.625 1.00 9.79 362 ILE A C 1
ATOM 5210 O O . ILE A 1 362 ? 31.977 62.966 18.857 1.00 13.00 362 ILE A O 1
ATOM 5226 N N . ALA A 1 363 ? 30.974 63.091 16.889 1.00 10.47 363 ALA A N 1
ATOM 5227 C CA . ALA A 1 363 ? 29.651 62.791 17.422 1.00 11.08 363 ALA A CA 1
ATOM 5228 C C . ALA A 1 363 ? 29.431 61.300 17.629 1.00 12.32 363 ALA A C 1
ATOM 5229 O O . ALA A 1 363 ? 28.878 60.884 18.670 1.00 14.50 363 ALA A O 1
ATOM 5236 N N . TYR A 1 364 ? 29.856 60.482 16.668 1.00 10.71 364 TYR A N 1
ATOM 5237 C CA . TYR A 1 364 ? 29.651 59.051 16.654 1.00 11.46 364 TYR A CA 1
ATOM 5238 C C . TYR A 1 364 ? 30.845 58.434 15.973 1.00 10.76 364 TYR A C 1
ATOM 5239 O O . TYR A 1 364 ? 31.450 59.017 15.047 1.00 11.18 364 TYR A O 1
ATOM 5257 N N . LEU A 1 365 ? 31.108 57.208 16.319 1.00 10.32 365 LEU A N 1
ATOM 5258 C CA . LEU A 1 365 ? 32.002 56.295 15.607 1.00 10.35 365 LEU A CA 1
ATOM 5259 C C . LEU A 1 365 ? 31.191 55.088 15.189 1.00 10.27 365 LEU A C 1
ATOM 5260 O O . LEU A 1 365 ? 30.463 54.527 16.021 1.00 12.16 365 LEU A O 1
ATOM 5276 N N . ALA A 1 366 ? 31.360 54.612 13.962 1.00 10.37 366 ALA A N 1
ATOM 5277 C CA . ALA A 1 366 ? 30.523 53.521 13.439 1.00 10.89 366 ALA A CA 1
ATOM 5278 C C . ALA A 1 366 ? 31.381 52.487 12.731 1.00 10.59 366 ALA A C 1
ATOM 5279 O O . ALA A 1 366 ? 32.360 52.819 12.050 1.00 11.90 366 ALA A O 1
ATOM 5286 N N . LEU A 1 367 ? 30.992 51.234 12.856 1.00 10.01 367 LEU A N 1
ATOM 5287 C CA . LEU A 1 367 ? 31.632 50.125 12.136 1.00 10.20 367 LEU A CA 1
ATOM 5288 C C . LEU A 1 367 ? 30.591 49.606 11.160 1.00 11.14 367 LEU A C 1
ATOM 5289 O O . LEU A 1 367 ? 29.507 49.174 11.552 1.00 11.53 367 LEU A O 1
ATOM 5305 N N . VAL A 1 368 ? 30.926 49.612 9.867 1.00 11.28 368 VAL A N 1
ATOM 5306 C CA . VAL A 1 368 ? 29.962 49.501 8.797 1.00 10.88 368 VAL A CA 1
ATOM 5307 C C . VAL A 1 368 ? 30.214 48.227 7.997 1.00 12.35 368 VAL A C 1
ATOM 5308 O O . VAL A 1 368 ? 31.269 48.107 7.361 1.00 13.96 368 VAL A O 1
ATOM 5321 N N . HIS A 1 369 ? 29.277 47.296 8.011 1.00 12.26 369 HIS A N 1
ATOM 5322 C CA . HIS A 1 369 ? 29.393 46.037 7.284 1.00 13.30 369 HIS A CA 1
ATOM 5323 C C . HIS A 1 369 ? 28.321 45.996 6.212 1.00 13.00 369 HIS A C 1
ATOM 5324 O O . HIS A 1 369 ? 27.180 46.376 6.384 1.00 13.48 369 HIS A O 1
ATOM 5338 N N . GLN A 1 370 ? 28.722 45.455 5.056 1.00 16.23 370 GLN A N 1
ATOM 5339 C CA . GLN A 1 370 ? 27.815 45.345 3.915 1.00 18.74 370 GLN A CA 1
ATOM 5340 C C . GLN A 1 370 ? 28.181 44.105 3.116 1.00 20.28 370 GLN A C 1
ATOM 5341 O O . GLN A 1 370 ? 29.358 43.806 2.924 1.00 20.60 370 GLN A O 1
ATOM 5355 N N . ARG A 1 371 ? 27.151 43.376 2.706 1.00 17.89 371 ARG A N 1
ATOM 5356 C CA . ARG A 1 371 ? 27.295 42.073 2.048 1.00 22.66 371 ARG A CA 1
ATOM 5357 C C . ARG A 1 371 ? 28.168 42.241 0.821 1.00 30.05 371 ARG A C 1
ATOM 5358 O O . ARG A 1 371 ? 27.896 43.108 -0.015 1.00 28.63 371 ARG A O 1
ATOM 5379 N N . GLY A 1 372 ? 29.276 41.495 0.785 1.00 20.85 372 GLY A N 1
ATOM 5380 C CA . GLY A 1 372 ? 30.100 41.447 -0.399 1.00 26.20 372 GLY A CA 1
ATOM 5381 C C . GLY A 1 372 ? 30.982 42.642 -0.575 1.00 42.81 372 GLY A C 1
ATOM 5382 O O . GLY A 1 372 ? 31.692 42.707 -1.582 1.00 33.64 372 GLY A O 1
ATOM 5386 N N . ARG A 1 373 ? 30.988 43.578 0.385 1.00 26.57 373 ARG A N 1
ATOM 5387 C CA . ARG A 1 373 ? 31.799 44.777 0.305 1.00 29.88 373 ARG A CA 1
ATOM 5388 C C . ARG A 1 373 ? 32.743 44.873 1.499 1.00 25.52 373 ARG A C 1
ATOM 5389 O O . ARG A 1 373 ? 32.551 44.207 2.528 1.00 26.69 373 ARG A O 1
ATOM 5410 N N . PRO A 1 374 ? 33.810 45.648 1.385 1.00 27.37 374 PRO A N 1
ATOM 5411 C CA . PRO A 1 374 ? 34.748 45.729 2.502 1.00 24.43 374 PRO A CA 1
ATOM 5412 C C . PRO A 1 374 ? 34.178 46.549 3.659 1.00 21.32 374 PRO A C 1
ATOM 5413 O O . PRO A 1 374 ? 33.406 47.481 3.470 1.00 20.94 374 PRO A O 1
ATOM 5424 N N . THR A 1 375 ? 34.606 46.189 4.838 1.00 17.83 375 THR A N 1
ATOM 5425 C CA . THR A 1 375 ? 34.160 46.895 6.046 1.00 20.88 375 THR A CA 1
ATOM 5426 C C . THR A 1 375 ? 34.755 48.305 6.122 1.00 20.57 375 THR A C 1
ATOM 5427 O O . THR A 1 375 ? 35.911 48.546 5.758 1.00 19.56 375 THR A O 1
ATOM 5438 N N . ARG A 1 376 ? 33.955 49.262 6.614 1.00 15.16 376 ARG A N 1
ATOM 5439 C CA . ARG A 1 376 ? 34.417 50.636 6.735 1.00 13.61 376 ARG A CA 1
ATOM 5440 C C . ARG A 1 376 ? 34.278 51.081 8.188 1.00 12.99 376 ARG A C 1
ATOM 5441 O O . ARG A 1 376 ? 33.483 50.545 8.967 1.00 13.77 376 ARG A O 1
ATOM 5462 N N . VAL A 1 377 ? 35.118 52.009 8.581 1.00 12.11 377 VAL A N 1
ATOM 5463 C CA . VAL A 1 377 ? 34.984 52.759 9.865 1.00 11.19 377 VAL A CA 1
ATOM 5464 C C . VAL A 1 377 ? 34.527 54.165 9.494 1.00 11.72 377 VAL A C 1
ATOM 5465 O O . VAL A 1 377 ? 35.203 54.854 8.712 1.00 12.35 377 VAL A O 1
ATOM 5478 N N . THR A 1 378 ? 33.405 54.619 10.045 1.00 11.17 378 THR A N 1
ATOM 5479 C CA . THR A 1 378 ? 32.847 55.934 9.761 1.00 10.21 378 THR A CA 1
ATOM 5480 C C . THR A 1 378 ? 32.950 56.814 10.991 1.00 10.91 378 THR A C 1
ATOM 5481 O O . THR A 1 378 ? 32.539 56.438 12.106 1.00 11.86 378 THR A O 1
ATOM 5492 N N . VAL A 1 379 ? 33.437 58.036 10.804 1.00 10.49 379 VAL A N 1
ATOM 5493 C CA . VAL A 1 379 ? 33.512 59.081 11.831 1.00 10.24 379 VAL A CA 1
ATOM 5494 C C . VAL A 1 379 ? 32.514 60.155 11.479 1.00 10.64 379 VAL A C 1
ATOM 5495 O O . VAL A 1 379 ? 32.609 60.719 10.375 1.00 10.29 379 VAL A O 1
ATOM 5508 N N . TYR A 1 380 ? 31.588 60.486 12.416 1.00 9.48 380 TYR A N 1
ATOM 5509 C CA . TYR A 1 380 ? 30.629 61.561 12.230 1.00 10.01 380 TYR A CA 1
ATOM 5510 C C . TYR A 1 380 ? 31.214 62.800 12.867 1.00 10.80 380 TYR A C 1
ATOM 5511 O O . TYR A 1 380 ? 31.532 62.789 14.057 1.00 10.96 380 TYR A O 1
ATOM 5529 N N . VAL A 1 381 ? 31.360 63.863 12.078 1.00 9.94 381 VAL A N 1
ATOM 5530 C CA . VAL A 1 381 ? 32.038 65.107 12.459 1.00 11.62 381 VAL A CA 1
ATOM 5531 C C . VAL A 1 381 ? 31.057 66.276 12.428 1.00 10.25 381 VAL A C 1
ATOM 5532 O O . VAL A 1 381 ? 30.422 66.550 11.420 1.00 10.61 381 VAL A O 1
ATOM 5545 N N . SER A 1 382 ? 30.934 66.925 13.586 1.00 10.88 382 SER A N 1
ATOM 5546 C CA . SER A 1 382 ? 30.003 68.033 13.742 1.00 10.20 382 SER A CA 1
ATOM 5547 C C . SER A 1 382 ? 30.524 69.318 13.132 1.00 10.98 382 SER A C 1
ATOM 5548 O O . SER A 1 382 ? 31.716 69.566 13.107 1.00 13.14 382 SER A O 1
ATOM 5556 N N . SER A 1 383 ? 29.581 70.182 12.702 1.00 9.49 383 SER A N 1
ATOM 5557 C CA . SER A 1 383 ? 29.944 71.501 12.201 1.00 10.74 383 SER A CA 1
ATOM 5558 C C . SER A 1 383 ? 30.261 72.475 13.318 1.00 10.18 383 SER A C 1
ATOM 5559 O O . SER A 1 383 ? 31.081 73.362 13.127 1.00 10.16 383 SER A O 1
ATOM 5567 N N . GLU A 1 384 ? 29.582 72.392 14.450 1.00 9.94 384 GLU A N 1
ATOM 5568 C CA . GLU A 1 384 ? 29.831 73.278 15.586 1.00 10.30 384 GLU A CA 1
ATOM 5569 C C . GLU A 1 384 ? 29.674 74.734 15.173 1.00 10.90 384 GLU A C 1
ATOM 5570 O O . GLU A 1 384 ? 30.441 75.615 15.566 1.00 12.09 384 GLU A O 1
ATOM 5582 N N . ALA A 1 385 ? 28.626 75.018 14.420 1.00 9.54 385 ALA A N 1
ATOM 5583 C CA . ALA A 1 385 ? 28.459 76.403 13.975 1.00 10.20 385 ALA A CA 1
ATOM 5584 C C . ALA A 1 385 ? 27.879 77.293 15.056 1.00 10.37 385 ALA A C 1
ATOM 5585 O O . ALA A 1 385 ? 28.121 78.512 14.989 1.00 11.99 385 ALA A O 1
ATOM 5592 N N . TYR A 1 386 ? 27.241 76.741 16.061 1.00 11.25 386 TYR A N 1
ATOM 5593 C CA . TYR A 1 386 ? 26.516 77.501 17.078 1.00 11.91 386 TYR A CA 1
ATOM 5594 C C . TYR A 1 386 ? 27.087 77.355 18.478 1.00 12.42 386 TYR A C 1
ATOM 5595 O O . TYR A 1 386 ? 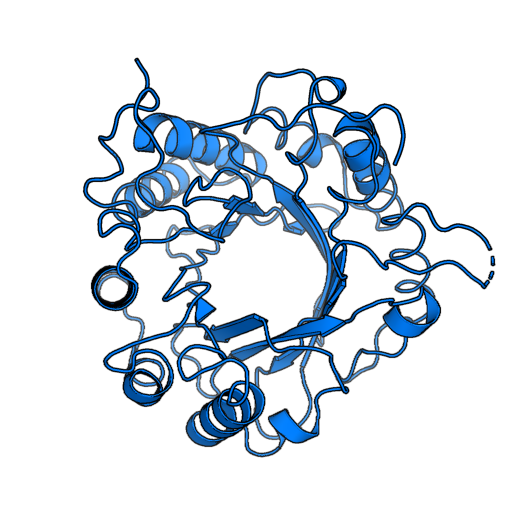27.083 78.362 19.230 1.00 14.51 386 TYR A O 1
ATOM 5613 N N . GLU A 1 387 ? 27.591 76.190 18.879 1.00 10.94 387 GLU A N 1
ATOM 5614 C CA . GLU A 1 387 ? 28.120 76.012 20.235 1.00 12.50 387 GLU A CA 1
ATOM 5615 C C . GLU A 1 387 ? 29.194 74.964 20.238 1.00 13.51 387 GLU A C 1
ATOM 5616 O O . GLU A 1 387 ? 29.170 74.017 19.428 1.00 15.81 387 GLU A O 1
ATOM 5628 N N . VAL A 1 388 ? 30.158 75.125 21.120 1.00 12.98 388 VAL A N 1
ATOM 5629 C CA . VAL A 1 388 ? 31.109 74.094 21.484 1.00 12.10 388 VAL A CA 1
ATOM 5630 C C . VAL A 1 388 ? 30.748 73.663 22.884 1.00 12.91 388 VAL A C 1
ATOM 5631 O O . VAL A 1 388 ? 30.864 74.440 23.836 1.00 13.72 388 VAL A O 1
ATOM 5644 N N . ARG A 1 389 ? 30.362 72.408 23.055 1.00 12.21 389 ARG A N 1
ATOM 5645 C CA . ARG A 1 389 ? 30.014 71.952 24.379 1.00 12.26 389 ARG A CA 1
ATOM 5646 C C . ARG A 1 389 ? 31.273 71.900 25.239 1.00 13.35 389 ARG A C 1
ATOM 5647 O O . ARG A 1 389 ? 32.343 71.522 24.764 1.00 12.63 389 ARG A O 1
ATOM 5668 N N . PRO A 1 390 ? 31.179 72.213 26.527 1.00 13.64 390 PRO A N 1
ATOM 5669 C CA . PRO A 1 390 ? 32.378 72.270 27.352 1.00 12.48 390 PRO A CA 1
ATOM 5670 C C . PRO A 1 390 ? 32.951 70.902 27.650 1.00 12.75 390 PRO A C 1
ATOM 5671 O O . PRO A 1 390 ? 32.225 69.895 27.766 1.00 13.76 390 PRO A O 1
ATOM 5682 N N . PRO A 1 391 ? 34.247 70.836 27.858 1.00 13.25 391 PRO A N 1
ATOM 5683 C CA . PRO A 1 391 ? 34.832 69.600 28.320 1.00 15.88 391 PRO A CA 1
ATOM 5684 C C . PRO A 1 391 ? 34.376 69.277 29.735 1.00 17.44 391 PRO A C 1
ATOM 5685 O O . PRO A 1 391 ? 33.961 70.157 30.517 1.00 17.53 391 PRO A O 1
ATOM 5696 N N A ARG A 1 392 ? 34.449 67.990 30.065 0.50 16.65 392 ARG A N 1
ATOM 5697 N N B ARG A 1 392 ? 34.474 68.001 30.070 0.50 16.57 392 ARG A N 1
ATOM 5698 C CA A ARG A 1 392 ? 33.973 67.450 31.336 0.50 20.01 392 ARG A CA 1
ATOM 5699 C CA B ARG A 1 392 ? 34.016 67.492 31.353 0.50 19.78 392 ARG A CA 1
ATOM 5700 C C A ARG A 1 392 ? 35.146 66.977 32.189 0.50 15.24 392 ARG A C 1
ATOM 5701 C C B ARG A 1 392 ? 35.197 67.055 32.195 0.50 15.56 392 ARG A C 1
ATOM 5702 O O A ARG A 1 392 ? 36.146 66.471 31.687 0.50 19.48 392 ARG A O 1
ATOM 5703 O O B ARG A 1 392 ? 36.249 66.668 31.688 0.50 19.45 392 ARG A O 1
ATOM 5744 N N . GLU A 1 393 ? 35.003 67.128 33.513 1.00 27.80 393 GLU A N 1
ATOM 5745 C CA . GLU A 1 393 ? 36.049 66.669 34.430 1.00 28.11 393 GLU A CA 1
ATOM 5746 C C . GLU A 1 393 ? 36.105 65.150 34.492 1.00 23.39 393 GLU A C 1
ATOM 5747 O O . GLU A 1 393 ? 37.186 64.574 34.640 1.00 32.37 393 GLU A O 1
ATOM 5759 N N . THR A 1 394 ? 34.961 64.495 34.346 1.00 24.90 394 THR A N 1
ATOM 5760 C CA . THR A 1 394 ? 34.855 63.044 34.358 1.00 30.98 394 THR A CA 1
ATOM 5761 C C . THR A 1 394 ? 34.016 62.597 33.169 1.00 30.18 394 THR A C 1
ATOM 5762 O O . THR A 1 394 ? 33.319 63.394 32.554 1.00 25.30 394 THR A O 1
ATOM 5773 N N . VAL A 1 395 ? 34.083 61.313 32.835 1.00 41.33 395 VAL A N 1
ATOM 5774 C CA . VAL A 1 395 ? 33.127 60.807 31.861 1.00 35.20 395 VAL A CA 1
ATOM 5775 C C . VAL A 1 395 ? 31.778 60.799 32.604 1.00 38.96 395 VAL A C 1
ATOM 5776 O O . VAL A 1 395 ? 30.794 61.410 32.144 1.00 49.16 395 VAL A O 1
#

B-factor: mean 23.3, std 12.82, range [5.7, 98.72]

Secondary structure (DSSP, 8-state):
--BHHHHHHHHHHHHHHHHT--HHHHHHHHHHHHHHHGGGGG-BTTSPPSS--TTSTT--SEEEEEEE-TTSPPEEEEEE-TTGGGTT-HHHHHHHHHHHHHHHHHHHT---HHHHHHHHHHS-SS--SS-S-EEEEE--TTS--EEEEEE-GGGG-GGGHHHHHHHHHHHTT-TTHHHHSPP-SEEEEEEEE-S--SS--EEEEEEETTB-HHHHHH---SSSPPPHHHHHHHHHHHHT-------B-SSPEEEEEEE--SSS-S-SEEEEEE-GGGSSSSHHHHHHHHHHHHHHTT--THHHHHHHHHH--S-GGG-B-SEEEEEEEEETTS--EEEEEEE--SS--BPP-S--

Radius of gyration: 19.13 Å; Cα contacts (8 Å, |Δi|>4): 857; chains: 1; bounding box: 47×52×47 Å

Organism: NCBI:txid1429103

InterPro domains:
  IPR017795 Aromatic prenyltransferase, NscD-like [PF11991] (41-321)
  IPR033964 Aromatic prenyltransferase [SFLDS00036] (18-372)

Nearest PDB structures (foldseek):
  5jxm-assembly1_A  TM=1.003E+00  e=2.002E-71  Streptomyces sp. RM-5-8
  5inj-assembly1_A  TM=9.926E-01  e=5.022E-67  Streptomyces sp. RM-5-8
  5k9m-assembly1_A  TM=9.914E-01  e=5.136E-66  Streptomyces sp. RM-5-8
  6zs0-assembly2_BBB  TM=9.670E-01  e=3.165E-48  Streptomyces coelicolor
  6zrz-assembly1_AAA  TM=9.551E-01  e=4.412E-48  Streptomyces coelicolor